Protein 8RRY (pdb70)

Radius of gyration: 20.39 Å; Cα contacts (8 Å, |Δi|>4): 928; chains: 2; bounding box: 42×61×42 Å

Secondary structure (DSSP, 8-state):
-EEEEETTPHHHHHHHTSS---GGGGG-GGG-EEES-TTTSSSPTT-TTTTT-GGGGGGG---TTSS--EEEESEEEEEEEEESS---EEEEEEEEB-TT--TTS---GGGB-SS-SEEEE-TTPPPPSEEEEEEEEPTT--EEEEEEEEEEESSSSEEEEEEEEEEEE-/-EEEEETBPHHHHHHTTSS-S-GGGGG-GGG-EEES-TTTSSSPTT-TTTTT-GGGGGGG--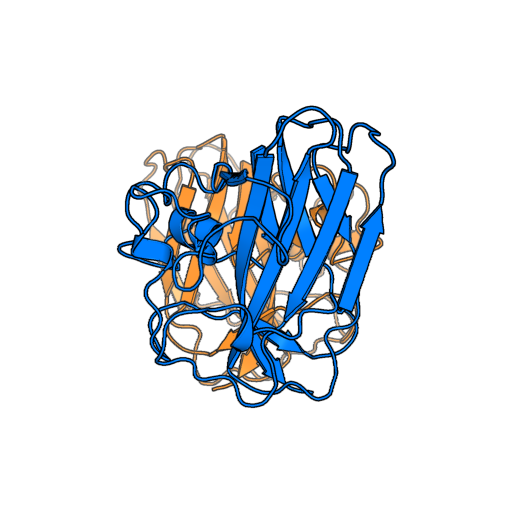-TTSS--EEEESEEEEEEEEESS---EEEEEEEEE-TT--TTS---GGGEEEEEEEEEE-TTPPPPSEEEEEEEEPTT--EEEEEEEEEEESSSSEEEEEEEEEEEE-

Sequence (340 aa):
HGYVESPASRAYQCKLQLNTQCGSSVQQYEPQSVEGLKGFPQQAGPADGHIASADKSTFFELDQQQTPTRWNKLNLKTGPNSSFTWKLTARHSTTSWRYFITKPNWDASSQPLTRASFDLTPFCQFNDGGAIPAAQVTHQCNIPADRSSGSHVILAVWDIADTANAFYQAIDVNLSKHGYVESPASRAYQCKLQLNTQCGSSVQQYEPQSVEGLKGFPQQAGPADGHIASADKSTFFELDQQTPTRWNKLNLKTGPPNSFTWKLTARHSTTSWRYFITKPNWDASSQPLTRASFDLTPFCQFNDGGAIPAAQVTHQCNIPADRSSGSHVILAVWDIADTANAFYQAIDVNLSK

Nearest PDB structures (foldseek):
  8rry-assembly1_A  TM=1.005E+00  e=2.853E-39  Serratia marcescens
  2ben-assembly2_B  TM=1.002E+00  e=2.078E-37  Serratia marcescens
  5wsz-assembly4_D  TM=9.972E-01  e=5.449E-28  Bacillus thuringiensis serovar kurstaki
  6t5z-assembly3_C  TM=9.880E-01  e=1.684E-26  Photorhabdus laumondii subsp. laumondii TTO1
  7pb7-assembly2_B  TM=9.605E-01  e=3.388E-25  Vibrio cholerae O1

Organism: Serratia marcescens (NCBI:txid615)

Foldseek 3Di:
DKAWPVVHFQLNVLLVVQAPPQAPSVVPVQPLKAFDDPPVDWAAFLCQQSSVDPRRNSSQQFALPRTDAAEEEFFKDKIKMQHPDFAQFAKKFKWKFDQPAHRRDTGGPNRIDRPTQDMDGDPRDGDDRMDMDIGGHDNSHAAWMKMWIKTHGDPDRMIHITIHIHGYDD/DKAFPVVHFQLSVLLVVQAPPQAPSVPPVQPLKAFDDPPVDWAAFLCQQSSVDPRRNSRQQFALPRTDAAEEEFFKDKTKMQHPAFAQFAKKFKWKFDQDAHRHDGGGPNRTDPPGQDMDGDPRDGDDRMDMDIGGHDNSHAAWMWMWMWTHGDPDRMIHITIHIHGYDD

InterPro domains:
  IPR004302 Cellulose/chitin-binding protein, N-terminal [PF03067] (28-193)
  IPR014756 Immunoglobulin E-set [SSF81296] (28-196)
  IPR051024 GlcNAc and Chitin Interaction and Degradation [PTHR34823] (7-196)

Solvent-accessible surface area: 13658 Å² total; per-residue (Å²): 56,0,11,0,16,14,14,14,0,2,4,12,0,2,83,3,112,49,6,86,152,2,23,55,0,52,177,56,3,44,21,1,46,6,110,64,33,4,37,172,46,24,5,48,72,14,57,0,2,0,2,58,95,89,84,11,71,54,3,19,82,18,60,76,123,53,6,58,51,40,30,31,78,20,15,117,24,21,0,1,0,74,9,72,36,124,58,20,0,57,4,2,25,0,0,3,0,89,66,148,30,79,17,50,94,72,7,37,42,74,14,0,56,73,103,28,48,23,82,66,107,48,81,24,58,108,13,57,51,52,20,41,14,135,12,93,2,35,87,99,13,84,26,40,2,2,0,0,0,0,0,15,2,38,104,61,60,41,0,1,1,2,4,0,3,0,50,5,53,125,54,0,13,0,18,16,14,13,0,2,4,12,0,2,79,2,105,46,7,87,149,3,24,54,0,51,174,58,3,47,9,1,44,10,109,67,29,3,22,166,53,23,4,49,74,15,56,0,4,0,3,63,64,80,80,0,73,51,2,18,83,19,61,74,127,48,7,56,53,40,30,32,82,20,15,118,25,29,0,1,0,86,9,76,40,123,59,20,0,58,6,2,27,1,0,3,0,85,66,146,30,77,18,55,94,68,7,36,49,71,12,2,50,69,103,28,48,24,84,66,108,47,81,25,56,109,14,56,50,57,19,44,14,141,12,91,1,35,86,100,8,84,27,42,3,2,0,0,0,1,0,15,2,35,104,63,59,39,0,0,1,2,4,0,3,0,51,6,53,129

Structure (mmCIF, N/CA/C/O backbone):
data_8RRY
#
_entry.id   8RRY
#
_cell.length_a   53.646
_cell.length_b   106.738
_cell.length_c   55.459
_cell.angle_alpha   90.000
_cell.angle_beta   99.955
_cell.angle_gamma   90.000
#
_symmetry.space_group_name_H-M   'C 1 2 1'
#
loop_
_entity.id
_entity.type
_entity.pdbx_description
1 polymer CBP21
2 non-polymer 'COPPER (II) ION'
3 non-polymer GLYCEROL
4 non-polymer 'CITRIC ACID'
5 water water
#
loop_
_atom_site.group_PDB
_atom_site.id
_atom_site.type_symbol
_atom_site.label_atom_id
_atom_site.label_alt_id
_atom_site.label_comp_id
_atom_site.label_asym_id
_atom_site.label_entity_id
_atom_site.label_seq_id
_atom_site.pdbx_PDB_ins_code
_atom_site.Cartn_x
_atom_site.Cartn_y
_atom_site.Cartn_z
_atom_site.occupancy
_atom_site.B_iso_or_equiv
_atom_site.auth_seq_id
_atom_site.auth_comp_id
_atom_site.auth_asym_id
_atom_site.auth_atom_id
_atom_site.pdbx_PDB_model_num
ATOM 1 N N . HIS A 1 1 ? 50.50500 21.35100 20.46100 1.000 18.21271 28 HIS A N 1
ATOM 2 C CA . HIS A 1 1 ? 51.78800 20.80000 20.88300 1.000 16.89939 28 HIS A CA 1
ATOM 3 C C . HIS A 1 1 ? 52.12300 19.54200 20.10300 1.000 16.71516 28 HIS A C 1
ATOM 4 O O . HIS A 1 1 ? 51.25600 18.71300 19.82900 1.000 15.79926 28 HIS A O 1
ATOM 11 N N . GLY A 1 2 ? 53.39200 19.40200 19.74700 1.000 15.81242 29 GLY A N 1
ATOM 12 C CA . GLY A 1 2 ? 53.83200 18.24700 18.99500 1.000 15.85716 29 GLY A CA 1
ATOM 13 C C . GLY A 1 2 ? 55.27500 18.40500 18.58500 1.000 14.53859 29 GLY A C 1
ATOM 14 O O . GLY A 1 2 ? 55.88500 19.46600 18.74300 1.000 14.69124 29 GLY A O 1
ATOM 15 N N . TYR A 1 3 ? 55.81400 17.32000 18.03900 1.000 15.20972 30 TYR A N 1
ATOM 16 C CA . TYR A 1 3 ? 57.19400 17.31700 17.58300 1.000 14.49647 30 TYR A CA 1
ATOM 17 C C . TYR A 1 3 ? 57.32700 16.40600 16.37700 1.000 14.55174 30 TYR A C 1
ATOM 18 O O . TYR A 1 3 ? 56.47700 15.54800 16.12900 1.000 14.97548 30 TYR A O 1
ATOM 27 N N . VAL A 1 4 ? 58.41700 16.58900 15.63700 1.000 13.92535 31 VAL A N 1
ATOM 28 C CA . VAL A 1 4 ? 58.73100 15.71300 14.51400 1.000 14.11222 31 VAL A CA 1
ATOM 29 C C . VAL A 1 4 ? 59.42500 14.47900 15.07800 1.000 13.55952 31 VAL A C 1
ATOM 30 O O . VAL A 1 4 ? 60.54300 14.56500 15.59200 1.000 14.48332 31 VAL A O 1
ATOM 34 N N . GLU A 1 5 ? 58.74400 13.33800 15.02600 1.000 14.73861 32 GLU A N 1
ATOM 35 C CA . GLU A 1 5 ? 59.30300 12.11400 15.58300 1.000 14.87810 32 GLU A CA 1
ATOM 36 C C . GLU A 1 5 ? 60.15100 11.34100 14.58500 1.000 16.97309 32 GLU A C 1
ATOM 37 O O . GLU A 1 5 ? 60.98400 10.52500 14.99600 1.000 17.97321 32 GLU A O 1
ATOM 43 N N . SER A 1 6 ? 59.96000 11.57900 13.29500 1.000 15.39395 33 SER A N 1
ATOM 44 C CA . SER A 1 6 ? 60.72500 10.90600 12.26400 1.000 16.06772 33 SER A CA 1
ATOM 45 C C . SER A 1 6 ? 60.80000 11.82800 11.05600 1.000 17.57316 33 SER A C 1
ATOM 46 O O . SER A 1 6 ? 59.77500 12.24000 10.53700 1.000 16.85728 33 SER A O 1
ATOM 49 N N . PRO A 1 7 ? 62.01400 12.20500 10.63200 1.000 13.55426 34 PRO A N 1
ATOM 50 C CA . PRO A 1 7 ? 63.28500 11.91700 11.30300 1.000 13.79376 34 PRO A CA 1
ATOM 51 C C . PRO A 1 7 ? 63.35100 12.67000 12.62600 1.000 15.02285 34 PRO A C 1
ATOM 52 O O . PRO A 1 7 ? 62.91500 13.81600 12.69200 1.000 15.14392 34 PRO A O 1
ATOM 56 N N . ALA A 1 8 ? 63.85600 12.00700 13.66800 1.000 13.64374 35 ALA A N 1
ATOM 57 C CA . ALA A 1 8 ? 63.74300 12.52400 15.02700 1.000 15.91507 35 ALA A CA 1
ATOM 58 C C . ALA A 1 8 ? 64.32700 13.92600 15.12100 1.000 15.37816 35 ALA A C 1
ATOM 59 O O . ALA A 1 8 ? 65.49400 14.14600 14.79000 1.000 14.52279 35 ALA A O 1
ATOM 61 N N . SER A 1 9 ? 63.50900 14.87400 15.56800 1.000 13.28844 36 SER A N 1
ATOM 62 C CA . SER A 1 9 ? 63.96200 16.25100 15.67400 1.000 13.16474 36 SER A CA 1
ATOM 63 C C . SER A 1 9 ? 65.00700 16.38700 16.77100 1.000 13.72270 36 SER A C 1
ATOM 64 O O . SER A 1 9 ? 65.19500 15.50300 17.61200 1.000 14.30961 36 SER A O 1
ATOM 67 N N . ARG A 1 10 ? 65.67800 17.54000 16.76300 1.000 13.57794 37 ARG A N 1
ATOM 68 C CA . ARG A 1 10 ? 66.68700 17.80900 17.78100 1.000 13.80692 37 ARG A CA 1
ATOM 69 C C . ARG A 1 10 ? 66.07900 17.69600 19.17000 1.000 15.20182 37 ARG A C 1
ATOM 70 O O . ARG A 1 10 ? 66.64200 17.04500 20.06000 1.000 15.88875 37 ARG A O 1
ATOM 78 N N . ALA A 1 11 ? 64.90700 18.30600 19.36400 1.000 13.63585 38 ALA A N 1
ATOM 79 C CA . ALA A 1 11 ? 64.24500 18.26500 20.66300 1.000 14.88336 38 ALA A CA 1
ATOM 80 C C . ALA A 1 11 ? 63.83800 16.84700 21.03600 1.000 14.15433 38 ALA A C 1
ATOM 81 O O . ALA A 1 11 ? 64.01300 16.42500 22.18200 1.000 14.62544 38 ALA A O 1
ATOM 83 N N . TYR A 1 12 ? 63.27500 16.10000 20.08900 1.000 14.04116 39 TYR A N 1
ATOM 84 C CA . TYR A 1 12 ? 62.88800 14.72800 20.39000 1.000 14.11222 39 TYR A CA 1
ATOM 85 C C . TYR A 1 12 ? 64.10400 13.87500 20.72200 1.000 16.33880 39 TYR A C 1
ATOM 86 O O . TYR A 1 12 ? 64.05600 13.03800 21.63400 1.000 16.67305 39 TYR A O 1
ATOM 95 N N . GLN A 1 13 ? 65.21100 14.08400 20.00400 1.000 13.40424 40 GLN A N 1
ATOM 96 C CA . GLN A 1 13 ? 66.43600 13.35600 20.31200 1.000 15.04391 40 GLN A CA 1
ATOM 97 C C . GLN A 1 13 ? 66.95300 13.69800 21.69900 1.000 16.22563 40 GLN A C 1
ATOM 98 O O . GLN A 1 13 ? 67.64600 12.88400 22.31800 1.000 15.56239 40 GLN A O 1
ATOM 104 N N . CYS A 1 14 ? 66.62900 14.88600 22.21000 1.000 16.39144 41 CYS A N 1
ATOM 105 C CA . CYS A 1 14 ? 66.95100 15.18200 23.60300 1.000 14.78862 41 CYS A CA 1
ATOM 106 C C . CYS A 1 14 ? 66.17400 14.27000 24.54900 1.000 16.28880 41 CYS A C 1
ATOM 107 O O . CYS A 1 14 ? 66.73100 13.76500 25.53100 1.000 16.98362 41 CYS A O 1
ATOM 110 N N . LYS A 1 15 ? 64.88800 14.04400 24.26400 1.000 16.79675 42 LYS A N 1
ATOM 111 C CA . LYS A 1 15 ? 64.10200 13.10700 25.06000 1.000 16.67832 42 LYS A CA 1
ATOM 112 C C . LYS A 1 15 ? 64.65100 11.69000 24.94400 1.000 17.47841 42 LYS A C 1
ATOM 113 O O . LYS A 1 15 ? 64.72600 10.96300 25.94200 1.000 18.82331 42 LYS A O 1
ATOM 119 N N . LEU A 1 16 ? 65.04200 11.27800 23.73400 1.000 17.77582 43 LEU A N 1
ATOM 120 C CA . LEU A 1 16 ? 65.62600 9.95400 23.53900 1.000 18.22061 43 LEU A CA 1
ATOM 121 C C . LEU A 1 16 ? 67.03400 9.83800 24.10400 1.000 18.88647 43 LEU A C 1
ATOM 122 O O . LEU A 1 16 ? 67.56800 8.72200 24.15900 1.000 20.89987 43 LEU A O 1
ATOM 127 N N . GLN A 1 17 ? 67.64500 10.95000 24.51000 1.000 17.26260 44 GLN A N 1
ATOM 128 C CA . GLN A 1 17 ? 69.01100 11.02100 25.03100 1.000 19.87344 44 GLN A CA 1
ATOM 129 C C . GLN A 1 17 ? 70.06700 10.82500 23.94900 1.000 19.79974 44 GLN A C 1
ATOM 130 O O . GLN A 1 17 ? 71.23900 10.58600 24.26600 1.000 22.95538 44 GLN A O 1
ATOM 136 N N . LEU A 1 18 ? 69.68000 10.90700 22.67300 1.000 17.34945 45 LEU A N 1
ATOM 137 C CA . LEU A 1 18 ? 70.67100 10.95900 21.60300 1.000 16.74148 45 LEU A CA 1
ATOM 138 C C . LEU A 1 18 ? 71.41400 12.28300 21.61800 1.000 16.10193 45 LEU A C 1
ATOM 139 O O . LEU A 1 18 ? 72.59700 12.33200 21.26600 1.000 18.98912 45 LEU A O 1
ATOM 144 N N . ASN A 1 19 ? 70.73100 13.35900 21.99500 1.000 14.69650 46 ASN A N 1
ATOM 145 C CA . ASN A 1 19 ? 71.36500 14.63100 22.31100 1.000 15.33342 46 ASN A CA 1
ATOM 146 C C . ASN A 1 19 ? 71.40400 14.78400 23.82100 1.000 17.13627 46 ASN A C 1
ATOM 147 O O . ASN A 1 19 ? 70.47100 14.37500 24.51700 1.000 19.36811 46 ASN A O 1
ATOM 152 N N . THR A 1 20 ? 72.48400 15.37300 24.32800 1.000 15.65977 47 THR A N 1
ATOM 153 C CA . THR A 1 20 ? 72.66500 15.53900 25.76100 1.000 16.73359 47 THR A CA 1
ATOM 154 C C . THR A 1 20 ? 72.76000 17.01200 26.13600 1.000 18.71277 47 THR A C 1
ATOM 155 O O . THR A 1 20 ? 73.03700 17.87300 25.29700 1.000 16.29932 47 THR A O 1
ATOM 159 N N . GLN A 1 21 ? 72.52200 17.28200 27.42100 1.000 16.45460 48 GLN A N 1
ATOM 160 C CA . GLN A 1 21 ? 72.56700 18.63400 27.98900 1.000 16.77306 48 GLN A CA 1
ATOM 161 C C . GLN A 1 21 ? 71.68200 19.60700 27.21800 1.000 18.14165 48 GLN A C 1
ATOM 162 O O . GLN A 1 21 ? 72.08000 20.72300 26.87300 1.000 18.59170 48 GLN A O 1
ATOM 168 N N . CYS A 1 22 ? 70.45600 19.17300 26.95800 1.000 16.87834 49 CYS A N 1
ATOM 169 C CA . CYS A 1 22 ? 69.48100 20.00800 26.27600 1.000 16.73885 49 CYS A CA 1
ATOM 170 C C . CYS A 1 22 ? 68.66000 20.85700 27.22600 1.000 17.98110 49 CYS A C 1
ATOM 171 O O . CYS A 1 22 ? 67.92000 21.73300 26.76300 1.000 18.11533 49 CYS A O 1
ATOM 174 N N . GLY A 1 23 ? 68.73900 20.59900 28.52500 1.000 19.64446 50 GLY A N 1
ATOM 175 C CA . GLY A 1 23 ? 67.91500 21.32900 29.46400 1.000 18.27324 50 GLY A CA 1
ATOM 176 C C . GLY A 1 23 ? 66.48500 20.80800 29.49900 1.000 20.75249 50 GLY A C 1
ATOM 177 O O . GLY A 1 23 ? 66.20700 19.64900 29.18400 1.000 19.15493 50 GLY A O 1
ATOM 178 N N A SER A 1 24 ? 65.56900 21.70800 29.86400 0.600 20.08662 51 SER A N 1
ATOM 179 N N B SER A 1 24 ? 65.56700 21.70500 29.86200 0.400 20.17347 51 SER A N 1
ATOM 180 C CA A SER A 1 24 ? 64.18600 21.32200 30.13500 0.600 20.45508 51 SER A CA 1
ATOM 181 C CA B SER A 1 24 ? 64.18900 21.30600 30.14100 0.400 20.49719 51 SER A CA 1
ATOM 182 C C A SER A 1 24 ? 63.51600 20.65600 28.94000 0.600 19.71552 51 SER A C 1
ATOM 183 C C B SER A 1 24 ? 63.50600 20.66200 28.93800 0.400 19.61551 51 SER A C 1
ATOM 184 O O A SER A 1 24 ? 62.59400 19.85400 29.12000 0.600 19.67868 51 SER A O 1
ATOM 185 O O B SER A 1 24 ? 62.56500 19.88100 29.11300 0.400 19.66552 51 SER A O 1
ATOM 190 N N . VAL A 1 25 ? 63.95300 20.97300 27.71800 1.000 17.02309 52 VAL A N 1
ATOM 191 C CA . VAL A 1 25 ? 63.28700 20.44000 26.52900 1.000 17.75739 52 VAL A CA 1
ATOM 192 C C . VAL A 1 25 ? 63.33300 18.91600 26.46000 1.000 17.92057 52 VAL A C 1
ATOM 193 O O . VAL A 1 25 ? 62.48900 18.30400 25.80100 1.000 16.71779 52 VAL A O 1
ATOM 197 N N A GLN A 1 26 ? 64.28800 18.28000 27.14200 0.400 18.20218 53 GLN A N 1
ATOM 198 N N B GLN A 1 26 ? 64.30800 18.28700 27.12700 0.600 18.19955 53 GLN A N 1
ATOM 199 C CA A GLN A 1 26 ? 64.35100 16.82300 27.11800 0.400 18.15218 53 GLN A CA 1
ATOM 200 C CA B GLN A 1 26 ? 64.36300 16.82900 27.16700 0.600 18.13639 53 GLN A CA 1
ATOM 201 C C A GLN A 1 26 ? 63.10800 16.18000 27.72200 0.400 17.98900 53 GLN A C 1
ATOM 202 C C B GLN A 1 26 ? 63.03800 16.23500 27.62100 0.600 17.78897 53 GLN A C 1
ATOM 203 O O A GLN A 1 26 ? 62.84100 15.00400 27.45400 0.400 17.74686 53 GLN A O 1
ATOM 204 O O B GLN A 1 26 ? 62.63000 15.17300 27.13700 0.600 17.90478 53 GLN A O 1
ATOM 215 N N . TYR A 1 27 ? 62.34000 16.91900 28.52200 1.000 17.86267 54 TYR A N 1
ATOM 216 C CA . TYR A 1 27 ? 61.12200 16.39900 29.12800 1.000 19.06281 54 TYR A CA 1
ATOM 217 C C . TYR A 1 27 ? 59.86000 16.89300 28.44500 1.000 20.93935 54 TYR A C 1
ATOM 218 O O . TYR A 1 27 ? 58.76300 16.45800 28.80800 1.000 22.83695 54 TYR A O 1
ATOM 227 N N . GLU A 1 28 ? 59.98600 17.77500 27.47000 1.000 16.49145 55 GLU A N 1
ATOM 228 C CA . GLU A 1 28 ? 58.81400 18.31800 26.79700 1.000 16.91782 55 GLU A CA 1
ATOM 229 C C . GLU A 1 28 ? 59.17200 18.67700 25.36000 1.000 17.95742 55 GLU A C 1
ATOM 230 O O . GLU A 1 28 ? 59.06800 19.84700 24.96700 1.000 17.05468 55 GLU A O 1
ATOM 236 N N . PRO A 1 29 ? 59.59300 17.70600 24.54200 1.000 15.67556 56 PRO A N 1
ATOM 237 C CA . PRO A 1 29 ? 59.95900 18.03400 23.15400 1.000 14.53859 56 PRO A CA 1
ATOM 238 C C . PRO A 1 29 ? 58.79400 18.53900 22.32900 1.000 14.95969 56 PRO A C 1
ATOM 239 O O . PRO A 1 29 ? 59.01800 19.13300 21.26800 1.000 14.40436 56 PRO A O 1
ATOM 243 N N . GLN A 1 30 ? 57.56300 18.32700 22.78600 1.000 15.36500 57 GLN A N 1
ATOM 244 C CA . GLN A 1 30 ? 56.37900 18.80000 22.08500 1.000 14.20170 57 GLN A CA 1
ATOM 245 C C . GLN A 1 30 ? 56.11100 20.27900 22.31000 1.000 15.52818 57 GLN A C 1
ATOM 246 O O . GLN A 1 30 ? 55.17700 20.82100 21.71000 1.000 16.74674 57 GLN A O 1
ATOM 252 N N . SER A 1 31 ? 56.89800 20.94500 23.15100 1.000 15.88875 58 SER A N 1
ATOM 253 C CA . SER A 1 31 ? 56.54400 22.26800 23.64500 1.000 16.20721 58 SER A CA 1
ATOM 254 C C . SER A 1 31 ? 57.46200 23.36800 23.12700 1.000 15.41764 58 SER A C 1
ATOM 255 O O . SER A 1 31 ? 57.55200 24.42900 23.74900 1.000 16.06245 58 SER A O 1
ATOM 258 N N . VAL A 1 32 ? 58.13100 23.15300 21.99500 1.000 14.79651 59 VAL A N 1
ATOM 259 C CA . VAL A 1 32 ? 59.00400 24.18600 21.44600 1.000 16.13088 59 VAL A CA 1
ATOM 260 C C . VAL A 1 32 ? 58.14000 25.18400 20.68900 1.000 16.18089 59 VAL A C 1
ATOM 261 O O . VAL A 1 32 ? 58.02800 25.12600 19.46100 1.000 17.42841 59 VAL A O 1
ATOM 265 N N . GLU A 1 33 ? 57.53200 26.10600 21.42700 1.000 15.19393 60 GLU A N 1
ATOM 266 C CA . GLU A 1 33 ? 56.46200 26.95600 20.92600 1.000 14.20697 60 GLU A CA 1
ATOM 267 C C . GLU A 1 33 ? 56.89600 28.41100 20.98500 1.000 17.24680 60 GLU A C 1
ATOM 268 O O . GLU A 1 33 ? 57.34700 28.88300 22.03200 1.000 17.12311 60 GLU A O 1
ATOM 274 N N . GLY A 1 34 ? 56.74900 29.11600 19.86700 1.000 16.24142 61 GLY A N 1
ATOM 275 C CA . GLY A 1 34 ? 56.99100 30.54500 19.82300 1.000 15.89138 61 GLY A CA 1
ATOM 276 C C . GLY A 1 34 ? 55.87600 31.24700 19.08200 1.000 14.55964 61 GLY A C 1
ATOM 277 O O . GLY A 1 34 ? 54.78600 30.68900 18.93300 1.000 15.19130 61 GLY A O 1
ATOM 278 N N . LEU A 1 35 ? 56.12300 32.46100 18.61400 1.000 14.01747 62 LEU A N 1
ATOM 279 C CA . LEU A 1 35 ? 55.13000 33.14000 17.79900 1.000 14.15696 62 LEU A CA 1
ATOM 280 C C . LEU A 1 35 ? 55.24600 32.68000 16.35200 1.000 16.07824 62 LEU A C 1
ATOM 281 O O . LEU A 1 35 ? 56.33400 32.35300 15.86500 1.000 15.47817 62 LEU A O 1
ATOM 286 N N . LYS A 1 36 ? 54.10200 32.63400 15.67200 1.000 15.07812 63 LYS A N 1
ATOM 287 C CA . LYS A 1 36 ? 54.07600 32.32300 14.25100 1.000 15.69925 63 LYS A CA 1
ATOM 288 C C . LYS A 1 36 ? 54.46500 33.55900 13.44300 1.000 16.69411 63 LYS A C 1
ATOM 289 O O . LYS A 1 36 ? 54.72100 34.63700 13.98400 1.000 18.99965 63 LYS A O 1
ATOM 295 N N . GLY A 1 37 ? 54.51200 33.40700 12.12500 1.000 16.84939 64 GLY A N 1
ATOM 296 C CA . GLY A 1 37 ? 54.89300 34.50200 11.26100 1.000 17.75213 64 GLY A CA 1
ATOM 297 C C . GLY A 1 37 ? 56.29900 34.41600 10.71900 1.000 15.35710 64 GLY A C 1
ATOM 298 O O . GLY A 1 37 ? 56.73000 35.33600 10.01900 1.000 17.87846 64 GLY A O 1
ATOM 299 N N . PHE A 1 38 ? 57.02700 33.34600 11.02300 1.000 15.89927 65 PHE A N 1
ATOM 300 C CA . PHE A 1 38 ? 58.37200 33.14600 10.50400 1.000 17.98110 65 PHE A CA 1
ATOM 301 C C . PHE A 1 38 ? 58.32000 33.00000 8.98800 1.000 17.78108 65 PHE A C 1
ATOM 302 O O . PHE A 1 38 ? 57.43600 32.32900 8.46900 1.000 17.43104 65 PHE A O 1
ATOM 310 N N . PRO A 1 39 ? 59.27100 33.61700 8.26300 1.000 16.73622 66 PRO A N 1
ATOM 311 C CA . PRO A 1 39 ? 60.43400 34.37400 8.74900 1.000 18.13112 66 PRO A CA 1
ATOM 312 C C . PRO A 1 39 ? 60.27600 35.89500 8.88400 1.000 20.00503 66 PRO A C 1
ATOM 313 O O . PRO A 1 39 ? 61.15500 36.52500 9.46900 1.000 19.73131 66 PRO A O 1
ATOM 317 N N A GLN A 1 40 ? 59.19700 36.47400 8.34800 0.500 19.74447 67 GLN A N 1
ATOM 318 N N B GLN A 1 40 ? 59.19800 36.47400 8.34800 0.500 19.74447 67 GLN A N 1
ATOM 319 C CA A GLN A 1 40 ? 59.00000 37.91500 8.48400 0.500 20.52878 67 GLN A CA 1
ATOM 320 C CA B GLN A 1 40 ? 59.00300 37.91600 8.48500 0.500 20.52878 67 GLN A CA 1
ATOM 321 C C A GLN A 1 40 ? 58.92400 38.32600 9.94800 0.500 19.71026 67 GLN A C 1
ATOM 322 C C B GLN A 1 40 ? 58.92900 38.32400 9.94900 0.500 19.70499 67 GLN A C 1
ATOM 323 O O A GLN A 1 40 ? 59.37400 39.41800 10.31300 0.500 20.55246 67 GLN A O 1
ATOM 324 O O B GLN A 1 40 ? 59.38500 39.41300 10.31700 0.500 20.56299 67 GLN A O 1
ATOM 332 N N . ALA A 1 41 ? 58.36000 37.46600 10.79300 1.000 17.34418 68 ALA A N 1
ATOM 333 C CA . ALA A 1 41 ? 58.34700 37.66700 12.23200 1.000 18.74172 68 ALA A CA 1
ATOM 334 C C . ALA A 1 41 ? 58.77000 36.34600 12.85800 1.000 16.98888 68 ALA A C 1
ATOM 335 O O . ALA A 1 41 ? 59.49600 35.56900 12.22900 1.000 16.00455 68 ALA A O 1
ATOM 337 N N . GLY A 1 42 ? 58.31900 36.06100 14.07500 1.000 15.55976 69 GLY A N 1
ATOM 338 C CA . GLY A 1 42 ? 58.68100 34.82500 14.72700 1.000 16.90466 69 GLY A CA 1
ATOM 339 C C . GLY A 1 42 ? 59.99500 34.92500 15.47500 1.000 13.92799 69 GLY A C 1
ATOM 340 O O . GLY A 1 42 ? 60.54500 36.01500 15.67300 1.000 18.28377 69 GLY A O 1
ATOM 341 N N . PRO A 1 43 ? 60.52800 33.77600 15.89200 1.000 13.68059 70 PRO A N 1
ATOM 342 C CA . PRO A 1 43 ? 61.69100 33.77200 16.79100 1.000 14.32540 70 PRO A CA 1
ATOM 343 C C . PRO A 1 43 ? 62.88400 34.50300 16.19400 1.000 14.53595 70 PRO A C 1
ATOM 344 O O . PRO A 1 43 ? 63.19400 34.36200 15.00900 1.000 15.77821 70 PRO A O 1
ATOM 348 N N . ALA A 1 44 ? 63.56200 35.28000 17.04000 1.000 14.72545 71 ALA A N 1
ATOM 349 C CA . ALA A 1 44 ? 64.67100 36.10500 16.58300 1.000 15.22288 71 ALA A CA 1
ATOM 350 C C . ALA A 1 44 ? 65.82500 35.24800 16.06900 1.000 15.89138 71 ALA A C 1
ATOM 351 O O . ALA A 1 44 ? 66.00800 34.09600 16.47700 1.000 15.81242 71 ALA A O 1
ATOM 353 N N . ASP A 1 45 ? 66.60600 35.83100 15.15500 1.000 16.36249 72 ASP A N 1
ATOM 354 C CA . ASP A 1 45 ? 67.84600 35.21200 14.69900 1.000 16.69937 72 ASP A CA 1
ATOM 355 C C . ASP A 1 45 ? 68.70400 34.79200 15.88700 1.000 15.34921 72 ASP A C 1
ATOM 356 O O . ASP A 1 45 ? 68.76700 35.48500 16.91000 1.000 18.19165 72 ASP A O 1
ATOM 361 N N . GLY A 1 46 ? 69.38300 33.65400 15.73000 1.000 15.63345 73 GLY A N 1
ATOM 362 C CA . GLY A 1 46 ? 70.16900 33.05900 16.78900 1.000 17.24417 73 GLY A CA 1
ATOM 363 C C . GLY A 1 46 ? 69.35700 32.30800 17.81200 1.000 16.87571 73 GLY A C 1
ATOM 364 O O . GLY A 1 46 ? 69.94100 31.62600 18.66700 1.000 17.87583 73 GLY A O 1
ATOM 365 N N . HIS A 1 47 ? 68.03000 32.40600 17.75200 1.000 16.85202 74 HIS A N 1
ATOM 366 C CA . HIS A 1 47 ? 67.14600 31.77000 18.71800 1.000 18.28903 74 HIS A CA 1
ATOM 367 C C . HIS A 1 47 ? 65.93700 31.17900 18.01600 1.000 16.92308 74 HIS A C 1
ATOM 368 O O . HIS A 1 47 ? 64.80500 31.25900 18.50400 1.000 16.98362 74 HIS A O 1
ATOM 375 N N . ILE A 1 48 ? 66.18100 30.56600 16.86100 1.000 14.00431 75 ILE A N 1
ATOM 376 C CA . ILE A 1 48 ? 65.11900 29.93000 16.08900 1.000 13.69638 75 ILE A CA 1
ATOM 377 C C . ILE A 1 48 ? 64.82600 28.52800 16.61400 1.000 15.08076 75 ILE A C 1
ATOM 378 O O . ILE A 1 48 ? 63.66200 28.15200 16.80400 1.000 15.12550 75 ILE A O 1
ATOM 383 N N . ALA A 1 49 ? 65.87500 27.73200 16.86900 1.000 13.88061 76 ALA A N 1
ATOM 384 C CA . ALA A 1 49 ? 65.66300 26.33700 17.25700 1.000 13.59110 76 ALA A CA 1
ATOM 385 C C . ALA A 1 49 ? 64.98000 26.21900 18.61200 1.000 13.97273 76 ALA A C 1
ATOM 386 O O . ALA A 1 49 ? 64.31800 25.21200 18.88400 1.000 16.04666 76 ALA A O 1
ATOM 388 N N . SER A 1 50 ? 65.13100 27.22700 19.46900 1.000 14.75703 77 SER A N 1
ATOM 389 C CA . SER A 1 50 ? 64.49200 27.26500 20.77600 1.000 15.64924 77 SER A CA 1
ATOM 390 C C . SER A 1 50 ? 63.11600 27.91000 20.74800 1.000 16.02297 77 SER A C 1
ATOM 391 O O . SER A 1 50 ? 62.49000 28.04100 21.80500 1.000 16.90992 77 SER A O 1
ATOM 394 N N . ALA A 1 51 ? 62.64100 28.33600 19.58000 1.000 15.50712 78 ALA A N 1
ATOM 395 C CA . ALA A 1 51 ? 61.44500 29.16800 19.47600 1.000 15.87032 78 ALA A CA 1
ATOM 396 C C . ALA A 1 51 ? 61.56400 30.44500 20.31000 1.000 16.72306 78 ALA A C 1
ATOM 397 O O . ALA A 1 51 ? 60.55300 31.06100 20.66500 1.000 17.27312 78 ALA A O 1
ATOM 399 N N . ASP A 1 52 ? 62.80100 30.84300 20.62200 1.000 16.83623 79 ASP A N 1
ATOM 400 C CA . ASP A 1 52 ? 63.08700 32.06000 21.38800 1.000 17.61001 79 ASP A CA 1
ATOM 401 C C . ASP A 1 52 ? 62.47900 32.01200 22.79100 1.000 19.32863 79 ASP A C 1
ATOM 402 O O . ASP A 1 52 ? 62.04400 33.03000 23.33300 1.000 21.46047 79 ASP A O 1
ATOM 407 N N . LYS A 1 53 ? 62.45300 30.82200 23.38800 1.000 22.53165 80 LYS A N 1
ATOM 408 C CA . LYS A 1 53 ? 62.09400 30.65900 24.79300 1.000 25.42147 80 LYS A CA 1
ATOM 409 C C . LYS A 1 53 ? 63.36700 30.40300 25.58800 1.000 23.16857 80 LYS A C 1
ATOM 410 O O . LYS A 1 53 ? 64.11800 29.47400 25.27200 1.000 22.20266 80 LYS A O 1
ATOM 416 N N . SER A 1 54 ? 63.59900 31.22300 26.62000 1.000 22.22898 81 SER A N 1
ATOM 417 C CA . SER A 1 54 ? 64.87800 31.19500 27.32800 1.000 22.84221 81 SER A CA 1
ATOM 418 C C . SER A 1 54 ? 65.18500 29.81100 27.88900 1.000 22.27899 81 SER A C 1
ATOM 419 O O . SER A 1 54 ? 66.34300 29.37400 27.88100 1.000 23.06066 81 SER A O 1
ATOM 422 N N . THR A 1 55 ? 64.16400 29.10200 28.37700 1.000 20.87882 82 THR A N 1
ATOM 423 C CA . THR A 1 55 ? 64.38000 27.78200 28.96000 1.000 25.73993 82 THR A CA 1
ATOM 424 C C . THR A 1 55 ? 64.80200 26.73300 27.93800 1.000 21.08148 82 THR A C 1
ATOM 425 O O . THR A 1 55 ? 65.24300 25.65100 28.34200 1.000 20.87882 82 THR A O 1
ATOM 429 N N . PHE A 1 56 ? 64.66900 27.01300 26.64000 1.000 19.28652 83 PHE A N 1
ATOM 430 C CA . PHE A 1 56 ? 65.08300 26.09200 25.58800 1.000 19.15756 83 PHE A CA 1
ATOM 431 C C . PHE A 1 56 ? 66.31300 26.58100 24.84000 1.000 18.33904 83 PHE A C 1
ATOM 432 O O . PHE A 1 56 ? 66.62300 26.05000 23.76500 1.000 16.80465 83 PHE A O 1
ATOM 440 N N . PHE A 1 57 ? 67.02200 27.58000 25.37900 1.000 19.13387 84 PHE A N 1
ATOM 441 C CA . PHE A 1 57 ? 68.14000 28.17000 24.65200 1.000 19.35232 84 PHE A CA 1
ATOM 442 C C . PHE A 1 57 ? 69.28800 27.19200 24.44000 1.000 19.00754 84 PHE A C 1
ATOM 443 O O . PHE A 1 57 ? 70.15500 27.45900 23.60100 1.000 19.33390 84 PHE A O 1
ATOM 451 N N . GLU A 1 58 ? 69.31900 26.07500 25.17100 1.000 17.78634 85 GLU A N 1
ATOM 452 C CA . GLU A 1 58 ? 70.31000 25.04900 24.86500 1.000 19.56550 85 GLU A CA 1
ATOM 453 C C . GLU A 1 58 ? 70.21400 24.60600 23.41200 1.000 18.32325 85 GLU A C 1
ATOM 454 O O . GLU A 1 58 ? 71.23400 24.28400 22.79300 1.000 19.16809 85 GLU A O 1
ATOM 4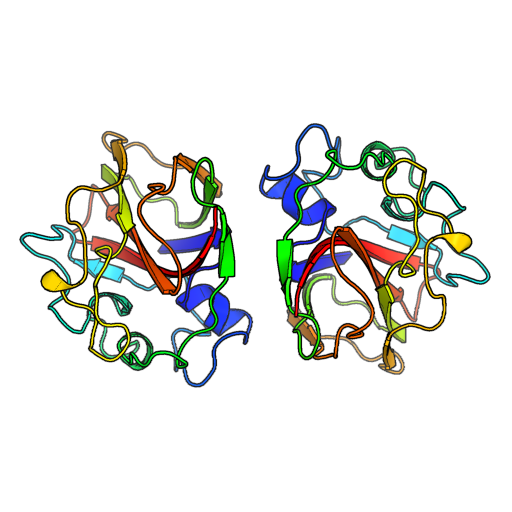60 N N . LEU A 1 59 ? 69.00600 24.59800 22.84600 1.000 17.51263 86 LEU A N 1
ATOM 461 C CA . LEU A 1 59 ? 68.83200 24.21900 21.45000 1.000 15.55976 86 LEU A CA 1
ATOM 462 C C . LEU A 1 59 ? 69.44000 25.22700 20.48500 1.000 15.75978 86 LEU A C 1
ATOM 463 O O . LEU A 1 59 ? 69.57500 24.91300 19.29700 1.000 16.25195 86 LEU A O 1
ATOM 468 N N . ASP A 1 60 ? 69.79800 26.42500 20.95300 1.000 15.78084 87 ASP A N 1
ATOM 469 C CA . ASP A 1 60 ? 70.39200 27.42900 20.08100 1.000 15.79137 87 ASP A CA 1
ATOM 470 C C . ASP A 1 60 ? 71.90100 27.29700 19.96200 1.000 18.30483 87 ASP A C 1
ATOM 471 O O . ASP A 1 60 ? 72.50800 28.01500 19.15800 1.000 19.97871 87 ASP A O 1
ATOM 476 N N A GLN A 1 61 ? 72.52000 26.41000 20.73900 0.350 16.59673 88 GLN A N 1
ATOM 477 N N B GLN A 1 61 ? 72.52400 26.42600 20.75200 0.650 16.26248 88 GLN A N 1
ATOM 478 C CA A GLN A 1 61 ? 73.93000 26.10900 20.54200 0.350 18.34694 88 GLN A CA 1
ATOM 479 C CA B GLN A 1 61 ? 73.92600 26.12000 20.52600 0.650 18.19165 88 GLN A CA 1
ATOM 480 C C A GLN A 1 61 ? 74.12600 25.48400 19.16700 0.350 18.64697 88 GLN A C 1
ATOM 481 C C B GLN A 1 61 ? 74.09000 25.54900 19.12700 0.650 18.53906 88 GLN A C 1
ATOM 482 O O A GLN A 1 61 ? 73.27600 24.73100 18.68300 0.350 18.81278 88 GLN A O 1
ATOM 483 O O B GLN A 1 61 ? 73.18800 24.90200 18.58700 0.650 18.24692 88 GLN A O 1
ATOM 494 N N . GLN A 1 62 ? 75.24300 25.81800 18.52300 1.000 20.25769 89 GLN A N 1
ATOM 495 C CA . GLN A 1 62 ? 75.50900 25.33700 17.17000 1.000 20.57615 89 GLN A CA 1
ATOM 496 C C . GLN A 1 62 ? 77.01400 25.21300 16.98300 1.000 21.40520 89 GLN A C 1
ATOM 497 O O . GLN A 1 62 ? 77.72600 26.22300 16.94500 1.000 21.58417 89 GLN A O 1
ATOM 503 N N . THR A 1 63 ? 77.49300 23.97400 16.89700 1.000 20.93409 90 THR A N 1
ATOM 504 C CA . THR A 1 63 ? 78.86300 23.65700 16.51400 1.000 22.59218 90 THR A CA 1
ATOM 505 C C . THR A 1 63 ? 78.74600 22.50500 15.52700 1.000 21.98421 90 THR A C 1
ATOM 506 O O . THR A 1 63 ? 77.66900 21.90200 15.42400 1.000 21.15254 90 THR A O 1
ATOM 510 N N . PRO A 1 64 ? 79.79900 22.17700 14.77300 1.000 21.55785 91 PRO A N 1
ATOM 511 C CA . PRO A 1 64 ? 79.69600 21.04300 13.84100 1.000 21.82104 91 PRO A CA 1
ATOM 512 C C . PRO A 1 64 ? 79.38700 19.71300 14.50700 1.000 22.95012 91 PRO A C 1
ATOM 513 O O . PRO A 1 64 ? 78.87500 18.81000 13.83400 1.000 22.00264 91 PRO A O 1
ATOM 517 N N . THR A 1 65 ? 79.67600 19.55700 15.79900 1.000 22.21319 92 THR A N 1
ATOM 518 C CA . THR A 1 65 ? 79.48300 18.28700 16.48600 1.000 22.04738 92 THR A CA 1
ATOM 519 C C . THR A 1 65 ? 78.46000 18.34300 17.61100 1.000 21.06568 92 THR A C 1
ATOM 520 O O . THR A 1 65 ? 78.27400 17.33700 18.30600 1.000 22.23424 92 THR A O 1
ATOM 524 N N . ARG A 1 66 ? 77.77700 19.47500 17.80300 1.000 18.99175 93 ARG A N 1
ATOM 525 C CA . ARG A 1 66 ? 76.91200 19.63000 18.96800 1.000 17.58106 93 ARG A CA 1
ATOM 526 C C . ARG A 1 66 ? 75.74000 18.65500 18.94200 1.000 18.41537 93 ARG A C 1
ATOM 527 O O . ARG A 1 66 ? 75.32000 18.15000 19.98900 1.000 17.41788 93 ARG A O 1
ATOM 535 N N . TRP A 1 67 ? 75.17300 18.40300 17.76600 1.000 18.29167 94 TRP A N 1
ATOM 536 C CA . TRP A 1 67 ? 73.90400 17.69800 17.66500 1.000 17.67844 94 TRP A CA 1
ATOM 537 C C . TRP A 1 67 ? 74.06000 16.40400 16.88600 1.000 16.68621 94 TRP A C 1
ATOM 538 O O . TRP A 1 67 ? 74.79600 16.34600 15.89500 1.000 19.06018 94 TRP A O 1
ATOM 549 N N . ASN A 1 68 ? 73.34400 15.37200 17.33000 1.000 16.54146 95 ASN A N 1
ATOM 550 C CA . ASN A 1 68 ? 73.35900 14.09700 16.63100 1.000 16.91782 95 ASN A CA 1
ATOM 551 C C . ASN A 1 68 ? 72.55700 14.21200 15.34400 1.000 17.19153 95 ASN A C 1
ATOM 552 O O . ASN A 1 68 ? 71.40000 14.64000 15.35700 1.000 18.07848 95 ASN A O 1
ATOM 557 N N . LYS A 1 69 ? 73.17500 13.82400 14.23500 1.000 16.87571 96 LYS A N 1
ATOM 558 C CA . LYS A 1 69 ? 72.61500 14.02600 12.91000 1.000 20.10241 96 LYS A CA 1
ATOM 559 C C . LYS A 1 69 ? 72.14400 12.70300 12.33100 1.000 22.20266 96 LYS A C 1
ATOM 560 O O . LYS A 1 69 ? 72.84700 11.68900 12.41000 1.000 23.50282 96 LYS A O 1
ATOM 566 N N . LEU A 1 70 ? 70.95200 12.72800 11.74700 1.000 18.93385 97 LEU A N 1
ATOM 567 C CA . LEU A 1 70 ? 70.42400 11.56800 11.05000 1.000 17.34945 97 LEU A CA 1
ATOM 568 C C . LEU A 1 70 ? 70.97900 11.54900 9.63500 1.000 15.12287 97 LEU A C 1
ATOM 569 O O . LEU A 1 70 ? 71.00400 12.57900 8.95300 1.000 15.80189 97 LEU A O 1
ATOM 574 N N . ASN A 1 71 ? 71.45200 10.38300 9.20900 1.000 15.59661 98 ASN A N 1
ATOM 575 C CA . ASN A 1 71 ? 72.04800 10.21700 7.89000 1.000 16.10719 98 ASN A CA 1
ATOM 576 C C . ASN A 1 71 ? 70.92900 9.93200 6.90100 1.000 15.53344 98 ASN A C 1
ATOM 577 O O . ASN A 1 71 ? 70.38200 8.82500 6.87100 1.000 14.56490 98 ASN A O 1
ATOM 582 N N . LEU A 1 72 ? 70.58900 10.93500 6.09800 1.000 15.52291 99 LEU A N 1
ATOM 583 C CA . LEU A 1 72 ? 69.49600 10.85400 5.14700 1.000 15.57818 99 LEU A CA 1
ATOM 584 C C . LEU A 1 72 ? 70.02700 11.04400 3.73400 1.000 16.82307 99 LEU A C 1
ATOM 585 O O . LEU A 1 72 ? 71.09200 11.62700 3.51700 1.000 17.83109 99 LEU A O 1
ATOM 590 N N . LYS A 1 73 ? 69.26600 10.53500 2.77200 1.000 17.87583 100 LYS A N 1
ATOM 591 C CA . LYS A 1 73 ? 69.51500 10.81300 1.36800 1.000 17.83372 100 LYS A CA 1
ATOM 592 C C . LYS A 1 73 ? 68.68800 12.01800 0.93900 1.000 18.84173 100 LYS A C 1
ATOM 593 O O . LYS A 1 73 ? 67.63700 12.31100 1.51500 1.000 19.52339 100 LYS A O 1
ATOM 599 N N . THR A 1 74 ? 69.17800 12.73200 -0.07000 1.000 16.05982 101 THR A N 1
ATOM 600 C CA . THR A 1 74 ? 68.33800 13.74300 -0.69500 1.000 16.56778 101 THR A CA 1
ATOM 601 C C . THR A 1 74 ? 67.20800 13.05400 -1.45700 1.000 16.96782 101 THR A C 1
ATOM 602 O O . THR A 1 74 ? 67.13200 11.82400 -1.53600 1.000 17.93110 101 THR A O 1
ATOM 606 N N . GLY A 1 75 ? 66.31100 13.85500 -2.02300 1.000 16.47303 102 GLY A N 1
ATOM 607 C CA . GLY A 1 75 ? 65.16100 13.31900 -2.70800 1.000 17.09679 102 GLY A CA 1
ATOM 608 C C . GLY A 1 75 ? 64.05500 12.97400 -1.73400 1.000 15.08076 102 GLY A C 1
ATOM 609 O O . GLY A 1 75 ? 63.93900 13.56700 -0.65700 1.000 13.96746 102 GLY A O 1
ATOM 610 N N . PRO A 1 76 ? 63.23000 11.99100 -2.09000 1.000 17.71528 103 PRO A N 1
ATOM 611 C CA . PRO A 1 76 ? 62.00400 11.72600 -1.32400 1.000 17.17574 103 PRO A CA 1
ATOM 612 C C . PRO A 1 76 ? 62.28700 11.35200 0.12400 1.000 16.99677 103 PRO A C 1
ATOM 613 O O . PRO A 1 76 ? 63.03600 10.41500 0.41100 1.000 17.22049 103 PRO A O 1
ATOM 617 N N . ASN A 1 77 ? 61.66000 12.09000 1.03700 1.000 15.99665 104 ASN A N 1
ATOM 618 C CA . ASN A 1 77 ? 61.73600 11.80000 2.45800 1.000 15.69136 104 ASN A CA 1
ATOM 619 C C . ASN A 1 77 ? 60.35500 11.97000 3.06300 1.000 16.15457 104 ASN A C 1
ATOM 620 O O . ASN A 1 77 ? 59.45900 12.56900 2.46600 1.000 17.36787 104 ASN A O 1
ATOM 625 N N A SER A 1 78 ? 60.18600 11.42500 4.26100 0.650 15.49659 105 SER A N 1
ATOM 626 N N B SER A 1 78 ? 60.20200 11.44600 4.27400 0.350 15.60977 105 SER A N 1
ATOM 627 C CA A SER A 1 78 ? 58.92600 11.49600 4.98700 0.650 15.42817 105 SER A CA 1
ATOM 628 C CA B SER A 1 78 ? 58.94600 11.47100 5.00500 0.350 15.68609 105 SER A CA 1
ATOM 629 C C A SER A 1 78 ? 59.16800 12.14300 6.34000 0.650 15.73083 105 SER A C 1
ATOM 630 C C B SER A 1 78 ? 59.17800 12.14500 6.34900 0.350 15.75715 105 SER A C 1
ATOM 631 O O A SER A 1 78 ? 60.10300 11.77000 7.05600 0.650 16.32564 105 SER A O 1
ATOM 632 O O B SER A 1 78 ? 60.11800 11.79300 7.06900 0.350 16.18615 105 SER A O 1
ATOM 637 N N . PHE A 1 79 ? 58.32700 13.11100 6.68300 1.000 15.29920 106 PHE A N 1
ATOM 638 C CA . PHE A 1 79 ? 58.41600 13.84000 7.93800 1.000 14.04379 106 PHE A CA 1
ATOM 639 C C . PHE A 1 79 ? 57.13300 13.58400 8.70800 1.000 14.47016 106 PHE A C 1
ATOM 640 O O . PHE A 1 79 ? 56.04700 13.91600 8.22800 1.000 14.75966 106 PHE A O 1
ATOM 648 N N . THR A 1 80 ? 57.25500 12.98800 9.89000 1.000 13.42266 107 THR A N 1
ATOM 649 C CA . THR A 1 80 ? 56.10200 12.56800 10.67600 1.000 14.69650 107 THR A CA 1
ATOM 650 C C . THR A 1 80 ? 56.10700 13.28400 12.01600 1.000 14.70176 107 THR A C 1
ATOM 651 O O . THR A 1 80 ? 57.07700 13.18300 12.77800 1.000 14.62807 107 THR A O 1
ATOM 655 N N . TRP A 1 81 ? 55.02300 13.99600 12.29900 1.000 13.60953 108 TRP A N 1
ATOM 656 C CA . TRP A 1 81 ? 54.80700 14.65800 13.57300 1.000 14.44384 108 TRP A CA 1
ATOM 657 C C . TRP A 1 81 ? 53.94000 13.79000 14.46900 1.000 16.80991 108 TRP A C 1
ATOM 658 O O . TRP A 1 81 ? 52.97600 13.16900 14.00900 1.000 16.79412 108 TRP A O 1
ATOM 669 N N . LYS A 1 82 ? 54.27600 13.77000 15.75200 1.000 15.62819 109 LYS A N 1
ATOM 670 C CA . LYS A 1 82 ? 53.37900 13.30200 16.79500 1.000 15.06760 109 LYS A CA 1
ATOM 671 C C . LYS A 1 82 ? 52.81900 14.53500 17.48700 1.000 16.68884 109 LYS A C 1
ATOM 672 O O . LYS A 1 82 ? 53.58400 15.36900 17.98500 1.000 15.67556 109 LYS A O 1
ATOM 678 N N . LEU A 1 83 ? 51.49500 14.67100 17.48300 1.000 16.42565 110 LEU A N 1
ATOM 679 C CA . LEU A 1 83 ? 50.82200 15.82000 18.07600 1.000 15.41237 110 LEU A CA 1
ATOM 680 C C . LEU A 1 83 ? 50.20500 15.39500 19.40100 1.000 18.19692 110 LEU A C 1
ATOM 681 O O . LEU A 1 83 ? 49.34900 14.50300 19.43800 1.000 18.55486 110 LEU A O 1
ATOM 686 N N . THR A 1 84 ? 50.65000 16.02300 20.48800 1.000 18.13112 111 THR A N 1
ATOM 687 C CA . THR A 1 84 ? 50.05600 15.75600 21.78900 1.000 19.91291 111 THR A CA 1
ATOM 688 C C . THR A 1 84 ? 48.79700 16.57700 22.02700 1.000 20.83145 111 THR A C 1
ATOM 689 O O . THR A 1 84 ? 48.01900 16.24300 22.92700 1.000 22.65535 111 THR A O 1
ATOM 693 N N . ALA A 1 85 ? 48.58700 17.63500 21.24200 1.000 20.12873 112 ALA A N 1
ATOM 694 C CA . ALA A 1 85 ? 47.34600 18.40600 21.23800 1.000 22.59481 112 ALA A CA 1
ATOM 695 C C . ALA A 1 85 ? 47.09900 18.86800 19.81000 1.000 22.29741 112 ALA A C 1
ATOM 696 O O . ALA A 1 85 ? 47.93700 19.56800 19.23300 1.000 23.06592 112 ALA A O 1
ATOM 698 N N . ARG A 1 86 ? 45.95000 18.49300 19.25000 1.000 20.97883 113 ARG A N 1
ATOM 699 C CA . ARG A 1 86 ? 45.67500 18.64800 17.81700 1.000 21.24202 113 ARG A CA 1
ATOM 700 C C . ARG A 1 86 ? 44.93800 19.95800 17.55800 1.000 21.91579 113 ARG A C 1
ATOM 701 O O . ARG A 1 86 ? 43.71000 20.00400 17.47600 1.000 26.40053 113 ARG A O 1
ATOM 709 N N . HIS A 1 87 ? 45.70500 21.02500 17.36100 1.000 17.37050 114 HIS A N 1
ATOM 710 C CA . HIS A 1 87 ? 45.16300 22.36800 17.20600 1.000 16.61252 114 HIS A CA 1
ATOM 711 C C . HIS A 1 87 ? 44.76400 22.65000 15.76500 1.000 15.49923 114 HIS A C 1
ATOM 712 O O . HIS A 1 87 ? 45.39700 22.17000 14.82100 1.000 16.96256 114 HIS A O 1
ATOM 719 N N . SER A 1 88 ? 43.71600 23.46200 15.60800 1.000 14.92021 115 SER A N 1
ATOM 720 C CA . SER A 1 88 ? 43.36800 24.02600 14.30700 1.000 14.72545 115 SER A CA 1
ATOM 721 C C . SER A 1 88 ? 44.62400 24.58800 13.65100 1.000 16.21247 115 SER A C 1
ATOM 722 O O . SER A 1 88 ? 45.35100 25.37500 14.25800 1.000 14.22013 115 SER A O 1
ATOM 725 N N . THR A 1 89 ? 44.89600 24.16500 12.41900 1.000 14.20433 116 THR A N 1
ATOM 726 C CA . THR A 1 89 ? 46.21000 24.36000 11.81700 1.000 15.05707 116 THR A CA 1
ATOM 727 C C . THR A 1 89 ? 46.14600 25.23600 10.57700 1.000 14.92547 116 THR A C 1
ATOM 728 O O . THR A 1 89 ? 45.32300 25.00700 9.68400 1.000 14.48332 116 THR A O 1
ATOM 732 N N . THR A 1 90 ? 47.04700 26.21600 10.50900 1.000 14.16486 117 THR A N 1
ATOM 733 C CA . THR A 1 90 ? 47.22900 26.96600 9.27400 1.000 13.91219 117 THR A CA 1
ATOM 734 C C . THR A 1 90 ? 48.13600 26.22400 8.30200 1.000 14.24908 117 THR A C 1
ATOM 735 O O . THR A 1 90 ? 47.75700 25.98400 7.15000 1.000 15.20445 117 THR A O 1
ATOM 739 N N . SER A 1 91 ? 49.34300 25.86000 8.73300 1.000 14.58859 118 SER A N 1
ATOM 740 C CA . SER A 1 91 ? 50.28600 25.34000 7.75700 1.000 13.88324 118 SER A CA 1
ATOM 741 C C . SER A 1 91 ? 51.38000 24.53400 8.43300 1.000 14.96758 118 SER A C 1
ATOM 742 O O . SER A 1 91 ? 51.65400 24.67700 9.63000 1.000 13.94904 118 SER A O 1
ATOM 745 N N . TRP A 1 92 ? 52.01100 23.70000 7.61500 1.000 12.80153 119 TRP A N 1
ATOM 746 C CA . TRP A 1 92 ? 53.23900 22.99600 7.94000 1.000 12.73837 119 TRP A CA 1
ATOM 747 C C . TRP A 1 92 ? 54.24400 23.37100 6.86400 1.000 13.65427 119 TRP A C 1
ATOM 748 O O . TRP A 1 92 ? 53.95000 23.24900 5.67100 1.000 15.39658 119 TRP A O 1
ATOM 759 N N . ARG A 1 93 ? 55.42400 23.82400 7.27400 1.000 12.04618 120 ARG A N 1
ATOM 760 C CA . ARG A 1 93 ? 56.45700 24.21300 6.32800 1.000 11.78826 120 ARG A CA 1
ATOM 761 C C . ARG A 1 93 ? 57.77000 23.55200 6.70400 1.000 13.85166 120 ARG A C 1
ATOM 762 O O . ARG A 1 93 ? 58.05900 23.33600 7.88100 1.000 16.03613 120 ARG A O 1
ATOM 770 N N . TYR A 1 94 ? 58.56000 23.23200 5.68600 1.000 13.95957 121 TYR A N 1
ATOM 771 C CA . TYR A 1 94 ? 59.85300 22.59300 5.88100 1.000 13.61742 121 TYR A CA 1
ATOM 772 C C . TYR A 1 94 ? 60.90500 23.40100 5.14100 1.000 14.53595 121 TYR A C 1
ATOM 773 O O . TYR A 1 94 ? 60.83900 23.53300 3.91700 1.000 14.86494 121 TYR A O 1
ATOM 782 N N . PHE A 1 95 ? 61.85900 23.95200 5.89000 1.000 13.47793 122 PHE A N 1
ATOM 783 C CA . PHE A 1 95 ? 62.96600 24.72900 5.35600 1.000 15.33868 122 PHE A CA 1
ATOM 784 C C . PHE A 1 95 ? 64.25200 23.93400 5.53900 1.000 15.16498 122 PHE A C 1
ATOM 785 O O . PHE A 1 95 ? 64.34900 23.09000 6.43400 1.000 16.55988 122 PHE A O 1
ATOM 793 N N . ILE A 1 96 ? 65.25100 24.21300 4.70100 1.000 13.64374 123 ILE A N 1
ATOM 794 C CA . ILE A 1 96 ? 66.56900 23.61300 4.87600 1.000 13.29896 123 ILE A CA 1
ATOM 795 C C . ILE A 1 96 ? 67.64400 24.68700 4.75300 1.000 14.98074 123 ILE A C 1
ATOM 796 O O . ILE A 1 96 ? 67.49400 25.66900 4.01700 1.000 15.77294 123 ILE A O 1
ATOM 801 N N . THR A 1 97 ? 68.72700 24.49900 5.50400 1.000 15.78084 124 THR A N 1
ATOM 802 C CA . THR A 1 97 ? 69.86400 25.40600 5.43800 1.000 14.87284 124 THR A CA 1
ATOM 803 C C . THR A 1 97 ? 70.41200 25.48600 4.01800 1.000 17.00730 124 THR A C 1
ATOM 804 O O . THR A 1 97 ? 70.28800 24.54800 3.22200 1.000 17.36261 124 THR A O 1
ATOM 808 N N . LYS A 1 98 ? 71.02300 26.62800 3.70900 1.000 16.99414 125 LYS A N 1
ATOM 809 C CA . LYS A 1 98 ? 71.62500 26.84300 2.40600 1.000 19.48655 125 LYS A CA 1
ATOM 810 C C . LYS A 1 98 ? 72.86400 25.96400 2.24800 1.000 23.09224 125 LYS A C 1
ATOM 811 O O . LYS A 1 98 ? 73.49500 25.58700 3.23900 1.000 22.89748 125 LYS A O 1
ATOM 817 N N . PRO A 1 99 ? 73.24100 25.64300 1.00600 1.000 25.75835 126 PRO A N 1
ATOM 818 C CA . PRO A 1 99 ? 74.41100 24.77200 0.79000 1.000 29.38510 126 PRO A CA 1
ATOM 819 C C . PRO A 1 99 ? 75.66500 25.18200 1.54100 1.000 34.63310 126 PRO A C 1
ATOM 820 O O . PRO A 1 99 ? 76.39900 24.30900 2.02100 1.000 39.18628 126 PRO A O 1
ATOM 824 N N . ASN A 1 100 ? 75.93300 26.48000 1.67300 1.000 34.27253 127 ASN A N 1
ATOM 825 C CA . ASN A 1 100 ? 77.17300 26.95100 2.27900 1.000 37.18604 127 ASN A CA 1
ATOM 826 C C . ASN A 1 100 ? 76.95800 27.60100 3.64400 1.000 33.18293 127 ASN A C 1
ATOM 827 O O . ASN A 1 100 ? 77.69100 28.51600 4.02300 1.000 34.14883 127 ASN A O 1
ATOM 832 N N . TRP A 1 101 ? 75.97100 27.12700 4.39900 1.000 28.35866 128 TRP A N 1
ATOM 833 C CA . TRP A 1 101 ? 75.74800 27.64500 5.73800 1.000 24.18185 128 TRP A CA 1
ATOM 834 C C . TRP A 1 101 ? 76.87600 27.20300 6.66600 1.000 25.07143 128 TRP A C 1
ATOM 835 O O . TRP A 1 101 ? 77.62400 26.26400 6.37900 1.000 24.78981 128 TRP A O 1
ATOM 846 N N . ASP A 1 102 ? 76.99400 27.89500 7.79500 1.000 25.74256 129 ASP A N 1
ATOM 847 C CA . ASP A 1 102 ? 78.09500 27.69500 8.73200 1.000 27.60857 129 ASP A CA 1
ATOM 848 C C . ASP A 1 102 ? 77.56800 26.97800 9.96800 1.000 25.28987 129 ASP A C 1
ATOM 849 O O . ASP A 1 102 ? 76.89900 27.58800 10.81000 1.000 24.80297 129 ASP A O 1
ATOM 854 N N . ALA A 1 103 ? 77.90100 25.69300 10.09000 1.000 25.46095 130 ALA A N 1
ATOM 855 C CA . ALA A 1 103 ? 77.45900 24.87500 11.21400 1.000 24.98721 130 ALA A CA 1
ATOM 856 C C . ALA A 1 103 ? 78.13800 25.23800 12.52700 1.000 23.84496 130 ALA A C 1
ATOM 857 O O . ALA A 1 103 ? 77.83200 24.61500 13.55000 1.000 22.96591 130 ALA A O 1
ATOM 859 N N A SER A 1 104 ? 79.04100 26.21300 12.53400 0.700 24.41345 131 SER A N 1
ATOM 860 N N B SER A 1 104 ? 79.05100 26.20900 12.52800 0.300 24.24764 131 SER A N 1
ATOM 861 C CA A SER A 1 104 ? 79.71000 26.64300 13.75300 0.700 24.22659 131 SER A CA 1
ATOM 862 C CA B SER A 1 104 ? 79.71900 26.65000 13.74500 0.300 24.36871 131 SER A CA 1
ATOM 863 C C A SER A 1 104 ? 79.15300 27.94700 14.30700 0.700 24.87930 131 SER A C 1
ATOM 864 C C B SER A 1 104 ? 79.12200 27.92300 14.32900 0.300 24.95299 131 SER A C 1
ATOM 865 O O A SER A 1 104 ? 79.63400 28.41800 15.34300 0.700 26.92428 131 SER A O 1
ATOM 866 O O B SER A 1 104 ? 79.54500 28.34500 15.41100 0.300 26.37158 131 SER A O 1
ATOM 871 N N . GLN A 1 105 ? 78.16100 28.53700 13.65100 1.000 24.08710 132 GLN A N 1
ATOM 872 C CA . GLN A 1 105 ? 77.58700 29.80900 14.05000 1.000 26.01365 132 GLN A CA 1
ATOM 873 C C . GLN A 1 105 ? 76.09200 29.65700 14.30900 1.000 23.66336 132 GLN A C 1
ATOM 874 O O . GLN A 1 105 ? 75.47500 28.67700 13.87100 1.000 21.96842 132 GLN A O 1
ATOM 880 N N . PRO A 1 106 ? 75.47900 30.59700 15.03700 1.000 24.35555 133 PRO A N 1
ATOM 881 C CA . PRO A 1 106 ? 74.05800 30.45500 15.37100 1.000 23.53966 133 PRO A CA 1
ATOM 882 C C . PRO A 1 106 ? 73.18700 30.40700 14.12700 1.000 19.65499 133 PRO A C 1
ATOM 883 O O . PRO A 1 106 ? 73.51900 30.97700 13.08600 1.000 21.63154 133 PRO A O 1
ATOM 887 N N . LEU A 1 107 ? 72.06100 29.70900 14.25200 1.000 16.67305 134 LEU A N 1
ATOM 888 C CA . LEU A 1 107 ? 71.09300 29.64100 13.16700 1.000 15.91243 134 LEU A CA 1
ATOM 889 C C . LEU A 1 107 ? 70.37500 30.97400 13.03800 1.000 19.24178 134 LEU A C 1
ATOM 890 O O . LEU A 1 107 ? 69.83900 31.50200 14.01600 1.000 18.52854 134 LEU A O 1
ATOM 895 N N . THR A 1 108 ? 70.35700 31.51400 11.82500 1.000 18.16007 135 THR A N 1
ATOM 896 C CA . THR A 1 108 ? 69.64800 32.74500 11.53100 1.000 17.39156 135 THR A CA 1
ATOM 897 C C . THR A 1 108 ? 68.83000 32.53500 10.26700 1.000 17.11258 135 THR A C 1
ATOM 898 O O . THR A 1 108 ? 68.91600 31.49500 9.60600 1.000 17.80477 135 THR A O 1
ATOM 902 N N . ARG A 1 109 ? 68.02300 33.53700 9.93200 1.000 17.43104 136 ARG A N 1
ATOM 903 C CA . ARG A 1 109 ? 67.31100 33.49200 8.66200 1.000 16.46776 136 ARG A CA 1
ATOM 904 C C . ARG A 1 109 ? 68.28200 33.37300 7.49300 1.000 18.52064 136 ARG A C 1
ATOM 905 O O . ARG A 1 109 ? 67.99700 32.68600 6.50600 1.000 19.55761 136 ARG A O 1
ATOM 913 N N . ALA A 1 110 ? 69.45300 34.00700 7.60300 1.000 18.63645 137 ALA A N 1
ATOM 914 C CA . ALA A 1 110 ? 70.46400 33.89300 6.55900 1.000 20.06556 137 ALA A CA 1
ATOM 915 C C . ALA A 1 110 ? 71.02600 32.48200 6.43500 1.000 21.44204 137 ALA A C 1
ATOM 916 O O . ALA A 1 110 ? 71.59600 32.15100 5.39100 1.000 22.14476 137 ALA A O 1
ATOM 918 N N . SER A 1 111 ? 70.89600 31.65500 7.47700 1.000 19.72342 138 SER A N 1
ATOM 919 C CA . SER A 1 111 ? 71.34600 30.26900 7.39400 1.000 19.32337 138 SER A CA 1
ATOM 920 C C . SER A 1 111 ? 70.45700 29.43900 6.47900 1.000 17.91794 138 SER A C 1
ATOM 921 O O . SER A 1 111 ? 70.91200 28.42900 5.93000 1.000 16.37565 138 SER A O 1
ATOM 924 N N . PHE A 1 112 ? 69.19500 29.83100 6.32300 1.000 18.53380 139 PHE A N 1
ATOM 925 C CA . PHE A 1 112 ? 68.18000 29.00700 5.68600 1.000 17.31260 139 PHE A CA 1
ATOM 926 C C . PHE A 1 112 ? 67.80700 29.56700 4.32300 1.000 18.13639 139 PHE A C 1
ATOM 927 O O . PHE A 1 112 ? 67.83100 30.78000 4.10100 1.000 18.80752 139 PHE A O 1
ATOM 935 N N . ASP A 1 113 ? 67.44800 28.66900 3.41200 1.000 17.91794 140 ASP A N 1
ATOM 936 C CA . ASP A 1 113 ? 66.65600 29.06500 2.25700 1.000 18.43905 140 ASP A CA 1
ATOM 937 C C . ASP A 1 113 ? 65.24500 29.34000 2.76000 1.000 17.15206 140 ASP A C 1
ATOM 938 O O . ASP A 1 113 ? 64.55900 28.42800 3.23300 1.000 18.23377 140 ASP A O 1
ATOM 943 N N . LEU A 1 114 ? 64.82000 30.60100 2.69100 1.000 17.52052 141 LEU A N 1
ATOM 944 C CA . LEU A 1 114 ? 63.55800 31.01600 3.29000 1.000 17.04152 141 LEU A CA 1
ATOM 945 C C . LEU A 1 114 ? 62.34200 30.65100 2.44800 1.000 16.85728 141 LEU A C 1
ATOM 946 O O . LEU A 1 114 ? 61.21600 30.93300 2.86600 1.000 17.18364 141 LEU A O 1
ATOM 951 N N . THR A 1 115 ? 62.54000 30.04200 1.28100 1.000 17.36787 142 THR A N 1
ATOM 952 C CA . THR A 1 115 ? 61.44300 29.43500 0.54200 1.000 16.63621 142 THR A CA 1
ATOM 953 C C . THR A 1 115 ? 61.38600 27.98400 0.99200 1.000 15.82295 142 THR A C 1
ATOM 954 O O . THR A 1 115 ? 62.30800 27.21800 0.67700 1.000 14.66228 142 THR A O 1
ATOM 958 N N . PRO A 1 116 ? 60.36100 27.56200 1.72800 1.000 14.90179 143 PRO A N 1
ATOM 959 C CA . PRO A 1 116 ? 60.34400 26.18000 2.22100 1.000 15.03601 143 PRO A CA 1
ATOM 960 C C . PRO A 1 116 ? 60.27800 25.21300 1.05200 1.000 15.33079 143 PRO A C 1
ATOM 961 O O . PRO A 1 116 ? 59.62500 25.48300 0.04400 1.000 15.43869 143 PRO A O 1
ATOM 965 N N . PHE A 1 117 ? 60.98500 24.08800 1.17100 1.000 12.76206 144 PHE A N 1
ATOM 966 C CA . PHE A 1 117 ? 60.97000 23.15200 0.05400 1.000 12.71731 144 PHE A CA 1
ATOM 967 C C . PHE A 1 117 ? 59.61000 22.49000 -0.12300 1.000 11.98828 144 PHE A C 1
ATOM 968 O O . PHE A 1 117 ? 59.29200 22.04200 -1.22600 1.000 13.38318 144 PHE A O 1
ATOM 976 N N . CYS A 1 118 ? 58.78400 22.47400 0.91700 1.000 12.60414 145 CYS A N 1
ATOM 977 C CA . CYS A 1 118 ? 57.39000 22.09200 0.74700 1.000 12.51729 145 CYS A CA 1
ATOM 978 C C . CYS A 1 118 ? 56.56000 22.73300 1.84600 1.000 14.33593 145 CYS A C 1
ATOM 979 O O . CYS A 1 118 ? 57.06800 23.09800 2.91000 1.000 14.89915 145 CYS A O 1
ATOM 982 N N . GLN A 1 119 ? 55.26800 22.86600 1.56800 1.000 14.33330 146 GLN A N 1
ATOM 983 C CA . GLN A 1 119 ? 54.35800 23.56500 2.45900 1.000 12.28832 146 GLN A CA 1
ATOM 984 C C . GLN A 1 119 ? 52.98200 22.94700 2.29700 1.000 14.14643 146 GLN A C 1
ATOM 985 O O . GLN A 1 119 ? 52.56300 22.63600 1.17900 1.000 15.58608 146 GLN A O 1
ATOM 991 N N . PHE A 1 120 ? 52.29400 22.76200 3.41800 1.000 13.42003 147 PHE A N 1
ATOM 992 C CA . PHE A 1 120 ? 50.95900 22.17600 3.42600 1.000 13.60689 147 PHE A CA 1
ATOM 993 C C . PHE A 1 120 ? 50.05500 23.11000 4.21000 1.000 14.16749 147 PHE A C 1
ATOM 994 O O . PHE A 1 120 ? 50.32200 23.39300 5.38000 1.000 15.09128 147 PHE A O 1
ATOM 1002 N N . ASN A 1 121 ? 48.99700 23.59700 3.56300 1.000 13.04367 148 ASN A N 1
ATOM 1003 C CA . ASN A 1 121 ? 48.10000 24.59600 4.13800 1.000 14.98338 148 ASN A CA 1
ATOM 1004 C C . ASN A 1 121 ? 46.76000 23.92300 4.41500 1.000 16.25458 148 ASN A C 1
ATOM 1005 O O . ASN A 1 121 ? 46.06900 23.49500 3.48400 1.000 16.63357 148 ASN A O 1
ATOM 1010 N N . ASP A 1 122 ? 46.39900 23.82200 5.69400 1.000 15.18340 149 ASP A N 1
ATOM 1011 C CA . ASP A 1 122 ? 45.25200 23.03000 6.11600 1.000 12.96998 149 ASP A CA 1
ATOM 1012 C C . ASP A 1 122 ? 43.97000 23.83600 6.25900 1.000 14.79914 149 ASP A C 1
ATOM 1013 O O . ASP A 1 122 ? 42.91200 23.24200 6.49900 1.000 16.70990 149 ASP A O 1
ATOM 1018 N N . GLY A 1 123 ? 44.03800 25.15900 6.14700 1.000 13.38055 150 GLY A N 1
ATOM 1019 C CA . GLY A 1 123 ? 42.83700 25.98100 6.21900 1.000 17.14679 150 GLY A CA 1
ATOM 1020 C C . GLY A 1 123 ? 42.11200 25.93700 7.54700 1.000 18.76278 150 GLY A C 1
ATOM 1021 O O . GLY A 1 123 ? 40.88900 26.11600 7.58300 1.000 20.44719 150 GLY A O 1
ATOM 1022 N N . GLY A 1 124 ? 42.83500 25.71400 8.64900 1.000 16.12825 151 GLY A N 1
ATOM 1023 C CA . GLY A 1 124 ? 42.23700 25.65900 9.96700 1.000 16.25195 151 GLY A CA 1
ATOM 1024 C C . GLY A 1 124 ? 41.72100 24.29800 10.38600 1.000 16.12562 151 GLY A C 1
ATOM 1025 O O . GLY A 1 124 ? 41.19000 24.16700 11.49900 1.000 17.02046 151 GLY A O 1
ATOM 1026 N N . ALA A 1 125 ? 41.85100 23.28400 9.53600 1.000 15.12023 152 ALA A N 1
ATOM 1027 C CA . ALA A 1 125 ? 41.34100 21.96600 9.88000 1.000 16.58357 152 ALA A CA 1
ATOM 1028 C C . ALA A 1 125 ? 42.10100 21.40300 11.07400 1.000 14.98601 152 ALA A C 1
ATOM 1029 O O . ALA A 1 125 ? 43.25300 21.75800 11.33100 1.000 15.29657 152 ALA A O 1
ATOM 1031 N N . ILE A 1 126 ? 41.43400 20.52100 11.81100 1.000 16.78886 153 ILE A N 1
ATOM 1032 C CA . ILE A 1 126 ? 42.05700 19.81600 12.93200 1.000 19.51287 153 ILE A CA 1
ATOM 1033 C C . ILE A 1 126 ? 42.84200 18.62500 12.39400 1.000 19.67868 153 ILE A C 1
ATOM 1034 O O . ILE A 1 126 ? 42.25500 17.73500 11.75900 1.000 20.02609 153 ILE A O 1
ATOM 1039 N N . PRO A 1 127 ? 44.14600 18.54600 12.64100 1.000 16.00981 154 PRO A N 1
ATOM 1040 C CA . PRO A 1 127 ? 44.93900 17.42600 12.13100 1.000 15.37553 154 PRO A CA 1
ATOM 1041 C C . PRO A 1 127 ? 44.75400 16.19000 13.00200 1.000 15.60450 154 PRO A C 1
ATOM 1042 O O . PRO A 1 127 ? 44.23900 16.24800 14.12100 1.000 17.03362 154 PRO A O 1
ATOM 1046 N N . ALA A 1 128 ? 45.18500 15.05500 12.45800 1.000 15.68872 155 ALA A N 1
ATOM 1047 C CA . ALA A 1 128 ? 45.21900 13.81900 13.22300 1.000 16.81517 155 ALA A CA 1
ATOM 1048 C C . ALA A 1 128 ? 46.37300 13.85300 14.22400 1.000 16.72569 155 ALA A C 1
ATOM 1049 O O . ALA A 1 128 ? 47.22200 14.74900 14.21100 1.000 16.56514 155 ALA A O 1
ATOM 1051 N N . ALA A 1 129 ? 46.39900 12.85000 15.10700 1.000 17.84161 156 ALA A N 1
ATOM 1052 C CA . ALA A 1 129 ? 47.45400 12.77700 16.11200 1.000 18.01795 156 ALA A CA 1
ATOM 1053 C C . ALA A 1 129 ? 48.80800 12.42900 15.51000 1.000 17.46788 156 ALA A C 1
ATOM 1054 O O . ALA A 1 129 ? 49.83800 12.70200 16.13500 1.000 16.78886 156 ALA A O 1
ATOM 1056 N N . GLN A 1 130 ? 48.82800 11.81700 14.33000 1.000 16.35196 157 GLN A N 1
ATOM 1057 C CA . GLN A 1 130 ? 50.05700 11.54400 13.59500 1.000 16.16246 157 GLN A CA 1
ATOM 1058 C C . GLN A 1 130 ? 49.89400 12.14400 12.21000 1.000 16.08351 157 GLN A C 1
ATOM 1059 O O . GLN A 1 130 ? 48.94500 11.80400 11.49400 1.000 17.65475 157 GLN A O 1
ATOM 1065 N N . VAL A 1 131 ? 50.79800 13.04900 11.84100 1.000 14.36225 158 VAL A N 1
ATOM 1066 C CA . VAL A 1 131 ? 50.75200 13.75200 10.56500 1.000 15.57292 158 VAL A CA 1
ATOM 1067 C C . VAL A 1 131 ? 52.04400 13.46700 9.82100 1.000 16.76254 158 VAL A C 1
ATOM 1068 O O . VAL A 1 131 ? 53.13300 13.66600 10.36900 1.000 18.16534 158 VAL A O 1
ATOM 1072 N N . THR A 1 132 ? 51.93000 13.01200 8.57800 1.000 14.23855 159 THR A N 1
ATOM 1073 C CA . THR A 1 132 ? 53.09400 12.68800 7.76500 1.000 14.41489 159 THR A CA 1
ATOM 1074 C C . THR A 1 132 ? 53.05600 13.46900 6.46200 1.000 15.39395 159 THR A C 1
ATOM 1075 O O . THR A 1 132 ? 52.04400 13.45300 5.75200 1.000 15.31763 159 THR A O 1
ATOM 1079 N N . HIS A 1 133 ? 54.16100 14.14600 6.15400 1.000 14.68597 160 HIS A N 1
ATOM 1080 C CA . HIS A 1 133 ? 54.34700 14.85300 4.89900 1.000 14.21749 160 HIS A CA 1
ATOM 1081 C C . HIS A 1 133 ? 55.50300 14.24100 4.12700 1.000 15.07286 160 HIS A C 1
ATOM 1082 O O . HIS A 1 133 ? 56.56000 13.95400 4.69800 1.000 15.72557 160 HIS A O 1
ATOM 1089 N N . GLN A 1 134 ? 55.31200 14.06400 2.82400 1.000 13.97536 161 GLN A N 1
ATOM 1090 C CA . GLN A 1 134 ? 56.34300 13.53600 1.94000 1.000 12.45939 161 GLN A CA 1
ATOM 1091 C C . GLN A 1 134 ? 56.83000 14.66100 1.04100 1.000 13.56742 161 GLN A C 1
ATOM 1092 O O . GLN A 1 134 ? 56.03100 15.29500 0.34400 1.000 14.08853 161 GLN A O 1
ATOM 1098 N N . CYS A 1 135 ? 58.13100 14.92600 1.07500 1.000 12.66994 162 CYS A N 1
ATOM 1099 C CA . CYS A 1 135 ? 58.72300 15.98700 0.28000 1.000 15.70978 162 CYS A CA 1
ATOM 1100 C C . CYS A 1 135 ? 60.10200 15.54800 -0.17000 1.000 16.29932 162 CYS A C 1
ATOM 1101 O O . CYS A 1 135 ? 60.68200 14.60500 0.37400 1.000 17.18890 162 CYS A O 1
ATOM 1104 N N . ASN A 1 136 ? 60.63400 16.25800 -1.15700 1.000 14.24644 163 ASN A N 1
ATOM 1105 C CA . ASN A 1 136 ? 61.97600 16.00200 -1.66300 1.000 14.92284 163 ASN A CA 1
ATOM 1106 C C . ASN A 1 136 ? 62.94900 16.97600 -1.01300 1.000 16.00455 163 ASN A C 1
ATOM 1107 O O . ASN A 1 136 ? 62.83300 18.19100 -1.20600 1.000 16.53883 163 ASN A O 1
ATOM 1112 N N . ILE A 1 137 ? 63.89500 16.44700 -0.24600 1.000 14.22802 164 ILE A N 1
ATOM 1113 C CA . ILE A 1 137 ? 65.02500 17.27000 0.19500 1.000 14.30961 164 ILE A CA 1
ATOM 1114 C C . ILE A 1 137 ? 65.83400 17.66800 -1.03200 1.000 14.37278 164 ILE A C 1
ATOM 1115 O O . ILE A 1 137 ? 66.17600 16.79600 -1.84600 1.000 15.43080 164 ILE A O 1
ATOM 1120 N N . PRO A 1 138 ? 66.13000 18.95200 -1.23200 1.000 16.13878 165 PRO A N 1
ATOM 1121 C CA . PRO A 1 138 ? 66.82700 19.36500 -2.45800 1.000 16.81781 165 PRO A CA 1
ATOM 1122 C C . PRO A 1 138 ? 68.14700 18.62700 -2.65000 1.000 18.83910 165 PRO A C 1
ATOM 1123 O O . PRO A 1 138 ? 68.91300 18.41900 -1.70500 1.000 18.12323 165 PRO A O 1
ATOM 1127 N N . ALA A 1 139 ? 68.39900 18.22400 -3.89700 1.000 19.80764 166 ALA A N 1
ATOM 1128 C CA . ALA A 1 139 ? 69.56600 17.40900 -4.20800 1.000 21.04200 166 ALA A CA 1
ATOM 1129 C C . ALA A 1 139 ? 70.87300 18.17800 -4.07700 1.000 22.19477 166 ALA A C 1
ATOM 1130 O O . ALA A 1 139 ? 71.92600 17.55400 -3.89400 1.000 22.43164 166 ALA A O 1
ATOM 1132 N N . ASP A 1 140 ? 70.83400 19.50600 -4.15100 1.000 20.34191 167 ASP A N 1
ATOM 1133 C CA . ASP A 1 140 ? 72.04200 20.32200 -4.08800 1.000 22.12107 167 ASP A CA 1
ATOM 1134 C C . ASP A 1 140 ? 72.56500 20.51300 -2.66600 1.000 25.16091 167 ASP A C 1
ATOM 1135 O O . ASP A 1 140 ? 73.52300 21.27000 -2.46600 1.000 27.92177 167 ASP A O 1
ATOM 1140 N N . ARG A 1 141 ? 71.96100 19.85800 -1.68100 1.000 22.58165 168 ARG A N 1
ATOM 1141 C CA . ARG A 1 141 ? 72.46500 19.87400 -0.31600 1.000 21.31045 168 ARG A CA 1
ATOM 1142 C C . ARG A 1 141 ? 73.23300 18.58800 -0.05200 1.000 21.34993 168 ARG A C 1
ATOM 1143 O O . ARG A 1 141 ? 72.76800 17.49300 -0.38600 1.000 20.34718 168 ARG A O 1
ATOM 1151 N N A SER A 1 142 ? 74.41900 18.72000 0.53000 0.600 20.81039 169 SER A N 1
ATOM 1152 N N B SER A 1 142 ? 74.40400 18.73000 0.56300 0.400 20.78933 169 SER A N 1
ATOM 1153 C CA A SER A 1 142 ? 75.18700 17.55800 0.94100 0.600 20.43666 169 SER A CA 1
ATOM 1154 C CA B SER A 1 142 ? 75.25500 17.60400 0.91300 0.400 20.50772 169 SER A CA 1
ATOM 1155 C C A SER A 1 142 ? 75.83700 17.85600 2.28000 0.600 19.22862 169 SER A C 1
ATOM 1156 C C B SER A 1 142 ? 75.87100 17.86900 2.27700 0.400 19.26547 169 SER A C 1
ATOM 1157 O O A SER A 1 142 ? 76.08600 19.01500 2.62300 0.600 19.00491 169 SER A O 1
ATOM 1158 O O B SER A 1 142 ? 76.13000 19.01900 2.64200 0.400 19.06018 169 SER A O 1
ATOM 1163 N N . GLY A 1 143 ? 76.09800 16.79600 3.03500 1.000 18.63645 170 GLY A N 1
ATOM 1164 C CA . GLY A 1 143 ? 76.73400 16.94300 4.32800 1.000 18.88647 170 GLY A CA 1
ATOM 1165 C C . GLY A 1 143 ? 75.79200 17.47600 5.39500 1.000 17.38893 170 GLY A C 1
ATOM 1166 O O . GLY A 1 143 ? 74.57700 17.26600 5.35900 1.000 18.45748 170 GLY A O 1
ATOM 1167 N N . SER A 1 144 ? 76.37700 18.19200 6.35300 1.000 17.89688 171 SER A N 1
ATOM 1168 C CA . SER A 1 144 ? 75.66700 18.61600 7.55200 1.000 16.68358 171 SER A CA 1
ATOM 1169 C C . SER A 1 144 ? 74.71400 19.76200 7.24500 1.000 19.02597 171 SER A C 1
ATOM 1170 O O . SER A 1 144 ? 75.12500 20.80700 6.73000 1.000 20.01819 171 SER A O 1
ATOM 1173 N N . HIS A 1 145 ? 73.44400 19.57400 7.59500 1.000 15.27815 172 HIS A N 1
ATOM 1174 C CA . HIS A 1 145 ? 72.41800 20.58100 7.37700 1.000 14.36225 172 HIS A CA 1
ATOM 1175 C C . HIS A 1 145 ? 71.41700 20.53100 8.51800 1.000 15.83085 172 HIS A C 1
ATOM 1176 O O . HIS A 1 145 ? 71.42000 19.61300 9.34400 1.000 17.41525 172 HIS A O 1
ATOM 1183 N N . VAL A 1 146 ? 70.57000 21.55200 8.57500 1.000 14.75703 173 VAL A N 1
ATOM 1184 C CA . VAL A 1 146 ? 69.46800 21.59900 9.52400 1.000 14.85704 173 VAL A CA 1
ATOM 1185 C C . VAL A 1 146 ? 68.19400 21.82300 8.73100 1.000 15.11497 173 VAL A C 1
ATOM 1186 O O . VAL A 1 146 ? 68.12800 22.73600 7.90100 1.000 15.12287 173 VAL A O 1
ATOM 1190 N N . ILE A 1 147 ? 67.20300 20.97300 8.95900 1.000 14.20433 174 ILE A N 1
ATOM 1191 C CA . ILE A 1 147 ? 65.86000 21.17400 8.43700 1.000 12.95155 174 ILE A CA 1
ATOM 1192 C C . ILE A 1 147 ? 65.03000 21.77600 9.55600 1.000 15.05180 174 ILE A C 1
ATOM 1193 O O . ILE A 1 147 ? 65.07100 21.29500 10.69600 1.000 15.68346 174 ILE A O 1
ATOM 1198 N N . LEU A 1 148 ? 64.29600 22.84000 9.24900 1.000 13.40950 175 LEU A N 1
ATOM 1199 C CA . LEU A 1 148 ? 63.41300 23.47700 10.21500 1.000 13.48056 175 LEU A CA 1
ATOM 1200 C C . LEU A 1 148 ? 61.98300 23.18000 9.79400 1.000 13.86482 175 LEU A C 1
ATOM 1201 O O . LEU A 1 148 ? 61.52900 23.63900 8.73800 1.000 15.30710 175 LEU A O 1
ATOM 1206 N N . ALA A 1 149 ? 61.28500 22.39800 10.60800 1.000 13.17000 176 ALA A N 1
ATOM 1207 C CA . ALA A 1 149 ? 59.86500 22.13500 10.40700 1.000 12.60941 176 ALA A CA 1
ATOM 1208 C C . ALA A 1 149 ? 59.08000 23.09900 11.28700 1.000 14.39383 176 ALA A C 1
ATOM 1209 O O . ALA A 1 149 ? 59.34800 23.20600 12.48600 1.000 14.83862 176 ALA A O 1
ATOM 1211 N N . VAL A 1 150 ? 58.11600 23.80000 10.69200 1.000 13.59110 177 VAL A N 1
ATOM 1212 C CA . VAL A 1 150 ? 57.34000 24.81500 11.39500 1.000 13.31475 177 VAL A CA 1
ATOM 1213 C C . VAL A 1 150 ? 55.85900 24.49000 11.25200 1.000 13.03314 177 VAL A C 1
ATOM 1214 O O . VAL A 1 150 ? 55.36700 24.28700 10.13700 1.000 15.14392 177 VAL A O 1
ATOM 1218 N N . TRP A 1 151 ? 55.14900 24.47600 12.37500 1.000 13.59374 178 TRP A N 1
ATOM 1219 C CA . TRP A 1 151 ? 53.71300 24.22300 12.42200 1.000 13.54899 178 TRP A CA 1
ATOM 1220 C C . TRP A 1 151 ? 53.04500 25.50500 12.90500 1.000 14.77809 178 TRP A C 1
ATOM 1221 O O . TRP A 1 151 ? 53.21500 25.89400 14.06400 1.000 14.52279 178 TRP A O 1
ATOM 1232 N N . ASP A 1 152 ? 52.29600 26.16400 12.02000 1.000 13.69112 179 ASP A N 1
ATOM 1233 C CA . ASP A 1 152 ? 51.61100 27.41100 12.35100 1.000 13.67269 179 ASP A CA 1
ATOM 1234 C C . ASP A 1 152 ? 50.19100 27.10900 12.80800 1.000 13.34897 179 ASP A C 1
ATOM 1235 O O . ASP A 1 152 ? 49.43200 26.45900 12.08300 1.000 14.08327 179 ASP A O 1
ATOM 1240 N N . ILE A 1 153 ? 49.82000 27.61700 13.98900 1.000 13.16210 180 ILE A N 1
ATOM 1241 C CA . ILE A 1 153 ? 48.49600 27.38300 14.56100 1.000 14.90442 180 ILE A CA 1
ATOM 1242 C C . ILE A 1 153 ? 47.52700 28.43200 14.03600 1.000 13.34634 180 ILE A C 1
ATOM 1243 O O . ILE A 1 153 ? 47.86400 29.61500 13.91800 1.000 15.32815 180 ILE A O 1
ATOM 1248 N N . ALA A 1 154 ? 46.31100 28.00000 13.70500 1.000 13.82271 181 ALA A N 1
ATOM 1249 C CA . ALA A 1 154 ? 45.38900 28.90800 13.03400 1.000 14.62807 181 ALA A CA 1
ATOM 1250 C C . ALA A 1 154 ? 44.69800 29.86200 13.99600 1.000 16.04140 181 ALA A C 1
ATOM 1251 O O . ALA A 1 154 ? 44.42700 31.01300 13.62700 1.000 17.38630 181 ALA A O 1
ATOM 1253 N N . ASP A 1 155 ? 44.39100 29.41200 15.21300 1.000 13.96746 182 ASP A N 1
ATOM 1254 C CA . ASP A 1 155 ? 43.54200 30.17400 16.12200 1.000 14.44384 182 ASP A CA 1
ATOM 1255 C C . ASP A 1 155 ? 44.30000 30.73900 17.31800 1.000 15.92033 182 ASP A C 1
ATOM 1256 O O . ASP A 1 155 ? 43.67800 31.13200 18.31100 1.000 16.64936 182 ASP A O 1
ATOM 1261 N N . THR A 1 156 ? 45.62800 30.78200 17.24700 1.000 14.96232 183 THR A N 1
ATOM 1262 C CA . THR A 1 156 ? 46.44200 31.48600 18.22700 1.000 14.06484 183 THR A CA 1
ATOM 1263 C C . THR A 1 156 ? 47.55500 32.20200 17.48300 1.000 13.79902 183 THR A C 1
ATOM 1264 O O . THR A 1 156 ? 47.70200 32.07000 16.26600 1.000 15.04391 183 THR A O 1
ATOM 1268 N N . ALA A 1 157 ? 48.38000 32.92600 18.23400 1.000 14.09906 184 ALA A N 1
ATOM 1269 C CA . ALA A 1 157 ? 49.53600 33.61000 17.67800 1.000 15.14655 184 ALA A CA 1
ATOM 1270 C C . ALA A 1 157 ? 50.75800 32.70600 17.56100 1.000 15.09128 184 ALA A C 1
ATOM 1271 O O . ALA A 1 157 ? 51.84300 33.19400 17.23300 1.000 16.71779 184 ALA A O 1
ATOM 1273 N N . ASN A 1 158 ? 50.61400 31.41000 17.80700 1.000 13.22001 185 ASN A N 1
ATOM 1274 C CA . ASN A 1 158 ? 51.75900 30.56300 18.08700 1.000 14.23855 185 ASN A CA 1
ATOM 1275 C C . ASN A 1 158 ? 52.10700 29.64200 16.92700 1.000 14.45963 185 ASN A C 1
ATOM 1276 O O . ASN A 1 158 ? 51.28800 29.34100 16.05600 1.000 14.85968 185 ASN A O 1
ATOM 1281 N N . ALA A 1 159 ? 53.35900 29.19400 16.94200 1.000 14.80704 186 ALA A N 1
ATOM 1282 C CA . ALA A 1 159 ? 53.84300 28.17500 16.03200 1.000 14.03326 186 ALA A CA 1
ATOM 1283 C C . ALA A 1 159 ? 54.81000 27.29000 16.79400 1.000 15.41764 186 ALA A C 1
ATOM 1284 O O . ALA A 1 159 ? 55.36900 27.68200 17.82200 1.000 14.92547 186 ALA A O 1
ATOM 1286 N N . PHE A 1 160 ? 54.99400 26.08100 16.28300 1.000 12.49624 187 PHE A N 1
ATOM 1287 C CA . PHE A 1 160 ? 55.92400 25.12800 16.86400 1.000 13.96746 187 PHE A CA 1
ATOM 1288 C C . PHE A 1 160 ? 57.09900 24.94800 15.91800 1.000 15.13076 187 PHE A C 1
ATOM 1289 O O . PHE A 1 160 ? 56.90800 24.80700 14.70500 1.000 15.49396 187 PHE A O 1
ATOM 1297 N N . TYR A 1 161 ? 58.30900 24.98900 16.47900 1.000 13.42003 188 TYR A N 1
ATOM 1298 C CA . TYR A 1 161 ? 59.55200 25.02300 15.71600 1.000 13.40950 188 TYR A CA 1
ATOM 1299 C C . TYR A 1 161 ? 60.34700 23.76500 16.02200 1.000 13.01209 188 TYR A C 1
ATOM 1300 O O . TYR A 1 161 ? 60.70900 23.52000 17.17900 1.000 15.42817 188 TYR A O 1
ATOM 1309 N N . GLN A 1 162 ? 60.63300 22.98100 14.98400 1.000 13.57531 189 GLN A N 1
ATOM 1310 C CA . GLN A 1 162 ? 61.30500 21.69000 15.12900 1.000 12.66994 189 GLN A CA 1
ATOM 1311 C C . GLN A 1 162 ? 62.53700 21.65700 14.22700 1.000 13.04104 189 GLN A C 1
ATOM 1312 O O . GLN A 1 162 ? 62.45200 21.27500 13.05700 1.000 14.56754 189 GLN A O 1
ATOM 1318 N N . ALA A 1 163 ? 63.68800 22.05100 14.77500 1.000 12.29621 190 ALA A N 1
ATOM 1319 C CA . ALA A 1 163 ? 64.94600 21.86600 14.06600 1.000 14.89389 190 ALA A CA 1
ATOM 1320 C C . ALA A 1 163 ? 65.29500 20.38300 14.01800 1.000 13.68322 190 ALA A C 1
ATOM 1321 O O . ALA A 1 163 ? 65.08900 19.65200 14.99100 1.000 13.58321 190 ALA A O 1
ATOM 1323 N N . ILE A 1 164 ? 65.80600 19.93900 12.86800 1.000 12.54887 191 ILE A N 1
ATOM 1324 C CA . ILE A 1 164 ? 66.19600 18.55100 12.62900 1.000 12.65678 191 ILE A CA 1
ATOM 1325 C C . ILE A 1 164 ? 67.61100 18.56100 12.06500 1.000 14.99917 191 ILE A C 1
ATOM 1326 O O . ILE A 1 164 ? 67.87400 19.21400 11.04900 1.000 14.76756 191 ILE A O 1
ATOM 1331 N N . ASP A 1 165 ? 68.51700 17.83800 12.71200 1.000 14.44121 192 ASP A N 1
ATOM 1332 C CA . ASP A 1 165 ? 69.91200 17.80000 12.30200 1.000 14.70703 192 ASP A CA 1
ATOM 1333 C C . ASP A 1 165 ? 70.14300 16.59600 11.40500 1.000 15.86243 192 ASP A C 1
ATOM 1334 O O . ASP A 1 165 ? 69.84100 15.46100 11.79000 1.000 15.09655 192 ASP A O 1
ATOM 1339 N N . VAL A 1 166 ? 70.66600 16.84500 10.20400 1.000 16.06772 193 VAL A N 1
ATOM 1340 C CA . VAL A 1 166 ? 70.79900 15.80500 9.19600 1.000 15.08076 193 VAL A CA 1
ATOM 1341 C C . VAL A 1 166 ? 72.18900 15.85100 8.57800 1.000 16.83886 193 VAL A C 1
ATOM 1342 O O . VAL A 1 166 ? 72.86500 16.88400 8.56800 1.000 14.89389 193 VAL A O 1
ATOM 1346 N N . ASN A 1 167 ? 72.61100 14.69700 8.06800 1.000 16.13088 194 ASN A N 1
ATOM 1347 C CA . ASN A 1 167 ? 73.79700 14.57200 7.23500 1.000 15.56239 194 ASN A CA 1
ATOM 1348 C C . ASN A 1 167 ? 73.33500 13.97700 5.91300 1.000 16.84412 194 ASN A C 1
ATOM 1349 O O . ASN A 1 167 ? 72.80600 12.86200 5.88700 1.000 19.41285 194 ASN A O 1
ATOM 1354 N N . LEU A 1 168 ? 73.51000 14.72100 4.82300 1.000 15.84137 195 LEU A N 1
ATOM 1355 C CA . LEU A 1 168 ? 72.86900 14.39600 3.55600 1.000 17.24944 195 LEU A CA 1
ATOM 1356 C C . LEU A 1 168 ? 73.85900 13.84300 2.54000 1.000 18.88647 195 LEU A C 1
ATOM 1357 O O . LEU A 1 168 ? 74.98800 14.32900 2.42200 1.000 17.98900 195 LEU A O 1
ATOM 1362 N N . SER A 1 169 ? 73.41600 12.83100 1.79400 1.000 21.81841 196 SER A N 1
ATOM 1363 C CA . SER A 1 169 ? 74.18300 12.27800 0.68900 1.000 22.77642 196 SER A CA 1
ATOM 1364 C C . SER A 1 169 ? 73.22300 11.91900 -0.43600 1.000 23.31595 196 SER A C 1
ATOM 1365 O O . SER A 1 169 ? 72.00000 11.96000 -0.27500 1.000 22.32636 196 SER A O 1
ATOM 1368 N N . LYS A 1 170 ? 73.78700 11.56800 -1.58700 1.000 24.46609 197 LYS A N 1
ATOM 1369 C CA . LYS A 1 170 ? 72.98600 11.25500 -2.76600 1.000 30.16414 197 LYS A CA 1
ATOM 1370 C C . LYS A 1 170 ? 72.36100 9.86900 -2.65400 1.000 33.56455 197 LYS A C 1
ATOM 1371 O O . LYS A 1 170 ? 72.96500 8.94500 -2.10700 1.000 33.56192 197 LYS A O 1
ATOM 1374 N N . HIS B 1 1 ? 54.96800 -5.74800 26.39300 1.000 15.43606 28 HIS B N 1
ATOM 1375 C CA . HIS B 1 1 ? 54.78200 -5.12600 25.08400 1.000 12.73837 28 HIS B CA 1
ATOM 1376 C C . HIS B 1 1 ? 55.64400 -3.88500 24.92900 1.000 12.41465 28 HIS B C 1
ATOM 1377 O O . HIS B 1 1 ? 55.80800 -3.10200 25.86400 1.000 14.46752 28 HIS B O 1
ATOM 1384 N N . GLY B 1 2 ? 56.21900 -3.73500 23.74400 1.000 13.61742 29 GLY B N 1
ATOM 1385 C CA . GLY B 1 2 ? 57.09400 -2.61600 23.46900 1.000 12.90155 29 GLY B CA 1
ATOM 1386 C C . GLY B 1 2 ? 57.76300 -2.80300 22.13000 1.000 12.35674 29 GLY B C 1
ATOM 1387 O O . GLY B 1 2 ? 57.66100 -3.85200 21.49400 1.000 12.99630 29 GLY B O 1
ATOM 1388 N N . TYR B 1 3 ? 58.46700 -1.75800 21.70900 1.000 11.70667 30 TYR B N 1
ATOM 1389 C CA . TYR B 1 3 ? 59.13800 -1.80100 20.42000 1.000 11.57507 30 TYR B CA 1
ATOM 1390 C C . TYR B 1 3 ? 60.36900 -0.91700 20.48100 1.000 12.26200 30 TYR B C 1
ATOM 1391 O O . TYR B 1 3 ? 60.49200 -0.05900 21.35700 1.000 12.70152 30 TYR B O 1
ATOM 1400 N N . VAL B 1 4 ? 61.29400 -1.14800 19.55200 1.000 11.70403 31 VAL B N 1
ATOM 1401 C CA . VAL B 1 4 ? 62.47500 -0.29600 19.47100 1.000 12.38833 31 VAL B CA 1
ATOM 1402 C C . VAL B 1 4 ? 62.07900 0.93400 18.66800 1.000 12.84365 31 VAL B C 1
ATOM 1403 O O . VAL B 1 4 ? 61.78700 0.84000 17.47400 1.000 13.30686 31 VAL B O 1
ATOM 1407 N N . GLU B 1 5 ? 62.02800 2.08300 19.33300 1.000 11.85142 32 GLU B N 1
ATOM 1408 C CA . GLU B 1 5 ? 61.60100 3.30800 18.67600 1.000 13.40161 32 GLU B CA 1
ATOM 1409 C C . GLU B 1 5 ? 62.75300 4.04300 18.01600 1.000 13.32002 32 GLU B C 1
ATOM 1410 O O . GLU B 1 5 ? 62.52200 4.83900 17.09800 1.000 16.58094 32 GLU B O 1
ATOM 1416 N N . SER B 1 6 ? 63.97900 3.79000 18.45800 1.000 13.98326 33 SER B N 1
ATOM 1417 C CA . SER B 1 6 ? 65.15200 4.41900 17.88300 1.000 13.17263 33 SER B CA 1
ATOM 1418 C C . SER B 1 6 ? 66.33400 3.46900 18.06900 1.000 13.92272 33 SER B C 1
ATOM 1419 O O . SER B 1 6 ? 66.62700 3.08100 19.18800 1.000 15.35184 33 SER B O 1
ATOM 1422 N N . PRO B 1 7 ? 66.98400 3.05200 16.97100 1.000 13.06472 34 PRO B N 1
ATOM 1423 C CA . PRO B 1 7 ? 66.58400 3.32600 15.58700 1.000 14.55701 34 PRO B CA 1
ATOM 1424 C C . PRO B 1 7 ? 65.28100 2.58500 15.28400 1.000 12.49097 34 PRO B C 1
ATOM 1425 O O . PRO B 1 7 ? 65.13100 1.43400 15.70100 1.000 14.21223 34 PRO B O 1
ATOM 1429 N N . ALA B 1 8 ? 64.35600 3.25200 14.59100 1.000 12.44360 35 ALA B N 1
ATOM 1430 C CA . ALA B 1 8 ? 62.98800 2.76100 14.50300 1.000 13.05946 35 ALA B CA 1
ATOM 1431 C C . ALA B 1 8 ? 62.94100 1.36400 13.90100 1.000 13.59637 35 ALA B C 1
ATOM 1432 O O . ALA B 1 8 ? 63.43000 1.13200 12.79200 1.000 13.93062 35 ALA B O 1
ATOM 1434 N N . SER B 1 9 ? 62.32000 0.43600 14.62600 1.000 11.45400 36 SER B N 1
ATOM 1435 C CA . SER B 1 9 ? 62.23900 -0.93600 14.16100 1.000 11.25135 36 SER B CA 1
ATOM 1436 C C . SER B 1 9 ? 61.34800 -1.01600 12.93000 1.000 12.60151 36 SER B C 1
ATOM 1437 O O . SER B 1 9 ? 60.60600 -0.08900 12.60100 1.000 14.55701 36 SER B O 1
ATOM 1440 N N . ARG B 1 10 ? 61.42800 -2.16200 12.25700 1.000 11.30662 37 ARG B N 1
ATOM 1441 C CA . ARG B 1 10 ? 60.61200 -2.38300 11.07000 1.000 11.50927 37 ARG B CA 1
ATOM 1442 C C . ARG B 1 10 ? 59.13500 -2.22100 11.39500 1.000 13.46214 37 ARG B C 1
ATOM 1443 O O . ARG B 1 10 ? 58.39500 -1.55100 10.66500 1.000 12.96734 37 ARG B O 1
ATOM 1451 N N . ALA B 1 11 ? 58.69500 -2.81400 12.50800 1.000 13.52004 38 ALA B N 1
ATOM 1452 C CA . ALA B 1 11 ? 57.30100 -2.70400 12.91800 1.000 14.32014 38 ALA B CA 1
ATOM 1453 C C . ALA B 1 11 ? 56.92600 -1.26300 13.23400 1.000 13.81481 38 ALA B C 1
ATOM 1454 O O . ALA B 1 11 ? 55.84800 -0.79600 12.85200 1.000 12.78311 38 ALA B O 1
ATOM 1456 N N . TYR B 1 12 ? 57.79400 -0.54300 13.93900 1.000 12.32516 39 TYR B N 1
ATOM 1457 C CA . TYR B 1 12 ? 57.50000 0.85500 14.23500 1.000 12.63573 39 TYR B CA 1
ATOM 1458 C C . TYR B 1 12 ? 57.45100 1.68000 12.95400 1.000 13.78323 39 TYR B C 1
ATOM 1459 O O . TYR B 1 12 ? 56.59000 2.55900 12.80200 1.000 13.54373 39 TYR B O 1
ATOM 1468 N N . GLN B 1 13 ? 58.34100 1.38600 12.00400 1.000 14.15696 40 GLN B N 1
ATOM 1469 C CA . GLN B 1 13 ? 58.32400 2.10200 10.73400 1.000 13.34634 40 GLN B CA 1
ATOM 1470 C C . GLN B 1 13 ? 57.05000 1.82200 9.95100 1.000 13.82008 40 GLN B C 1
ATOM 1471 O O . GLN B 1 13 ? 56.60500 2.67000 9.17100 1.000 13.82008 40 GLN B O 1
ATOM 1477 N N . CYS B 1 14 ? 56.44900 0.64700 10.14500 1.000 13.83850 41 CYS B N 1
ATOM 1478 C CA . CYS B 1 14 ? 55.11800 0.41400 9.59000 1.000 13.87535 41 CYS B CA 1
ATOM 1479 C C . CYS B 1 14 ? 54.10600 1.39100 10.17800 1.000 14.24644 41 CYS B C 1
ATOM 1480 O O . CYS B 1 14 ? 53.29000 1.96900 9.44700 1.000 14.80177 41 CYS B O 1
ATOM 1483 N N . LYS B 1 15 ? 54.14700 1.59700 11.49800 1.000 14.79388 42 LYS B N 1
ATOM 1484 C CA . LYS B 1 15 ? 53.26100 2.58500 12.11200 1.000 15.00180 42 LYS B CA 1
ATOM 1485 C C . LYS B 1 15 ? 53.53600 3.98100 11.57000 1.000 15.52555 42 LYS B C 1
ATOM 1486 O O . LYS B 1 15 ? 52.60400 4.76100 11.32700 1.000 16.02561 42 LYS B O 1
ATOM 1492 N N . LEU B 1 16 ? 54.81400 4.31700 11.37800 1.000 14.67018 43 LEU B N 1
ATOM 1493 C CA . LEU B 1 16 ? 55.19100 5.61900 10.84700 1.000 16.17299 43 LEU B CA 1
ATOM 1494 C C . LEU B 1 16 ? 54.91900 5.75200 9.35700 1.000 18.72330 43 LEU B C 1
ATOM 1495 O O . LEU B 1 16 ? 55.08400 6.85100 8.81400 1.000 20.03135 43 LEU B O 1
ATOM 1500 N N . GLN B 1 17 ? 54.51300 4.67100 8.69000 1.000 17.89951 44 GLN B N 1
ATOM 1501 C CA . GLN B 1 17 ? 54.28100 4.64300 7.25000 1.000 17.14679 44 GLN B CA 1
ATOM 1502 C C . GLN B 1 17 ? 55.55500 4.83300 6.43100 1.000 18.90227 44 GLN B C 1
ATOM 1503 O O . GLN B 1 17 ? 55.48900 5.18800 5.24900 1.000 22.79484 44 GLN B O 1
ATOM 1509 N N . LEU B 1 18 ? 56.72200 4.59400 7.03800 1.000 15.51765 45 LEU B N 1
ATOM 1510 C CA . LEU B 1 18 ? 57.95500 4.48500 6.26700 1.000 15.71767 45 LEU B CA 1
ATOM 1511 C C . LEU B 1 18 ? 58.03300 3.15400 5.53500 1.000 18.29167 45 LEU B C 1
ATOM 1512 O O . LEU B 1 18 ? 58.60200 3.07900 4.43700 1.000 20.09451 45 LEU B O 1
ATOM 1517 N N . ASN B 1 19 ? 57.47600 2.10300 6.12500 1.000 16.43881 46 ASN B N 1
ATOM 1518 C CA . ASN B 1 19 ? 57.25600 0.84000 5.44400 1.000 15.71504 46 ASN B CA 1
ATOM 1519 C C . ASN B 1 19 ? 55.78600 0.73300 5.08000 1.000 16.02561 46 ASN B C 1
ATOM 1520 O O . ASN B 1 19 ? 54.92000 1.24500 5.79400 1.000 16.14404 46 ASN B O 1
ATOM 1525 N N . THR B 1 20 ? 55.51300 0.04900 3.97100 1.000 17.72318 47 THR B N 1
ATOM 1526 C CA . THR B 1 20 ? 54.15900 -0.11000 3.46800 1.000 17.20733 47 THR B CA 1
ATOM 1527 C C . THR B 1 20 ? 53.81100 -1.58800 3.33800 1.000 17.23101 47 THR B C 1
ATOM 1528 O O . THR B 1 20 ? 54.68600 -2.46000 3.33500 1.000 17.74160 47 THR B O 1
ATOM 1532 N N . GLN B 1 21 ? 52.50500 -1.85100 3.22000 1.000 17.40209 48 GLN B N 1
ATOM 1533 C CA . GLN B 1 21 ? 51.96000 -3.20600 3.11200 1.000 18.03111 48 GLN B CA 1
ATOM 1534 C C . GLN B 1 21 ? 52.37700 -4.09400 4.28100 1.000 17.89425 48 GLN B C 1
ATOM 1535 O O . GLN B 1 21 ? 52.73700 -5.25900 4.10000 1.000 18.60223 48 GLN B O 1
ATOM 1541 N N . CYS B 1 22 ? 52.31300 -3.54600 5.49100 1.000 18.67066 49 CYS B N 1
ATOM 1542 C CA . CYS B 1 22 ? 52.68100 -4.28900 6.68400 1.000 18.05480 49 CYS B CA 1
ATOM 1543 C C . CYS B 1 22 ? 51.52400 -5.04900 7.30700 1.000 18.74962 49 CYS B C 1
ATOM 1544 O O . CYS B 1 22 ? 51.76100 -5.90900 8.16100 1.000 18.59960 49 CYS B O 1
ATOM 1547 N N . GLY B 1 23 ? 50.28700 -4.74800 6.92400 1.000 19.76553 50 GLY B N 1
ATOM 1548 C CA . GLY B 1 23 ? 49.18500 -5.39500 7.59600 1.000 18.76014 50 GLY B CA 1
ATOM 1549 C C . GLY B 1 23 ? 48.91100 -4.82900 8.98200 1.000 18.96017 50 GLY B C 1
ATOM 1550 O O . GLY B 1 23 ? 49.20100 -3.66700 9.29200 1.000 18.34957 50 GLY B O 1
ATOM 1551 N N A SER B 1 24 ? 48.36000 -5.69100 9.84200 0.500 18.99175 51 SER B N 1
ATOM 1552 N N B SER B 1 24 ? 48.34500 -5.68300 9.83700 0.500 18.97859 51 SER B N 1
ATOM 1553 C CA A SER B 1 24 ? 47.83600 -5.24400 11.13100 0.500 19.40233 51 SER B CA 1
ATOM 1554 C CA B SER B 1 24 ? 47.82700 -5.23300 11.12400 0.500 19.39969 51 SER B CA 1
ATOM 1555 C C A SER B 1 24 ? 48.91400 -4.65600 12.03200 0.500 17.06257 51 SER B C 1
ATOM 1556 C C B SER B 1 24 ? 48.90700 -4.68800 12.05400 0.500 17.06784 51 SER B C 1
ATOM 1557 O O A SER B 1 24 ? 48.60300 -3.83900 12.90600 0.500 16.44934 51 SER B O 1
ATOM 1558 O O B SER B 1 24 ? 48.58300 -3.92000 12.96600 0.500 16.50198 51 SER B O 1
ATOM 1563 N N . VAL B 1 25 ? 50.17500 -5.05900 11.85000 1.000 15.87559 52 VAL B N 1
ATOM 1564 C CA . VAL B 1 25 ? 51.23200 -4.59600 12.74700 1.000 15.63872 52 VAL B CA 1
ATOM 1565 C C . VAL B 1 25 ? 51.40600 -3.08300 12.70200 1.000 15.05707 52 VAL B C 1
ATOM 1566 O O . VAL B 1 25 ? 51.92300 -2.49400 13.65600 1.000 14.93337 52 VAL B O 1
ATOM 1570 N N A GLN B 1 26 ? 50.97200 -2.42300 11.62800 0.350 17.00993 53 GLN B N 1
ATOM 1571 N N B GLN B 1 26 ? 50.97300 -2.44200 11.61100 0.650 17.24944 53 GLN B N 1
ATOM 1572 C CA A GLN B 1 26 ? 51.10800 -0.97100 11.58700 0.350 17.08626 53 GLN B CA 1
ATOM 1573 C CA B GLN B 1 26 ? 51.01100 -0.98600 11.52000 0.650 16.95993 53 GLN B CA 1
ATOM 1574 C C A GLN B 1 26 ? 50.31400 -0.28400 12.69200 0.350 17.15206 53 GLN B C 1
ATOM 1575 C C B GLN B 1 26 ? 50.37200 -0.34000 12.74300 0.650 17.02309 53 GLN B C 1
ATOM 1576 O O A GLN B 1 26 ? 50.60900 0.87000 13.02500 0.350 17.81003 53 GLN B O 1
ATOM 1577 O O B GLN B 1 26 ? 50.83000 0.70600 13.21700 0.650 17.57842 53 GLN B O 1
ATOM 1588 N N . TYR B 1 27 ? 49.32600 -0.96100 13.27900 1.000 15.94402 54 TYR B N 1
ATOM 1589 C CA . TYR B 1 27 ? 48.54800 -0.39200 14.36900 1.000 18.17850 54 TYR B CA 1
ATOM 1590 C C . TYR B 1 27 ? 48.94100 -0.92200 15.73800 1.000 19.53655 54 TYR B C 1
ATOM 1591 O O . TYR B 1 27 ? 48.41500 -0.43900 16.74700 1.000 19.86291 54 TYR B O 1
ATOM 1600 N N . GLU B 1 28 ? 49.85000 -1.89100 15.80000 1.000 16.22300 55 GLU B N 1
ATOM 1601 C CA . GLU B 1 28 ? 50.29000 -2.43000 17.07800 1.000 15.92296 55 GLU B CA 1
ATOM 1602 C C . GLU B 1 28 ? 51.75800 -2.83200 16.99800 1.000 15.55450 55 GLU B C 1
ATOM 1603 O O . GLU B 1 28 ? 52.09400 -4.01100 17.18700 1.000 15.54134 55 GLU B O 1
ATOM 1609 N N . PRO B 1 29 ? 52.66700 -1.88200 16.74500 1.000 15.58082 56 PRO B N 1
ATOM 1610 C CA . PRO B 1 29 ? 54.08900 -2.24400 16.63000 1.000 14.16486 56 PRO B CA 1
ATOM 1611 C C . PRO B 1 29 ? 54.67400 -2.78200 17.92000 1.000 14.07537 56 PRO B C 1
ATOM 1612 O O . PRO B 1 29 ? 55.73600 -3.41800 17.89000 1.000 13.90167 56 PRO B O 1
ATOM 1616 N N . GLN B 1 30 ? 54.01200 -2.54500 19.05000 1.000 13.41213 57 GLN B N 1
ATOM 1617 C CA . GLN B 1 30 ? 54.46400 -3.02900 20.34800 1.000 13.33318 57 GLN B CA 1
ATOM 1618 C C . GLN B 1 30 ? 54.14500 -4.50200 20.57700 1.000 13.01735 57 GLN B C 1
ATOM 1619 O O . GLN B 1 30 ? 54.51800 -5.05100 21.61800 1.000 12.48834 57 GLN B O 1
ATOM 1625 N N . SER B 1 31 ? 53.46800 -5.16500 19.64200 1.000 11.96196 58 SER B N 1
ATOM 1626 C CA . SER B 1 31 ? 52.90900 -6.48300 19.90600 1.000 12.38306 58 SER B CA 1
ATOM 1627 C C . SER B 1 31 ? 53.57100 -7.59700 19.09900 1.000 14.08064 58 SER B C 1
ATOM 1628 O O . SER B 1 31 ? 52.94900 -8.63000 18.84400 1.000 15.24920 58 SER B O 1
ATOM 1631 N N . VAL B 1 32 ? 54.83400 -7.42900 18.71700 1.000 12.04618 59 VAL B N 1
ATOM 1632 C CA . VAL B 1 32 ? 55.52900 -8.45900 17.92600 1.000 13.66480 59 VAL B CA 1
ATOM 1633 C C . VAL B 1 32 ? 56.06700 -9.46800 18.93300 1.000 13.09894 59 VAL B C 1
ATOM 1634 O O . VAL B 1 32 ? 57.24800 -9.49200 19.29000 1.000 13.90693 59 VAL B O 1
ATOM 1638 N N . GLU B 1 33 ? 55.16700 -10.33000 19.40400 1.000 14.94916 60 GLU B N 1
ATOM 1639 C CA . GLU B 1 33 ? 55.38700 -11.18800 20.55800 1.000 16.37828 60 GLU B CA 1
ATOM 1640 C C . GLU B 1 33 ? 55.35100 -12.64400 20.11800 1.000 15.79400 60 GLU B C 1
ATOM 1641 O O . GLU B 1 33 ? 54.39800 -13.07700 19.46200 1.000 16.24405 60 GLU B O 1
ATOM 1647 N N . GLY B 1 34 ? 56.39300 -13.38500 20.47200 1.000 12.87786 61 GLY B N 1
ATOM 1648 C CA . GLY B 1 34 ? 56.45100 -14.81000 20.22100 1.000 14.15170 61 GLY B CA 1
ATOM 1649 C C . GLY B 1 34 ? 56.93500 -15.55100 21.44900 1.000 15.39921 61 GLY B C 1
ATOM 1650 O O . GLY B 1 34 ? 56.86800 -15.01700 22.55900 1.000 15.67030 61 GLY B O 1
ATOM 1651 N N . LEU B 1 35 ? 57.41800 -16.77600 21.27100 1.000 15.15182 62 LEU B N 1
ATOM 1652 C CA . LEU B 1 35 ? 57.94600 -17.54500 22.38700 1.000 15.23867 62 LEU B CA 1
ATOM 1653 C C . LEU B 1 35 ? 59.40300 -17.18300 22.62900 1.000 14.62544 62 LEU B C 1
ATOM 1654 O O . LEU B 1 35 ? 60.14900 -16.88400 21.69200 1.000 15.54923 62 LEU B O 1
ATOM 1659 N N . LYS B 1 36 ? 59.79900 -17.18600 23.89700 1.000 12.81469 63 LYS B N 1
ATOM 1660 C CA . LYS B 1 36 ? 61.19400 -16.96000 24.23600 1.000 12.78574 63 LYS B CA 1
ATOM 1661 C C . LYS B 1 36 ? 61.99400 -18.24400 24.03600 1.000 15.18077 63 LYS B C 1
ATOM 1662 O O . LYS B 1 36 ? 61.44700 -19.31600 23.77400 1.000 16.70727 63 LYS B O 1
ATOM 1668 N N . GLY B 1 37 ? 63.31400 -18.12900 24.14800 1.000 13.00682 64 GLY B N 1
ATOM 1669 C CA . GLY B 1 37 ? 64.19100 -19.26600 23.94000 1.000 14.37014 64 GLY B CA 1
ATOM 1670 C C . GLY B 1 37 ? 65.00500 -19.20900 22.66800 1.000 14.52543 64 GLY B C 1
ATOM 1671 O O . GLY B 1 37 ? 65.72800 -20.16900 22.37700 1.000 14.88863 64 GLY B O 1
ATOM 1672 N N . PHE B 1 38 ? 64.91100 -18.12700 21.89900 1.000 14.49121 65 PHE B N 1
ATOM 1673 C CA . PHE B 1 38 ? 65.69000 -17.95700 20.67900 1.000 13.28317 65 PHE B CA 1
ATOM 1674 C C . PHE B 1 38 ? 67.16700 -17.95100 21.06500 1.000 14.73335 65 PHE B C 1
ATOM 1675 O O . PHE B 1 38 ? 67.52200 -17.37300 22.09200 1.000 16.41249 65 PHE B O 1
ATOM 1683 N N . PRO B 1 39 ? 68.03700 -18.58200 20.25000 1.000 13.72007 66 PRO B N 1
ATOM 1684 C CA . PRO B 1 39 ? 67.77600 -19.24000 18.96400 1.000 14.08853 66 PRO B CA 1
ATOM 1685 C C . PRO B 1 39 ? 67.45200 -20.73700 19.01900 1.000 14.21223 66 PRO B C 1
ATOM 1686 O O . PRO B 1 39 ? 66.99800 -21.29000 18.02100 1.000 14.92021 66 PRO B O 1
ATOM 1690 N N A GLN B 1 40 ? 67.69300 -21.36800 20.17000 0.550 15.06233 67 GLN B N 1
ATOM 1691 N N B GLN B 1 40 ? 67.68000 -21.39800 20.15400 0.450 15.09391 67 GLN B N 1
ATOM 1692 C CA A GLN B 1 40 ? 67.42300 -22.79700 20.30000 0.550 16.03613 67 GLN B CA 1
ATOM 1693 C CA B GLN B 1 40 ? 67.40700 -22.83200 20.20400 0.450 16.03087 67 GLN B CA 1
ATOM 1694 C C A GLN B 1 40 ? 65.93800 -23.08900 20.12500 0.550 16.68358 67 GLN B C 1
ATOM 1695 C C B GLN B 1 40 ? 65.91300 -23.12700 20.15500 0.450 16.74411 67 GLN B C 1
ATOM 1696 O O A GLN B 1 40 ? 65.55800 -24.11700 19.54900 0.550 19.17335 67 GLN B O 1
ATOM 1697 O O B GLN B 1 40 ? 65.50900 -24.20500 19.69800 0.450 18.99438 67 GLN B O 1
ATOM 1708 N N . ALA B 1 41 ? 65.08400 -22.19200 20.61300 1.000 14.63860 68 ALA B N 1
ATOM 1709 C CA . ALA B 1 41 ? 63.64400 -22.28700 20.42600 1.000 14.98338 68 ALA B CA 1
ATOM 1710 C C . ALA B 1 41 ? 63.17600 -20.95900 19.85300 1.000 14.53859 68 ALA B C 1
ATOM 1711 O O . ALA B 1 41 ? 63.96200 -20.24100 19.22400 1.000 15.18077 68 ALA B O 1
ATOM 1713 N N . GLY B 1 42 ? 61.91400 -20.60800 20.07700 1.000 13.59900 69 GLY B N 1
ATOM 1714 C CA . GLY B 1 42 ? 61.39300 -19.34500 19.61200 1.000 14.53069 69 GLY B CA 1
ATOM 1715 C C . GLY B 1 42 ? 60.89900 -19.41600 18.18300 1.000 15.17287 69 GLY B C 1
ATOM 1716 O O . GLY B 1 42 ? 60.70600 -20.50000 17.62000 1.000 15.73083 69 GLY B O 1
ATOM 1717 N N . PRO B 1 43 ? 60.70100 -18.24900 17.56900 1.000 15.56502 70 PRO B N 1
ATOM 1718 C CA . PRO B 1 43 ? 60.04000 -18.19300 16.25700 1.000 16.19142 70 PRO B CA 1
ATOM 1719 C C . PRO B 1 43 ? 60.77100 -19.01100 15.20400 1.000 16.67042 70 PRO B C 1
ATOM 1720 O O . PRO B 1 43 ? 62.00000 -19.00700 15.12600 1.000 16.74674 70 PRO B O 1
ATOM 1724 N N . ALA B 1 44 ? 59.99200 -19.68800 14.36400 1.000 17.27576 71 ALA B N 1
ATOM 1725 C CA . ALA B 1 44 ? 60.56200 -20.56400 13.35200 1.000 17.56000 71 ALA B CA 1
ATOM 1726 C C . ALA B 1 44 ? 61.31600 -19.76200 12.29700 1.000 16.64147 71 ALA B C 1
ATOM 1727 O O . ALA B 1 44 ? 61.00700 -18.59800 12.02900 1.000 17.19680 71 ALA B O 1
ATOM 1729 N N . ASP B 1 45 ? 62.31600 -20.40800 11.69500 1.000 16.29406 72 ASP B N 1
ATOM 1730 C CA . ASP B 1 45 ? 63.01900 -19.82400 10.56100 1.000 16.78359 72 ASP B CA 1
ATOM 1731 C C . ASP B 1 45 ? 62.02200 -19.36600 9.50400 1.000 16.92571 72 ASP B C 1
ATOM 1732 O O . ASP B 1 45 ? 61.01600 -20.03300 9.24700 1.000 18.63645 72 ASP B O 1
ATOM 1737 N N . GLY B 1 46 ? 62.32200 -18.22900 8.87800 1.000 17.07047 73 GLY B N 1
ATOM 1738 C CA . GLY B 1 46 ? 61.41100 -17.60100 7.94100 1.000 17.69949 73 GLY B CA 1
ATOM 1739 C C . GLY B 1 46 ? 60.29000 -16.82000 8.58700 1.000 17.20996 73 GLY B C 1
ATOM 1740 O O . GLY B 1 46 ? 59.50600 -16.18000 7.87200 1.000 18.47064 73 GLY B O 1
ATOM 1741 N N . HIS B 1 47 ? 60.17800 -16.85900 9.91100 1.000 14.39120 74 HIS B N 1
ATOM 1742 C CA . HIS B 1 47 ? 59.12700 -16.15600 10.63700 1.000 15.10444 74 HIS B CA 1
ATOM 1743 C C . HIS B 1 47 ? 59.68600 -15.51900 11.89900 1.000 15.18340 74 HIS B C 1
ATOM 1744 O O . HIS B 1 47 ? 59.01600 -15.45800 12.93500 1.000 15.70978 74 HIS B O 1
ATOM 1751 N N . ILE B 1 48 ? 60.92100 -15.02000 11.81900 1.000 14.30961 75 ILE B N 1
ATOM 1752 C CA . ILE B 1 48 ? 61.54600 -14.37200 12.96800 1.000 15.08339 75 ILE B CA 1
ATOM 1753 C C . ILE B 1 48 ? 61.02700 -12.94800 13.14100 1.000 14.39646 75 ILE B C 1
ATOM 1754 O O . ILE B 1 48 ? 60.65200 -12.54000 14.24600 1.000 13.77797 75 ILE B O 1
ATOM 1759 N N . ALA B 1 49 ? 60.98000 -12.17400 12.05000 1.000 13.56215 76 ALA B N 1
ATOM 1760 C CA . ALA B 1 49 ? 60.57800 -10.77000 12.15200 1.000 13.19106 76 ALA B CA 1
ATOM 1761 C C . ALA B 1 49 ? 59.12600 -10.60800 12.59500 1.000 14.18591 76 ALA B C 1
ATOM 1762 O O . ALA B 1 49 ? 58.77200 -9.58400 13.19100 1.000 13.46740 76 ALA B O 1
ATOM 1764 N N . SER B 1 50 ? 58.27400 -11.58400 12.31000 1.000 13.60163 77 SER B N 1
ATOM 1765 C CA . SER B 1 50 ? 56.89100 -11.55000 12.75900 1.000 13.50162 77 SER B CA 1
ATOM 1766 C C . SER B 1 50 ? 56.70200 -12.17700 14.13000 1.000 14.39383 77 SER B C 1
ATOM 1767 O O . SER B 1 50 ? 55.56400 -12.25200 14.60500 1.000 14.56490 77 SER B O 1
ATOM 1770 N N . ALA B 1 51 ? 57.78400 -12.64500 14.76100 1.000 14.28592 78 ALA B N 1
ATOM 1771 C CA . ALA B 1 51 ? 57.70400 -13.44400 15.98400 1.000 14.25697 78 ALA B CA 1
ATOM 1772 C C . ALA B 1 51 ? 56.81200 -14.67200 15.80600 1.000 14.21223 78 ALA B C 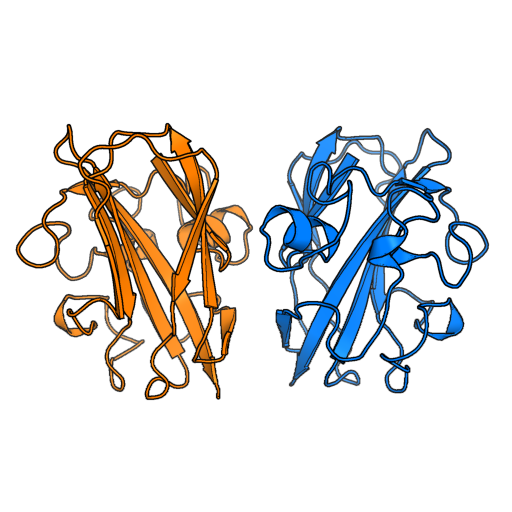1
ATOM 1773 O O . ALA B 1 51 ? 56.25300 -15.19400 16.77300 1.000 15.39921 78 ALA B O 1
ATOM 1775 N N . ASP B 1 52 ? 56.67200 -15.13700 14.56300 1.000 14.85968 79 ASP B N 1
ATOM 1776 C CA . ASP B 1 52 ? 55.83600 -16.28700 14.21900 1.000 17.27049 79 ASP B CA 1
ATOM 1777 C C . ASP B 1 52 ? 54.35600 -16.04000 14.50000 1.000 18.08112 79 ASP B C 1
ATOM 1778 O O . ASP B 1 52 ? 53.59400 -16.99000 14.71200 1.000 19.46812 79 ASP B O 1
ATOM 1783 N N . LYS B 1 53 ? 53.93900 -14.77400 14.51800 1.000 16.74411 80 LYS B N 1
ATOM 1784 C CA . LYS B 1 53 ? 52.53100 -14.41000 14.63300 1.000 17.53631 80 LYS B CA 1
ATOM 1785 C C . LYS B 1 53 ? 51.95300 -14.31500 13.22700 1.000 17.57316 80 LYS B C 1
ATOM 1786 O O . LYS B 1 53 ? 52.41300 -13.49800 12.42200 1.000 17.28628 80 LYS B O 1
ATOM 1792 N N . SER B 1 54 ? 50.95300 -15.15300 12.93100 1.000 18.13112 81 SER B N 1
ATOM 1793 C CA . SER B 1 54 ? 50.45600 -15.25300 11.56200 1.000 19.40759 81 SER B CA 1
ATOM 1794 C C . SER B 1 54 ? 49.87400 -13.93400 11.06600 1.000 19.61814 81 SER B C 1
ATOM 1795 O O . SER B 1 54 ? 49.99900 -13.61100 9.87900 1.000 20.61037 81 SER B O 1
ATOM 1798 N N . THR B 1 55 ? 49.25400 -13.15000 11.95100 1.000 18.83121 82 THR B N 1
ATOM 1799 C CA . THR B 1 55 ? 48.71900 -11.85700 11.54200 1.000 19.26810 82 THR B CA 1
ATOM 1800 C C . THR B 1 55 ? 49.80800 -10.86400 11.16300 1.000 18.42326 82 THR B C 1
ATOM 1801 O O . THR B 1 55 ? 49.49600 -9.82700 10.56400 1.000 18.37852 82 THR B O 1
ATOM 1805 N N . PHE B 1 56 ? 51.06500 -11.15300 11.49800 1.000 16.40197 83 PHE B N 1
ATOM 1806 C CA . PHE B 1 56 ? 52.18800 -10.26500 11.22500 1.000 15.52028 83 PHE B CA 1
ATOM 1807 C C . PHE B 1 56 ? 53.11700 -10.81300 10.15000 1.000 16.31248 83 PHE B C 1
ATOM 1808 O O . PHE B 1 56 ? 54.24000 -10.31500 10.00800 1.000 15.75452 83 PHE B O 1
ATOM 1816 N N . PHE B 1 57 ? 52.68700 -11.82900 9.39600 1.000 19.54708 84 PHE B N 1
ATOM 1817 C CA . PHE B 1 57 ? 53.58200 -12.48000 8.44300 1.000 18.55222 84 PHE B CA 1
ATOM 1818 C C . PHE B 1 57 ? 54.04800 -11.54700 7.33200 1.000 16.59673 84 PHE B C 1
ATOM 1819 O O . PHE B 1 57 ? 55.01300 -11.87200 6.63300 1.000 17.51789 84 PHE B O 1
ATOM 1827 N N . GLU B 1 58 ? 53.38300 -10.40700 7.14000 1.000 15.86243 85 GLU B N 1
ATOM 1828 C CA . GLU B 1 58 ? 53.91200 -9.40800 6.21900 1.000 17.45736 85 GLU B CA 1
ATOM 1829 C C . GLU B 1 58 ? 55.35200 -9.04200 6.56300 1.000 15.82295 85 GLU B C 1
ATOM 1830 O O . GLU B 1 58 ? 56.16200 -8.78000 5.66600 1.000 17.37840 85 GLU B O 1
ATOM 1836 N N . LEU B 1 59 ? 55.70000 -9.05000 7.85200 1.000 16.68095 86 LEU B N 1
ATOM 1837 C CA . LEU B 1 59 ? 57.04800 -8.67700 8.26300 1.000 17.14416 86 LEU B CA 1
ATOM 1838 C C . LEU B 1 59 ? 58.09100 -9.69600 7.83600 1.000 17.01520 86 LEU B C 1
ATOM 1839 O O . LEU B 1 59 ? 59.28800 -9.38400 7.85800 1.000 15.08865 86 LEU B O 1
ATOM 1844 N N . ASP B 1 60 ? 57.67100 -10.90400 7.47100 1.000 17.54158 87 ASP B N 1
ATOM 1845 C CA . ASP B 1 60 ? 58.60400 -11.94500 7.06300 1.000 15.31236 87 ASP B CA 1
ATOM 1846 C C . ASP B 1 60 ? 58.97400 -11.86500 5.59200 1.000 17.42841 87 ASP B C 1
ATOM 1847 O O . ASP B 1 60 ? 59.84400 -12.62400 5.14500 1.000 18.81015 87 ASP B O 1
ATOM 1852 N N . GLN B 1 61 ? 58.32900 -10.99100 4.82800 1.000 16.85992 88 GLN B N 1
ATOM 1853 C CA . GLN B 1 61 ? 58.78400 -10.74300 3.47100 1.000 18.83384 88 GLN B CA 1
ATOM 1854 C C . GLN B 1 61 ? 60.19100 -10.16400 3.51800 1.000 18.15218 88 GLN B C 1
ATOM 1855 O O . GLN B 1 61 ? 60.55200 -9.43800 4.44800 1.000 17.31787 88 GLN B O 1
ATOM 1861 N N . GLN B 1 62 ? 61.00100 -10.50800 2.51800 1.000 19.83659 89 GLN B N 1
ATOM 1862 C CA . GLN B 1 62 ? 62.38900 -10.05000 2.49900 1.000 18.75225 89 GLN B CA 1
ATOM 1863 C C . GLN B 1 62 ? 62.88400 -9.99400 1.06100 1.000 20.00503 89 GLN B C 1
ATOM 1864 O O . GLN B 1 62 ? 62.98200 -11.02800 0.39200 1.000 22.44216 89 GLN B O 1
ATOM 1870 N N . THR B 1 63 ? 63.16900 -8.77900 0.58900 1.000 21.39993 90 THR B N 1
ATOM 1871 C CA . THR B 1 63 ? 63.87600 -8.52000 -0.65700 1.000 21.73945 90 THR B CA 1
ATOM 1872 C C . THR B 1 63 ? 64.86700 -7.39800 -0.36100 1.000 21.03673 90 THR B C 1
ATOM 1873 O O . THR B 1 63 ? 64.76900 -6.75400 0.69400 1.000 20.13926 90 THR B O 1
ATOM 1877 N N . PRO B 1 64 ? 65.83700 -7.13600 -1.24500 1.000 23.30016 91 PRO B N 1
ATOM 1878 C CA . PRO B 1 64 ? 66.77500 -6.03000 -0.98700 1.000 24.50031 91 PRO B CA 1
ATOM 1879 C C . PRO B 1 64 ? 66.11800 -4.67100 -0.82700 1.000 24.40029 91 PRO B C 1
ATOM 1880 O O . PRO B 1 64 ? 66.67700 -3.80400 -0.14100 1.000 24.90825 91 PRO B O 1
ATOM 1884 N N . THR B 1 65 ? 64.95000 -4.45300 -1.42900 1.000 24.33976 92 THR B N 1
ATOM 1885 C CA . THR B 1 65 ? 64.28700 -3.15500 -1.39000 1.000 25.67413 92 THR B CA 1
ATOM 1886 C C . THR B 1 65 ? 62.99600 -3.16700 -0.58000 1.000 23.45281 92 THR B C 1
ATOM 1887 O O . THR B 1 65 ? 62.29000 -2.15500 -0.55100 1.000 25.05827 92 THR B O 1
ATOM 1891 N N . ARG B 1 66 ? 62.67900 -4.27900 0.09000 1.000 19.46023 93 ARG B N 1
ATOM 1892 C CA . ARG B 1 66 ? 61.36600 -4.41700 0.71600 1.000 18.37062 93 ARG B CA 1
ATOM 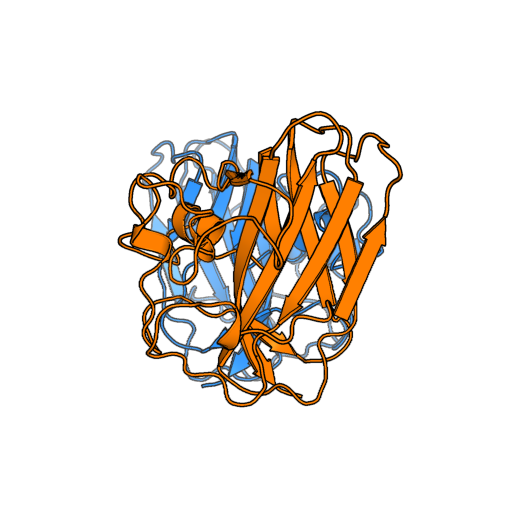1893 C C . ARG B 1 66 ? 61.17200 -3.42700 1.86100 1.000 18.20218 93 ARG B C 1
ATOM 1894 O O . ARG B 1 66 ? 60.06500 -2.91400 2.06000 1.000 18.39694 93 ARG B O 1
ATOM 1902 N N . TRP B 1 67 ? 62.22600 -3.14200 2.62100 1.000 17.04415 94 TRP B N 1
ATOM 1903 C CA . TRP B 1 67 ? 62.10200 -2.42200 3.88100 1.000 15.87559 94 TRP B CA 1
ATOM 1904 C C . TRP B 1 67 ? 62.93800 -1.15200 3.87100 1.000 17.43104 94 TRP B C 1
ATOM 1905 O O . TRP B 1 67 ? 64.03700 -1.11900 3.30900 1.000 20.89724 94 TRP B O 1
ATOM 1916 N N . ASN B 1 68 ? 62.41600 -0.11000 4.51300 1.000 14.80967 95 ASN B N 1
ATOM 1917 C CA . ASN B 1 68 ? 63.16700 1.13100 4.64200 1.000 14.63333 95 ASN B CA 1
ATOM 1918 C C . ASN B 1 68 ? 64.30700 0.95000 5.63900 1.000 15.67293 95 ASN B C 1
ATOM 1919 O O . ASN B 1 68 ? 64.08900 0.53400 6.78100 1.000 17.03362 95 ASN B O 1
ATOM 1924 N N . LYS B 1 69 ? 65.52000 1.29400 5.21600 1.000 15.87032 96 LYS B N 1
ATOM 1925 C CA . LYS B 1 69 ? 66.72300 1.06000 6.00600 1.000 15.57818 96 LYS B CA 1
ATOM 1926 C C . LYS B 1 69 ? 67.24400 2.37200 6.57300 1.000 18.09691 96 LYS B C 1
ATOM 1927 O O . LYS B 1 69 ? 67.35500 3.37100 5.85100 1.000 21.17886 96 LYS B O 1
ATOM 1933 N N . LEU B 1 70 ? 67.57000 2.36100 7.86000 1.000 16.11246 97 LEU B N 1
ATOM 1934 C CA . LEU B 1 70 ? 68.17300 3.52100 8.49500 1.000 16.05982 97 LEU B CA 1
ATOM 1935 C C . LEU B 1 70 ? 69.66700 3.51100 8.22300 1.000 14.86757 97 LEU B C 1
ATOM 1936 O O . LEU B 1 70 ? 70.32600 2.47300 8.35600 1.000 14.33330 97 LEU B O 1
ATOM 1941 N N . ASN B 1 71 ? 70.19900 4.65900 7.81800 1.000 14.03063 98 ASN B N 1
ATOM 1942 C CA . ASN B 1 71 ? 71.61600 4.77500 7.50100 1.000 14.54122 98 ASN B CA 1
ATOM 1943 C C . ASN B 1 71 ? 72.36400 5.05500 8.79500 1.000 16.15983 98 ASN B C 1
ATOM 1944 O O . ASN B 1 71 ? 72.30900 6.16700 9.32500 1.000 14.99127 98 ASN B O 1
ATOM 1949 N N . LEU B 1 72 ? 73.04000 4.03800 9.31300 1.000 13.78323 99 LEU B N 1
ATOM 1950 C CA . LEU B 1 72 ? 73.73300 4.13300 10.58600 1.000 14.53595 99 LEU B CA 1
ATOM 1951 C C . LEU B 1 72 ? 75.22200 3.92700 10.37100 1.000 15.81505 99 LEU B C 1
ATOM 1952 O O . LEU B 1 72 ? 75.65600 3.35100 9.37100 1.000 15.30973 99 LEU B O 1
ATOM 1957 N N . LYS B 1 73 ? 76.00500 4.40000 11.33000 1.000 16.80201 100 LYS B N 1
ATOM 1958 C CA . LYS B 1 73 ? 77.42800 4.11600 11.35300 1.000 17.96531 100 LYS B CA 1
ATOM 1959 C C . LYS B 1 73 ? 77.68500 2.91500 12.25300 1.000 16.94150 100 LYS B C 1
ATOM 1960 O O . LYS B 1 73 ? 76.94600 2.66100 13.20800 1.000 17.49947 100 LYS B O 1
ATOM 1966 N N . THR B 1 74 ? 78.72500 2.15800 11.92300 1.000 16.11509 101 THR B N 1
ATOM 1967 C CA . THR B 1 74 ? 79.17200 1.15000 12.86400 1.000 15.98086 101 THR B CA 1
ATOM 1968 C C . THR B 1 74 ? 79.77100 1.83300 14.09100 1.000 16.60199 101 THR B C 1
ATOM 1969 O O . THR B 1 74 ? 79.96000 3.05000 14.13300 1.000 18.40747 101 THR B O 1
ATOM 1973 N N . GLY B 1 75 ? 80.05700 1.03800 15.11200 1.000 15.36500 102 GLY B N 1
ATOM 1974 C CA . GLY B 1 75 ? 80.54900 1.59400 16.34700 1.000 17.25733 102 GLY B CA 1
ATOM 1975 C C . GLY B 1 75 ? 79.42200 1.95900 17.29200 1.000 15.92823 102 GLY B C 1
ATOM 1976 O O . GLY B 1 75 ? 78.33700 1.37100 17.25800 1.000 14.57543 102 GLY B O 1
ATOM 1977 N N A PRO B 1 76 ? 79.66400 2.94400 18.15700 0.700 15.55186 103 PRO B N 1
ATOM 1978 N N B PRO B 1 76 ? 79.65100 2.96800 18.13300 0.300 15.71504 103 PRO B N 1
ATOM 1979 C CA A PRO B 1 76 ? 78.70500 3.24800 19.22900 0.700 15.41764 103 PRO B CA 1
ATOM 1980 C CA B PRO B 1 76 ? 78.70600 3.25900 19.22000 0.300 15.53081 103 PRO B CA 1
ATOM 1981 C C A PRO B 1 76 ? 77.35100 3.68300 18.69000 0.700 15.47554 103 PRO B C 1
ATOM 1982 C C B PRO B 1 76 ? 77.34500 3.69400 18.69400 0.300 15.30973 103 PRO B C 1
ATOM 1983 O O A PRO B 1 76 ? 77.24500 4.62900 17.90400 0.700 15.27288 103 PRO B O 1
ATOM 1984 O O B PRO B 1 76 ? 77.23100 4.64400 17.91700 0.300 15.37553 103 PRO B O 1
ATOM 1991 N N . ASN B 1 77 ? 76.30900 2.98400 19.13400 1.000 13.82271 104 ASN B N 1
ATOM 1992 C CA . ASN B 1 77 ? 74.93400 3.30200 18.78700 1.000 13.54110 104 ASN B CA 1
ATOM 1993 C C . ASN B 1 77 ? 74.07600 3.14500 20.03300 1.000 13.62005 104 ASN B C 1
ATOM 1994 O O . ASN B 1 77 ? 74.47600 2.51400 21.01400 1.000 15.45712 104 ASN B O 1
ATOM 1999 N N . SER B 1 78 ? 72.88800 3.73700 19.99300 1.000 12.95418 105 SER B N 1
ATOM 2000 C CA . SER B 1 78 ? 71.95200 3.68000 21.10400 1.000 13.21211 105 SER B CA 1
ATOM 2001 C C . SER B 1 78 ? 70.66500 3.04400 20.61200 1.000 14.39120 105 SER B C 1
ATOM 2002 O O . SER B 1 78 ? 70.15200 3.42300 19.55700 1.000 15.71767 105 SER B O 1
ATOM 2005 N N . PHE B 1 79 ? 70.15500 2.08300 21.37500 1.000 11.76457 106 PHE B N 1
ATOM 2006 C CA . PHE B 1 79 ? 68.92800 1.37000 21.04200 1.000 12.37254 106 PHE B CA 1
ATOM 2007 C C . PHE B 1 79 ? 67.93100 1.66100 22.14900 1.000 12.10408 106 PHE B C 1
ATOM 2008 O O . PHE B 1 79 ? 68.18900 1.34300 23.31600 1.000 13.89114 106 PHE B O 1
ATOM 2016 N N . THR B 1 80 ? 66.81000 2.28700 21.79300 1.000 12.97261 107 THR B N 1
ATOM 2017 C CA . THR B 1 80 ? 65.84800 2.78300 22.76900 1.000 12.08303 107 THR B CA 1
ATOM 2018 C C . THR B 1 80 ? 64.50100 2.12300 22.53000 1.000 11.65140 107 THR B C 1
ATOM 2019 O O . THR B 1 80 ? 63.92700 2.25300 21.44300 1.000 13.11999 107 THR B O 1
ATOM 2023 N N . TRP B 1 81 ? 64.00100 1.42900 23.54500 1.000 12.44623 108 TRP B N 1
ATOM 2024 C CA . TRP B 1 81 ? 62.68700 0.80800 23.51000 1.000 12.57782 108 TRP B CA 1
ATOM 2025 C C . TRP B 1 81 ? 61.67200 1.72500 24.17200 1.000 13.22001 108 TRP B C 1
ATOM 2026 O O . T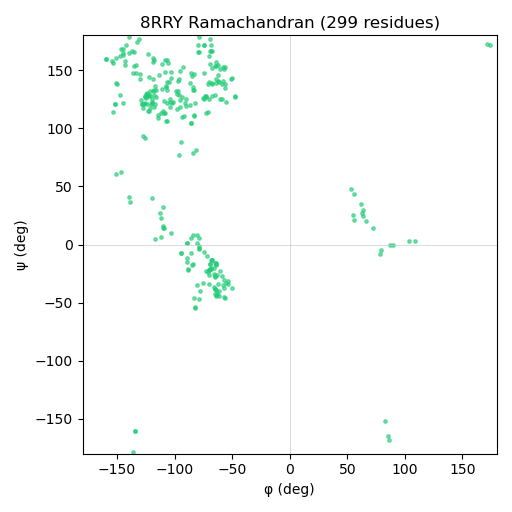RP B 1 81 ? 61.96900 2.37800 25.18000 1.000 15.58608 108 TRP B O 1
ATOM 2037 N N . LYS B 1 82 ? 60.47100 1.76400 23.60500 1.000 11.74615 109 LYS B N 1
ATOM 2038 C CA . LYS B 1 82 ? 59.29700 2.25200 24.30600 1.000 13.79639 109 LYS B CA 1
ATOM 2039 C C . LYS B 1 82 ? 58.51600 1.02500 24.75300 1.000 13.87798 109 LYS B C 1
ATOM 2040 O O . LYS B 1 82 ? 58.16000 0.18200 23.92500 1.000 15.16498 109 LYS B O 1
ATOM 2046 N N . LEU B 1 83 ? 58.27600 0.91100 26.05400 1.000 14.68860 110 LEU B N 1
ATOM 2047 C CA . LEU B 1 83 ? 57.52200 -0.20600 26.60800 1.000 14.14906 110 LEU B CA 1
ATOM 2048 C C . LEU B 1 83 ? 56.11700 0.27300 26.95000 1.000 17.10468 110 LEU B C 1
ATOM 2049 O O . LEU B 1 83 ? 55.94900 1.22300 27.72100 1.000 17.61527 110 LEU B O 1
ATOM 2054 N N . THR B 1 84 ? 55.11500 -0.37200 26.36600 1.000 16.79412 111 THR B N 1
ATOM 2055 C CA . THR B 1 84 ? 53.73900 -0.06600 26.72500 1.000 17.58632 111 THR B CA 1
ATOM 2056 C C . THR B 1 84 ? 53.27600 -0.83400 27.95500 1.000 17.79161 111 THR B C 1
ATOM 2057 O O . THR B 1 84 ? 52.26900 -0.45700 28.56800 1.000 19.72342 111 THR B O 1
ATOM 2061 N N . ALA B 1 85 ? 53.98600 -1.89700 28.32300 1.000 16.48092 112 ALA B N 1
ATOM 2062 C CA . ALA B 1 85 ? 53.78800 -2.57900 29.59500 1.000 16.82570 112 ALA B CA 1
ATOM 2063 C C . ALA B 1 85 ? 55.13500 -3.12000 30.04200 1.000 17.17838 112 ALA B C 1
ATOM 2064 O O . ALA B 1 85 ? 55.80900 -3.81800 29.27800 1.000 18.80225 112 ALA B O 1
ATOM 2066 N N . ARG B 1 86 ? 55.50500 -2.81600 31.28500 1.000 15.85453 113 ARG B N 1
ATOM 2067 C CA . ARG B 1 86 ? 56.87400 -2.99400 31.77400 1.000 17.53368 113 ARG B CA 1
ATOM 2068 C C . ARG B 1 86 ? 57.01200 -4.32300 32.51800 1.000 18.58118 113 ARG B C 1
ATOM 2069 O O . ARG B 1 86 ? 57.10900 -4.37600 33.74500 1.000 19.39443 113 ARG B O 1
ATOM 2077 N N . HIS B 1 87 ? 57.08700 -5.40900 31.75000 1.000 16.05982 114 HIS B N 1
ATOM 2078 C CA . HIS B 1 87 ? 57.10300 -6.74600 32.33200 1.000 13.24369 114 HIS B CA 1
ATOM 2079 C C . HIS B 1 87 ? 58.44300 -7.06800 32.98200 1.000 12.40412 114 HIS B C 1
ATOM 2080 O O . HIS B 1 87 ? 59.50300 -6.63100 32.52500 1.000 13.98852 114 HIS B O 1
ATOM 2087 N N . SER B 1 88 ? 58.37700 -7.87300 34.04300 1.000 12.79101 115 SER B N 1
ATOM 2088 C CA . SER B 1 88 ? 59.57100 -8.48300 34.62100 1.000 11.89090 115 SER B CA 1
ATOM 2089 C C . SER B 1 88 ? 60.41300 -9.09500 33.51000 1.000 12.74100 115 SER B C 1
ATOM 2090 O O . SER B 1 88 ? 59.91300 -9.87900 32.69900 1.000 15.08602 115 SER B O 1
ATOM 2093 N N . THR B 1 89 ? 61.69500 -8.73800 33.47700 1.000 11.54612 116 THR B N 1
ATOM 2094 C CA . THR B 1 89 ? 62.52300 -8.96100 32.29900 1.000 13.40687 116 THR 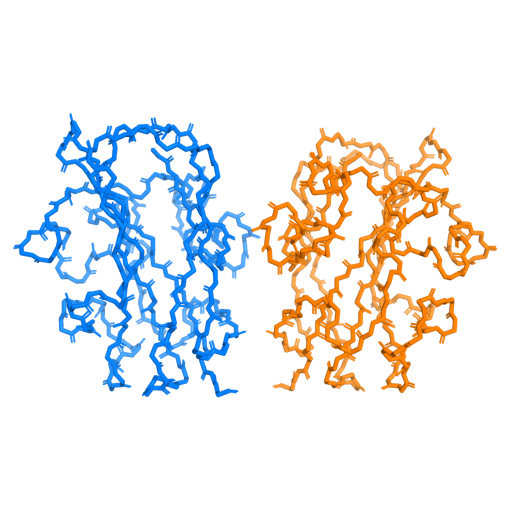B CA 1
ATOM 2095 C C . THR B 1 89 ? 63.69100 -9.87800 32.62000 1.000 12.37780 116 THR B C 1
ATOM 2096 O O . THR B 1 89 ? 64.41100 -9.65500 33.60200 1.000 13.37529 116 THR B O 1
ATOM 2100 N N . THR B 1 90 ? 63.89500 -10.88800 31.77100 1.000 10.93026 117 THR B N 1
ATOM 2101 C CA . THR B 1 90 ? 65.10000 -11.70500 31.86500 1.000 11.06712 117 THR B CA 1
ATOM 2102 C C . THR B 1 90 ? 66.27900 -11.04200 31.16400 1.000 12.07250 117 THR B C 1
ATOM 2103 O O . THR B 1 90 ? 67.33700 -10.85000 31.77000 1.000 12.93839 117 THR B O 1
ATOM 2107 N N . SER B 1 91 ? 66.12200 -10.67400 29.89500 1.000 11.31188 118 SER B N 1
ATOM 2108 C CA . SER B 1 91 ? 67.28600 -10.20600 29.15900 1.000 12.20673 118 SER B CA 1
ATOM 2109 C C . SER B 1 91 ? 66.86900 -9.39100 27.94700 1.000 12.44360 118 SER B C 1
ATOM 2110 O O . SER B 1 91 ? 65.74100 -9.48600 27.45400 1.000 11.95406 118 SER B O 1
ATOM 2113 N N . TRP B 1 92 ? 67.82300 -8.59700 27.47400 1.000 11.67245 119 TRP B N 1
ATOM 2114 C CA . TRP B 1 92 ? 67.76400 -7.92200 26.19000 1.000 11.52507 119 TRP B CA 1
ATOM 2115 C C . TRP B 1 92 ? 69.00200 -8.34400 25.42000 1.000 12.02249 119 TRP B C 1
ATOM 2116 O O . TRP B 1 92 ? 70.11300 -8.29400 25.96200 1.000 11.78826 119 TRP B O 1
ATOM 2127 N N . ARG B 1 93 ? 68.81900 -8.76700 24.17500 1.000 11.05396 120 ARG B N 1
ATOM 2128 C CA . ARG B 1 93 ? 69.92600 -9.17500 23.32300 1.000 12.28832 120 ARG B CA 1
ATOM 2129 C C . ARG B 1 93 ? 69.82100 -8.48200 21.97400 1.000 13.29896 120 ARG B C 1
ATOM 2130 O O . ARG B 1 93 ? 68.72100 -8.29400 21.44600 1.000 13.03051 120 ARG B O 1
ATOM 2138 N N . TYR B 1 94 ? 70.96900 -8.10600 21.42000 1.000 12.05408 121 TYR B N 1
ATOM 2139 C CA . TYR B 1 94 ? 71.04600 -7.43400 20.12900 1.000 10.81709 121 TYR B CA 1
ATOM 2140 C C . TYR B 1 94 ? 71.92000 -8.27300 19.21100 1.000 12.30674 121 TYR B C 1
ATOM 2141 O O . TYR B 1 94 ? 73.11600 -8.44100 19.47200 1.000 12.99893 121 TYR B O 1
ATOM 2150 N N . PHE B 1 95 ? 71.31700 -8.81400 18.15700 1.000 11.50138 122 PHE B N 1
ATOM 2151 C CA . PHE B 1 95 ? 72.00500 -9.58600 17.13900 1.000 12.69889 122 PHE B CA 1
ATOM 2152 C C . PHE B 1 95 ? 72.08400 -8.77500 15.85400 1.000 13.62005 122 PHE B C 1
ATOM 2153 O O . PHE B 1 95 ? 71.28700 -7.86200 15.61400 1.000 13.27001 122 PHE B O 1
ATOM 2161 N N . ILE B 1 96 ? 73.03900 -9.14100 15.00500 1.000 13.36213 123 ILE B N 1
ATOM 2162 C CA . ILE B 1 96 ? 73.12000 -8.56600 13.67000 1.000 13.53057 123 ILE B CA 1
ATOM 2163 C C . ILE B 1 96 ? 73.39800 -9.66600 12.65200 1.000 13.23843 123 ILE B C 1
ATOM 2164 O O . ILE B 1 96 ? 74.03300 -10.68300 12.95500 1.000 14.54648 123 ILE B O 1
ATOM 2169 N N . THR B 1 97 ? 72.86500 -9.47500 11.44700 1.000 15.73347 124 THR B N 1
ATOM 2170 C CA . THR B 1 97 ? 73.07600 -10.41900 10.36000 1.000 14.80704 124 THR B CA 1
ATOM 2171 C C . THR B 1 97 ? 74.56400 -10.62100 10.08800 1.000 17.20996 124 THR B C 1
ATOM 2172 O O . THR B 1 97 ? 75.39500 -9.74600 10.35200 1.000 16.97835 124 THR B O 1
ATOM 2176 N N . LYS B 1 98 ? 74.89300 -11.80400 9.56800 1.000 16.99677 125 LYS B N 1
ATOM 2177 C CA . LYS B 1 98 ? 76.26000 -12.13200 9.18900 1.000 21.97895 125 LYS B CA 1
ATOM 2178 C C . LYS B 1 98 ? 76.73600 -11.19700 8.07800 1.000 21.88683 125 LYS B C 1
ATOM 2179 O O . LYS B 1 98 ? 75.92600 -10.67900 7.30500 1.000 20.87882 125 LYS B O 1
ATOM 2185 N N . PRO B 1 99 ? 78.05000 -10.97700 7.96700 1.000 24.51873 126 PRO B N 1
ATOM 2186 C CA . PRO B 1 99 ? 78.56000 -10.07000 6.92500 1.000 26.92954 126 PRO B CA 1
ATOM 2187 C C . PRO B 1 99 ? 78.10400 -10.40200 5.51400 1.000 31.34060 126 PRO B C 1
ATOM 2188 O O . PRO B 1 99 ? 77.93400 -9.48300 4.70200 1.000 35.20685 126 PRO B O 1
ATOM 2192 N N . ASN B 1 100 ? 77.88700 -11.67100 5.18700 1.000 31.88277 127 ASN B N 1
ATOM 2193 C CA . ASN B 1 100 ? 77.48000 -12.05100 3.84000 1.000 35.70428 127 ASN B CA 1
ATOM 2194 C C . ASN B 1 100 ? 76.12200 -12.74600 3.82200 1.000 32.41704 127 ASN B C 1
ATOM 2195 O O . ASN B 1 100 ? 75.89900 -13.70000 3.07600 1.000 31.71959 127 ASN B O 1
ATOM 2200 N N . TRP B 1 101 ? 75.19000 -12.25400 4.63200 1.000 28.02178 128 TRP B N 1
ATOM 2201 C CA . TRP B 1 101 ? 73.83500 -12.77300 4.60000 1.000 25.27145 128 TRP B CA 1
ATOM 2202 C C . TRP B 1 101 ? 73.15300 -12.36600 3.29600 1.000 26.22946 128 TRP B C 1
ATOM 2203 O O . TRP B 1 101 ? 73.62100 -11.49200 2.56000 1.000 29.09033 128 TRP B O 1
ATOM 2214 N N . ASP B 1 102 ? 72.02400 -13.00700 3.01400 1.000 25.62412 129 ASP B N 1
ATOM 2215 C CA . ASP B 1 102 ? 71.31200 -12.83300 1.75400 1.000 26.72426 129 ASP B CA 1
ATOM 2216 C C . ASP B 1 102 ? 70.05400 -12.01500 2.01400 1.000 25.72940 129 ASP B C 1
ATOM 2217 O O . ASP B 1 102 ? 69.07600 -12.52700 2.57000 1.000 24.27923 129 ASP B O 1
ATOM 2222 N N . ALA B 1 103 ? 70.07200 -10.75200 1.58900 1.000 26.46107 130 ALA B N 1
ATOM 2223 C CA . ALA B 1 103 ? 68.92900 -9.87000 1.79300 1.000 24.82403 130 ALA B CA 1
ATOM 2224 C C . ALA B 1 103 ? 67.74700 -10.19900 0.89100 1.000 25.37936 130 ALA B C 1
ATOM 2225 O O . ALA B 1 103 ? 66.71000 -9.54000 1.00400 1.000 26.80585 130 ALA B O 1
ATOM 2227 N N A SER B 1 104 ? 67.87000 -11.18700 0.00500 0.500 26.24262 131 SER B N 1
ATOM 2228 N N B SER B 1 104 ? 67.86700 -11.18700 0.00700 0.500 26.23999 131 SER B N 1
ATOM 2229 C CA A SER B 1 104 ? 66.78000 -11.58900 -0.87300 0.500 26.00575 131 SER B CA 1
ATOM 2230 C CA B SER B 1 104 ? 66.77400 -11.58600 -0.86900 0.500 26.00049 131 SER B CA 1
ATOM 2231 C C A SER B 1 104 ? 66.06900 -12.84900 -0.39600 0.500 26.30579 131 SER B C 1
ATOM 2232 C C B SER B 1 104 ? 66.03400 -12.81900 -0.36700 0.500 26.23472 131 SER B C 1
ATOM 2233 O O A SER B 1 104 ? 65.14300 -13.31400 -1.06900 0.500 27.25590 131 SER B O 1
ATOM 2234 O O B SER B 1 104 ? 65.05200 -13.23300 -0.99100 0.500 27.10062 131 SER B O 1
ATOM 2239 N N . GLN B 1 105 ? 66.47500 -13.40700 0.73800 1.000 25.93206 132 GLN B N 1
ATOM 2240 C CA . GLN B 1 105 ? 65.91300 -14.63000 1.28100 1.000 28.14811 132 GLN B CA 1
ATOM 2241 C C . GLN B 1 105 ? 65.28600 -14.35400 2.64000 1.000 25.09775 132 GLN B C 1
ATOM 2242 O O . GLN B 1 105 ? 65.67600 -13.40600 3.33300 1.000 22.36321 132 GLN B O 1
ATOM 2248 N N . PRO B 1 106 ? 64.30900 -15.16300 3.05300 1.000 25.90047 133 PRO B N 1
ATOM 2249 C CA . PRO B 1 106 ? 63.69500 -14.95800 4.37000 1.000 22.31847 133 PRO B CA 1
ATOM 2250 C C . PRO B 1 106 ? 64.74000 -15.00200 5.47300 1.000 19.83133 133 PRO B C 1
ATOM 2251 O O . PRO B 1 106 ? 65.77600 -15.65800 5.35200 1.000 21.80788 133 PRO B O 1
ATOM 2255 N N . LEU B 1 107 ? 64.46200 -14.27500 6.55000 1.000 16.74148 134 LEU B N 1
ATOM 2256 C CA . LEU B 1 107 ? 65.33400 -14.31400 7.71600 1.000 14.35698 134 LEU B CA 1
ATOM 2257 C C . LEU B 1 107 ? 65.20900 -15.66100 8.40700 1.000 18.34957 134 LEU B C 1
ATOM 2258 O O . LEU B 1 107 ? 64.10700 -16.09500 8.75000 1.000 18.49959 134 LEU B O 1
ATOM 2263 N N . THR B 1 108 ? 66.34200 -16.33200 8.59700 1.000 17.42051 135 THR B N 1
ATOM 2264 C CA . THR B 1 108 ? 66.41500 -17.57000 9.35600 1.000 17.40998 135 THR B CA 1
ATOM 2265 C C . THR B 1 108 ? 67.56200 -17.44400 10.34400 1.000 17.19417 135 THR B C 1
ATOM 2266 O O . THR B 1 108 ? 68.29600 -16.45300 10.35200 1.000 18.09164 135 THR B O 1
ATOM 2270 N N . ARG B 1 109 ? 67.73100 -18.46900 11.18000 1.000 14.54648 136 ARG B N 1
ATOM 2271 C CA . ARG B 1 109 ? 68.88700 -18.48200 12.06700 1.000 13.75954 136 ARG B CA 1
ATOM 2272 C C . ARG B 1 109 ? 70.18500 -18.38100 11.28200 1.000 18.52591 136 ARG B C 1
ATOM 2273 O O . ARG B 1 109 ? 71.15600 -17.78400 11.76100 1.000 16.95993 136 ARG B O 1
ATOM 2281 N N . ALA B 1 110 ? 70.20300 -18.91200 10.05700 1.000 19.04702 137 ALA B N 1
ATOM 2282 C CA . ALA B 1 110 ? 71.39600 -18.84400 9.22500 1.000 19.37074 137 ALA B CA 1
ATOM 2283 C C . ALA B 1 110 ? 71.69100 -17.43000 8.75300 1.000 19.37864 137 ALA B C 1
ATOM 2284 O O . ALA B 1 110 ? 72.81400 -17.15900 8.32000 1.000 21.32887 137 ALA B O 1
ATOM 2286 N N . SER B 1 111 ? 70.71700 -16.52200 8.82400 1.000 17.04941 138 SER B N 1
ATOM 2287 C CA . SER B 1 111 ? 70.98500 -15.13900 8.45200 1.000 16.50724 138 SER B CA 1
ATOM 2288 C C . SER B 1 111 ? 71.83500 -14.41200 9.48700 1.000 15.52555 138 SER B C 1
ATOM 2289 O O . SER B 1 111 ? 72.47500 -13.41200 9.14800 1.000 16.64147 138 SER B O 1
ATOM 2292 N N . PHE B 1 112 ? 71.85500 -14.87800 10.73500 1.000 16.64147 139 PHE B N 1
ATOM 2293 C CA . PHE B 1 112 ? 72.33700 -14.07000 11.84500 1.000 15.56239 139 PHE B CA 1
ATOM 2294 C C . PHE B 1 112 ? 73.61200 -14.63400 12.45400 1.000 16.43355 139 PHE B C 1
ATOM 2295 O O . PHE B 1 112 ? 73.82200 -15.84800 12.50800 1.000 17.45736 139 PHE B O 1
ATOM 2303 N N . ASP B 1 113 ? 74.46400 -13.72000 12.90200 1.000 15.47554 140 ASP B N 1
ATOM 2304 C CA . ASP B 1 113 ? 75.46600 -14.03200 13.90900 1.000 15.65451 140 ASP B CA 1
ATOM 2305 C C . ASP B 1 113 ? 74.71500 -14.23900 15.21900 1.000 16.47040 140 ASP B C 1
ATOM 2306 O O . ASP B 1 113 ? 74.09900 -13.30500 15.74300 1.000 15.79926 140 ASP B O 1
ATOM 2311 N N . LEU B 1 114 ? 74.72600 -15.46400 15.73400 1.000 12.45939 141 LEU B N 1
ATOM 2312 C CA . LEU B 1 114 ? 73.92700 -15.79900 16.90300 1.000 11.19345 141 LEU B CA 1
ATOM 2313 C C . LEU B 1 114 ? 74.62000 -15.49400 18.22300 1.000 11.10133 141 LEU B C 1
ATOM 2314 O O . LEU B 1 114 ? 74.07700 -15.83000 19.27600 1.000 13.88324 141 LEU B O 1
ATOM 2319 N N . THR B 1 115 ? 75.79400 -14.86100 18.19500 1.000 12.22515 142 THR B N 1
ATOM 2320 C CA . THR B 1 115 ? 76.36400 -14.27400 19.39900 1.000 11.99618 142 THR B CA 1
ATOM 2321 C C . THR B 1 115 ? 75.91300 -12.82100 19.41300 1.000 11.18029 142 THR B C 1
ATOM 2322 O O . THR B 1 115 ? 76.36700 -12.03900 18.56400 1.000 14.18591 142 THR B O 1
ATOM 2326 N N . PRO B 1 116 ? 75.02000 -12.41500 20.31400 1.000 12.33569 143 PRO B N 1
ATOM 2327 C CA . PRO B 1 116 ? 74.58400 -11.01300 20.31600 1.000 12.59625 143 PRO B CA 1
ATOM 2328 C C . PRO B 1 116 ? 75.77800 -10.10700 20.57200 1.000 13.38318 143 PRO B C 1
ATOM 2329 O O . PRO B 1 116 ? 76.64800 -10.42700 21.38300 1.000 13.01472 143 PRO B O 1
ATOM 2333 N N . PHE B 1 117 ? 75.84100 -8.97900 19.85800 1.000 12.11461 144 PHE B N 1
ATOM 2334 C CA . PHE B 1 117 ? 76.97100 -8.08200 20.10800 1.000 11.71983 144 PHE B CA 1
ATOM 2335 C C . PHE B 1 117 ? 76.91000 -7.43600 21.48700 1.000 13.62795 144 PHE B C 1
ATOM 2336 O O . PHE B 1 117 ? 77.95000 -7.02200 22.01300 1.000 12.34359 144 PHE B O 1
ATOM 2344 N N . CYS B 1 118 ? 75.73300 -7.38000 22.10000 1.000 11.28556 145 CYS B N 1
ATOM 2345 C CA . CYS B 1 118 ? 75.63100 -6.99400 23.49600 1.000 11.23819 145 CYS B CA 1
ATOM 2346 C C . CYS B 1 118 ? 74.38500 -7.61800 24.09600 1.000 10.93289 145 CYS B C 1
ATOM 2347 O O . CYS B 1 118 ? 73.41800 -7.93900 23.39300 1.000 11.68824 145 CYS B O 1
ATOM 2350 N N . GLN B 1 119 ? 74.41900 -7.77800 25.41500 1.000 12.09882 146 GLN B N 1
ATOM 2351 C CA . GLN B 1 119 ? 73.35600 -8.45500 26.13500 1.000 11.85932 146 GLN B CA 1
ATOM 2352 C C . GLN B 1 119 ? 73.27100 -7.88000 27.53700 1.000 13.37002 146 GLN B C 1
ATOM 2353 O O . GLN B 1 119 ? 74.29600 -7.61800 28.17000 1.000 11.71456 146 GLN B O 1
ATOM 2359 N N . PHE B 1 120 ? 72.04600 -7.68800 28.01200 1.000 12.06987 147 PHE B N 1
ATOM 2360 C CA . PHE B 1 120 ? 71.78300 -7.12100 29.32500 1.000 11.67245 147 PHE B CA 1
ATOM 2361 C C . PHE B 1 120 ? 70.86300 -8.07800 30.06100 1.000 13.01998 147 PHE B C 1
ATOM 2362 O O . PHE B 1 120 ? 69.77500 -8.39600 29.57300 1.000 13.21737 147 PHE B O 1
ATOM 2370 N N . ASN B 1 121 ? 71.31200 -8.57000 31.20400 1.000 12.24357 148 ASN B N 1
ATOM 2371 C CA . ASN B 1 121 ? 70.56900 -9.56300 31.96900 1.000 11.19608 148 ASN B CA 1
ATOM 2372 C C . ASN B 1 121 ? 70.02200 -8.88000 33.21500 1.000 12.15935 148 ASN B C 1
ATOM 2373 O O . ASN B 1 121 ? 70.79300 -8.46200 34.08800 1.000 12.68047 148 ASN B O 1
ATOM 2378 N N . ASP B 1 122 ? 68.69400 -8.75200 33.29300 1.000 13.19632 149 ASP B N 1
ATOM 2379 C CA . ASP B 1 122 ? 68.06300 -7.92500 34.31700 1.000 11.24872 149 ASP B CA 1
ATOM 2380 C C . ASP B 1 122 ? 67.63500 -8.69000 35.56200 1.000 12.75942 149 ASP B C 1
ATOM 2381 O O . ASP B 1 122 ? 67.18900 -8.05900 36.52700 1.000 14.27013 149 ASP B O 1
ATOM 2386 N N . GLY B 1 123 ? 67.72500 -10.01700 35.55800 1.000 14.13327 150 GLY B N 1
ATOM 2387 C CA . GLY B 1 123 ? 67.36800 -10.79000 36.73700 1.000 15.79137 150 GLY B CA 1
ATOM 2388 C C . GLY B 1 123 ? 65.92200 -10.67400 37.16300 1.000 15.12287 150 GLY B C 1
ATOM 2389 O O . GLY B 1 123 ? 65.61800 -10.84900 38.34600 1.000 17.92320 150 GLY B O 1
ATOM 2390 N N . GLY B 1 124 ? 65.01200 -10.40000 36.23200 1.000 14.45963 151 GLY B N 1
ATOM 2391 C CA . GLY B 1 124 ? 63.61200 -10.30000 36.57800 1.000 13.49109 151 GLY B CA 1
ATOM 2392 C C . GLY B 1 124 ? 63.15000 -8.91600 36.97500 1.000 14.40699 151 GLY B C 1
ATOM 2393 O O . GLY B 1 124 ? 61.95800 -8.73500 37.26600 1.000 14.99653 151 GLY B O 1
ATOM 2394 N N . ALA B 1 125 ? 64.04400 -7.93100 36.98700 1.000 14.85968 152 ALA B N 1
ATOM 2395 C CA . ALA B 1 125 ? 63.66700 -6.58900 37.40100 1.000 14.76230 152 ALA B CA 1
ATOM 2396 C C . ALA B 1 125 ? 62.64900 -5.99500 36.43400 1.000 15.36500 152 ALA B C 1
ATOM 2397 O O . ALA B 1 125 ? 62.54500 -6.39900 35.27200 1.000 15.15445 152 ALA B O 1
ATOM 2399 N N . ILE B 1 126 ? 61.89200 -5.02700 36.94000 1.000 14.52279 153 ILE B N 1
ATOM 2400 C CA . ILE B 1 126 ? 60.88700 -4.31700 36.15600 1.000 15.46764 153 ILE B CA 1
ATOM 2401 C C . ILE B 1 126 ? 61.58200 -3.15600 35.44900 1.000 15.83348 153 ILE B C 1
ATOM 2402 O O . ILE B 1 126 ? 62.14000 -2.28100 36.13100 1.000 18.03900 153 ILE B O 1
ATOM 2407 N N . PRO B 1 127 ? 61.55900 -3.09600 34.12300 1.000 13.65953 154 PRO B N 1
ATOM 2408 C CA . PRO B 1 127 ? 62.23700 -2.01100 33.41200 1.000 15.02549 154 PRO B CA 1
ATOM 2409 C C . PRO B 1 127 ? 61.41200 -0.73300 33.44700 1.000 16.68095 154 PRO B C 1
ATOM 2410 O O . PRO B 1 127 ? 60.21900 -0.73400 33.74600 1.000 15.43080 154 PRO B O 1
ATOM 2414 N N . ALA B 1 128 ? 62.07400 0.36500 33.10200 1.000 15.06233 155 ALA B N 1
ATOM 2415 C CA . ALA B 1 128 ? 61.37200 1.62500 32.94200 1.000 15.77294 155 ALA B CA 1
ATOM 2416 C C . ALA B 1 128 ? 60.58200 1.61700 31.63500 1.000 15.75715 155 ALA B C 1
ATOM 2417 O O . ALA B 1 128 ? 60.71700 0.72200 30.79700 1.000 15.53607 155 ALA B O 1
ATOM 2419 N N . ALA B 1 129 ? 59.76000 2.65200 31.45600 1.000 15.65714 156 ALA B N 1
ATOM 2420 C CA . ALA B 1 129 ? 58.95500 2.76700 30.24500 1.000 16.51514 156 ALA B CA 1
ATOM 2421 C C . ALA B 1 129 ? 59.78600 3.10900 29.01400 1.000 16.53883 156 ALA B C 1
ATOM 2422 O O . ALA B 1 129 ? 59.34200 2.85000 27.88900 1.000 17.85477 156 ALA B O 1
ATOM 2424 N N . GLN B 1 130 ? 60.96000 3.71100 29.19300 1.000 15.09391 157 GLN B N 1
ATOM 2425 C CA . GLN B 1 130 ? 61.89500 3.97000 28.10800 1.000 15.18077 157 GLN B CA 1
ATOM 2426 C C . GLN B 1 130 ? 63.20300 3.32000 28.51800 1.000 14.72808 157 GLN B C 1
ATOM 2427 O O . GLN B 1 130 ? 63.74600 3.64400 29.58100 1.000 16.32301 157 GLN B O 1
ATOM 2433 N N . VAL B 1 131 ? 63.68300 2.37900 27.70700 1.000 13.10947 158 VAL B N 1
ATOM 2434 C CA . VAL B 1 131 ? 64.89400 1.61800 28.00100 1.000 12.90155 158 VAL B CA 1
ATOM 2435 C C . VAL B 1 131 ? 65.89500 1.87700 26.88800 1.000 12.21725 158 VAL B C 1
ATOM 2436 O O . VAL B 1 131 ? 65.58700 1.65400 25.71200 1.000 13.87272 158 VAL B O 1
ATOM 2440 N N . THR B 1 132 ? 67.09700 2.31400 27.25100 1.000 12.35938 159 THR B N 1
ATOM 2441 C CA . THR B 1 132 ? 68.13900 2.59000 26.27300 1.000 12.33832 159 THR B CA 1
ATOM 2442 C C . THR B 1 132 ? 69.37100 1.75500 26.57500 1.000 11.35399 159 THR B C 1
ATOM 2443 O O . THR B 1 132 ? 69.86500 1.75000 27.71000 1.000 14.52543 159 THR B O 1
ATOM 2447 N N . HIS B 1 133 ? 69.85900 1.05700 25.55100 1.000 11.97775 160 HIS B N 1
ATOM 2448 C CA . HIS B 1 133 ? 71.09600 0.29200 25.60900 1.000 12.33832 160 HIS B CA 1
ATOM 2449 C C . HIS B 1 133 ? 72.08600 0.89800 24.62800 1.000 14.92547 160 HIS B C 1
ATOM 2450 O O . HIS B 1 133 ? 71.73400 1.18900 23.48000 1.000 15.08076 160 HIS B O 1
ATOM 2457 N N . GLN B 1 134 ? 73.31600 1.10200 25.08200 1.000 12.66204 161 GLN B N 1
ATOM 2458 C CA . GLN B 1 134 ? 74.38600 1.60600 24.23400 1.000 13.19106 161 GLN B CA 1
ATOM 2459 C C . GLN B 1 134 ? 75.33600 0.45700 23.93600 1.000 13.95167 161 GLN B C 1
ATOM 2460 O O . GLN B 1 134 ? 75.87500 -0.16500 24.85900 1.000 14.57280 161 GLN B O 1
ATOM 2466 N N . CYS B 1 135 ? 75.52500 0.16700 22.65100 1.000 13.29896 162 CYS B N 1
ATOM 2467 C CA . CYS B 1 135 ? 76.39500 -0.91700 22.21500 1.000 11.54086 162 CYS B CA 1
ATOM 2468 C C . CYS B 1 135 ? 77.08400 -0.51600 20.92000 1.000 13.54636 162 CYS B C 1
ATOM 2469 O O . CYS B 1 135 ? 76.65100 0.40000 20.21600 1.000 15.83874 162 CYS B O 1
ATOM 2472 N N . ASN B 1 136 ? 78.15300 -1.23500 20.59600 1.000 12.79627 163 ASN B N 1
ATOM 2473 C CA . ASN B 1 136 ? 78.90200 -1.00100 19.36800 1.000 14.27803 163 ASN B CA 1
ATOM 2474 C C . ASN B 1 136 ? 78.40300 -1.95800 18.29400 1.000 15.57029 163 ASN B C 1
ATOM 2475 O O . ASN B 1 136 ? 78.49000 -3.18100 18.45600 1.000 14.90442 163 ASN B O 1
ATOM 2480 N N . ILE B 1 137 ? 77.87500 -1.40600 17.21000 1.000 16.18089 164 ILE B N 1
ATOM 2481 C CA . ILE B 1 137 ? 77.61400 -2.23600 16.03200 1.000 13.81218 164 ILE B CA 1
ATOM 2482 C C . ILE B 1 137 ? 78.95000 -2.68700 15.45000 1.000 14.81493 164 ILE B C 1
ATOM 2483 O O . ILE B 1 137 ? 79.83400 -1.84200 15.21600 1.000 16.06772 164 ILE B O 1
ATOM 2488 N N . PRO B 1 138 ? 79.15600 -3.98400 15.21800 1.000 15.00443 165 PRO B N 1
ATOM 2489 C CA . PRO B 1 138 ? 80.46700 -4.45900 14.75000 1.000 18.32588 165 PRO B CA 1
ATOM 2490 C C . PRO B 1 138 ? 80.90600 -3.76600 13.46700 1.000 18.55486 165 PRO B C 1
ATOM 2491 O O . PRO B 1 138 ? 80.12600 -3.60700 12.52500 1.000 17.44683 165 PRO B O 1
ATOM 2495 N N . ALA B 1 139 ? 82.17400 -3.34700 13.44400 1.000 18.72067 166 ALA B N 1
ATOM 2496 C CA . ALA B 1 139 ? 82.70900 -2.59900 12.31200 1.000 19.48918 166 ALA B CA 1
ATOM 2497 C C . ALA B 1 139 ? 82.82400 -3.43400 11.04100 1.000 21.21044 166 ALA B C 1
ATOM 2498 O O . ALA B 1 139 ? 82.89400 -2.86200 9.94700 1.000 21.36572 166 ALA B O 1
ATOM 2500 N N . ASP B 1 140 ? 82.83700 -4.76100 11.14700 1.000 19.37601 167 ASP B N 1
ATOM 2501 C CA . ASP B 1 140 ? 82.97500 -5.61000 9.96900 1.000 20.90514 167 ASP B CA 1
ATOM 2502 C C . ASP B 1 140 ? 81.66800 -5.79500 9.20600 1.000 20.56299 167 ASP B C 1
ATOM 2503 O O . ASP B 1 140 ? 81.61100 -6.62200 8.28800 1.000 24.37661 167 ASP B O 1
ATOM 2508 N N . ARG B 1 141 ? 80.62300 -5.05800 9.56700 1.000 17.99163 168 ARG B N 1
ATOM 2509 C CA . ARG B 1 141 ? 79.36200 -5.08000 8.84500 1.000 20.67090 168 ARG B CA 1
ATOM 2510 C C . ARG B 1 141 ? 79.25700 -3.80200 8.02700 1.000 19.67604 168 ARG B C 1
ATOM 2511 O O . ARG B 1 141 ? 79.47300 -2.70500 8.55200 1.000 20.91567 168 ARG B O 1
ATOM 2519 N N A SER B 1 142 ? 78.94300 -3.94500 6.74400 0.550 20.35770 169 SER B N 1
ATOM 2520 N N B SER B 1 142 ? 78.92800 -3.95200 6.74500 0.450 20.36297 169 SER B N 1
ATOM 2521 C CA A SER B 1 142 ? 78.74900 -2.79500 5.87800 0.550 20.46824 169 SER B CA 1
ATOM 2522 C CA B SER B 1 142 ? 78.78100 -2.83400 5.82900 0.450 20.53667 169 SER B CA 1
ATOM 2523 C C A SER B 1 142 ? 77.57300 -3.06700 4.95600 0.550 20.44719 169 SER B C 1
ATOM 2524 C C B SER B 1 142 ? 77.56500 -3.07900 4.95000 0.450 20.46561 169 SER B C 1
ATOM 2525 O O A SER B 1 142 ? 77.26900 -4.21700 4.63400 0.550 20.78407 169 SER B O 1
ATOM 2526 O O B SER B 1 142 ? 77.22200 -4.22400 4.64900 0.450 20.76038 169 SER B O 1
ATOM 2531 N N . GLY B 1 143 ? 76.91100 -1.99300 4.54300 1.000 19.13124 170 GLY B N 1
ATOM 2532 C CA . GLY B 1 143 ? 75.77500 -2.11900 3.65200 1.000 17.25733 170 GLY B CA 1
ATOM 2533 C C . GLY B 1 143 ? 74.51400 -2.58100 4.36400 1.000 17.53368 170 GLY B C 1
ATOM 2534 O O . GLY B 1 143 ? 74.29800 -2.32100 5.55000 1.000 18.49432 170 GLY B O 1
ATOM 2535 N N . SER B 1 144 ? 73.67700 -3.29500 3.61300 1.000 17.46788 171 SER B N 1
ATOM 2536 C CA . SER B 1 144 ? 72.35400 -3.67500 4.09200 1.000 17.37577 171 SER B CA 1
ATOM 2537 C C . SER B 1 144 ? 72.45200 -4.80400 5.11100 1.000 17.53631 171 SER B C 1
ATOM 2538 O O . SER B 1 144 ? 73.04500 -5.85400 4.84300 1.000 16.55988 171 SER B O 1
ATOM 2541 N N . HIS B 1 145 ? 71.85500 -4.58500 6.28200 1.000 15.46501 172 HIS B N 1
ATOM 2542 C CA . HIS B 1 145 ? 71.85600 -5.56700 7.35400 1.000 14.83599 172 HIS B CA 1
ATOM 2543 C C . HIS B 1 145 ? 70.55400 -5.46000 8.13000 1.000 15.32289 172 HIS B C 1
ATOM 2544 O O . HIS B 1 145 ? 69.77700 -4.51600 7.96100 1.000 15.23867 172 HIS B O 1
ATOM 2551 N N . VAL B 1 146 ? 70.32000 -6.45700 8.97600 1.000 13.38845 173 VAL B N 1
ATOM 2552 C CA . VAL B 1 146 ? 69.19300 -6.46300 9.89700 1.000 12.21725 173 VAL B CA 1
ATOM 2553 C C . VAL B 1 146 ? 69.73300 -6.68100 11.30100 1.000 13.84113 173 VAL B C 1
ATOM 2554 O O . VAL B 1 146 ? 70.50100 -7.62000 11.54000 1.000 13.48846 173 VAL B O 1
ATOM 2558 N N . ILE B 1 147 ? 69.35600 -5.79800 12.21500 1.000 12.06197 174 ILE B N 1
ATOM 2559 C CA . ILE B 1 147 ? 69.60800 -5.97900 13.63700 1.000 12.30937 174 ILE B CA 1
ATOM 2560 C C . ILE B 1 147 ? 68.34700 -6.55800 14.25800 1.000 15.08602 174 ILE B C 1
ATOM 2561 O O . ILE B 1 147 ? 67.23700 -6.08400 13.98600 1.000 13.97010 174 ILE B O 1
ATOM 2566 N N . LEU B 1 148 ? 68.50300 -7.60700 15.05400 1.000 12.11461 175 LEU B N 1
ATOM 2567 C CA . LEU B 1 148 ? 67.38200 -8.22900 15.74600 1.000 13.29633 175 LEU B CA 1
ATOM 2568 C C . LEU B 1 148 ? 67.54800 -7.95700 17.23400 1.000 12.41728 175 LEU B C 1
ATOM 2569 O O . LEU B 1 148 ? 68.50200 -8.43900 17.85800 1.000 11.54875 175 LEU B O 1
ATOM 2574 N N . ALA B 1 149 ? 66.63600 -7.17100 17.79400 1.000 11.89090 176 ALA B N 1
ATOM 2575 C CA . ALA B 1 149 ? 66.59200 -6.91800 19.22700 1.000 10.67496 176 ALA B CA 1
ATOM 2576 C C . ALA B 1 149 ? 65.56000 -7.84600 19.84900 1.000 11.73035 176 ALA B C 1
ATOM 2577 O O . ALA B 1 149 ? 64.41900 -7.91100 19.37700 1.000 12.43570 176 ALA B O 1
ATOM 2579 N N . VAL B 1 150 ? 65.95600 -8.55500 20.90300 1.000 11.29083 177 VAL B N 1
ATOM 2580 C CA . VAL B 1 150 ? 65.12100 -9.57400 21.52800 1.000 10.79340 177 VAL B CA 1
ATOM 2581 C C . VAL B 1 150 ? 64.96300 -9.26000 23.00900 1.000 13.06999 177 VAL B C 1
ATOM 2582 O O . VAL B 1 150 ? 65.95700 -9.10800 23.72800 1.000 11.87511 177 VAL B O 1
ATOM 2586 N N . TRP B 1 151 ? 63.71900 -9.19100 23.46400 1.000 12.89628 178 TRP B N 1
ATOM 2587 C CA . TRP B 1 151 ? 63.36700 -8.89100 24.84600 1.000 11.49875 178 TRP B CA 1
ATOM 2588 C C . TRP B 1 151 ? 62.71700 -10.14200 25.42000 1.000 11.33820 178 TRP B C 1
ATOM 2589 O O . TRP B 1 151 ? 61.60200 -10.49200 25.03300 1.000 11.72509 178 TRP B O 1
ATOM 2600 N N . ASP B 1 152 ? 63.41700 -10.82500 26.32400 1.000 12.23041 179 ASP B N 1
ATOM 2601 C CA . ASP B 1 152 ? 62.91200 -12.04900 26.94400 1.000 11.35926 179 ASP B CA 1
ATOM 2602 C C . ASP B 1 152 ? 62.16600 -11.70500 28.22900 1.000 12.63836 179 ASP B C 1
ATOM 2603 O O . ASP B 1 152 ? 62.74400 -11.10900 29.14500 1.000 13.73849 179 ASP B O 1
ATOM 2608 N N . ILE B 1 153 ? 60.89000 -12.09100 28.30200 1.000 12.63573 180 ILE B N 1
ATOM 2609 C CA . ILE B 1 153 ? 60.07300 -11.84500 29.48800 1.000 12.51203 180 ILE B CA 1
ATOM 2610 C C . ILE B 1 153 ? 60.31800 -12.94800 30.50800 1.000 14.47279 180 ILE B C 1
ATOM 2611 O O . ILE B 1 153 ? 60.32800 -14.13600 30.17100 1.000 16.17299 180 ILE B O 1
ATOM 2616 N N . ALA B 1 154 ? 60.48200 -12.55700 31.77100 1.000 14.52543 181 ALA B N 1
ATOM 2617 C CA . ALA B 1 154 ? 60.87600 -13.51200 32.80300 1.000 15.26236 181 ALA B CA 1
ATOM 2618 C C . ALA B 1 154 ? 59.71400 -14.38400 33.27000 1.000 16.66252 181 ALA B C 1
ATOM 2619 O O . ALA B 1 154 ? 59.90000 -15.58000 33.51700 1.000 17.97584 181 ALA B O 1
ATOM 2621 N N . ASP B 1 155 ? 58.51900 -13.82100 33.41900 1.000 16.08614 182 ASP B N 1
ATOM 2622 C CA . ASP B 1 155 ? 57.44700 -14.54600 34.09200 1.000 17.62843 182 ASP B CA 1
ATOM 2623 C C . ASP B 1 155 ? 56.40500 -15.13200 33.14500 1.000 16.47566 182 ASP B C 1
ATOM 2624 O O . ASP B 1 155 ? 55.36900 -15.61600 33.60900 1.000 20.09188 182 ASP B O 1
ATOM 2629 N N . THR B 1 156 ? 56.65400 -15.11300 31.83800 1.000 15.83874 183 THR B N 1
ATOM 2630 C CA . THR B 1 156 ? 55.76500 -15.74000 30.87000 1.000 14.56754 183 THR B CA 1
ATOM 2631 C C . THR B 1 156 ? 56.61200 -16.49600 29.85900 1.000 14.11748 183 THR B C 1
ATOM 2632 O O . THR B 1 156 ? 57.84500 -16.51700 29.93900 1.000 15.18866 183 THR B O 1
ATOM 2636 N N . ALA B 1 157 ? 55.93700 -17.09900 28.88000 1.000 13.88324 184 ALA B N 1
ATOM 2637 C CA . ALA B 1 157 ? 56.60100 -17.85300 27.82600 1.000 15.14655 184 ALA B CA 1
ATOM 2638 C C . ALA B 1 157 ? 57.16600 -16.97400 26.72700 1.000 13.11736 184 ALA B C 1
ATOM 2639 O O . ALA B 1 157 ? 57.75300 -17.51200 25.78400 1.000 14.06221 184 ALA B O 1
ATOM 2641 N N . ASN B 1 158 ? 57.02700 -15.65600 26.83400 1.000 15.23341 185 ASN B N 1
ATOM 2642 C CA . ASN B 1 158 ? 57.07000 -14.77500 25.68100 1.000 15.41764 185 ASN B CA 1
ATOM 2643 C C . ASN B 1 158 ? 58.36600 -13.98800 25.57800 1.000 13.51215 185 ASN B C 1
ATOM 2644 O O . ASN B 1 158 ? 59.08100 -13.75200 26.55800 1.000 12.81206 185 ASN B O 1
ATOM 2649 N N . ALA B 1 159 ? 58.64300 -13.58000 24.34800 1.000 13.00682 186 ALA B N 1
ATOM 2650 C CA . ALA B 1 159 ? 59.71100 -12.65500 24.03100 1.000 11.66192 186 ALA B CA 1
ATOM 2651 C C . ALA B 1 159 ? 59.22300 -11.75300 22.91400 1.000 12.76995 186 ALA B C 1
ATOM 2652 O O . ALA B 1 159 ? 58.34000 -12.12600 22.13800 1.000 13.31739 186 ALA B O 1
ATOM 2654 N N . PHE B 1 160 ? 59.79900 -10.56200 22.83900 1.000 13.22527 187 PHE B N 1
ATOM 2655 C CA . PHE B 1 160 ? 59.48700 -9.62400 21.77500 1.000 12.28042 187 PHE B CA 1
ATOM 2656 C C . PHE B 1 160 ? 60.65000 -9.54400 20.79900 1.000 12.55414 187 PHE B C 1
ATOM 2657 O O . PHE B 1 160 ? 61.81700 -9.52400 21.20400 1.000 13.65953 187 PHE B O 1
ATOM 2665 N N . TYR B 1 161 ? 60.32400 -9.55200 19.51200 1.000 10.92499 188 TYR B N 1
ATOM 2666 C CA . TYR B 1 161 ? 61.30700 -9.62900 18.44200 1.000 11.76194 188 TYR B CA 1
ATOM 2667 C C . TYR B 1 161 ? 61.17600 -8.37600 17.59200 1.000 12.33832 188 TYR B C 1
ATOM 2668 O O . TYR B 1 161 ? 60.09900 -8.09300 17.05900 1.000 12.80680 188 TYR B O 1
ATOM 2677 N N . GLN B 1 162 ? 62.26300 -7.61900 17.48400 1.000 11.73825 189 GLN B N 1
ATOM 2678 C CA . GLN B 1 162 ? 62.26000 -6.31800 16.81900 1.000 12.60414 189 GLN B CA 1
ATOM 2679 C C . GLN B 1 162 ? 63.36700 -6.31300 15.77100 1.000 10.49863 189 GLN B C 1
ATOM 2680 O O . GLN B 1 162 ? 64.52600 -6.01100 16.07200 1.000 11.25135 189 GLN B O 1
ATOM 2686 N N . ALA B 1 163 ? 63.00800 -6.66700 14.53800 1.000 10.29334 190 ALA B N 1
ATOM 2687 C CA . ALA B 1 163 ? 63.92300 -6.50700 13.42300 1.000 11.43558 190 ALA B CA 1
ATOM 2688 C C . ALA B 1 163 ? 64.07400 -5.02700 13.10200 1.000 11.17239 190 ALA B C 1
ATOM 2689 O O . ALA B 1 163 ? 63.09800 -4.26800 13.11900 1.000 11.11186 190 ALA B O 1
ATOM 2691 N N . ILE B 1 164 ? 65.31000 -4.61300 12.83300 1.000 11.99881 191 ILE B N 1
ATOM 2692 C CA . ILE B 1 164 ? 65.63800 -3.23600 12.48200 1.000 11.90143 191 ILE B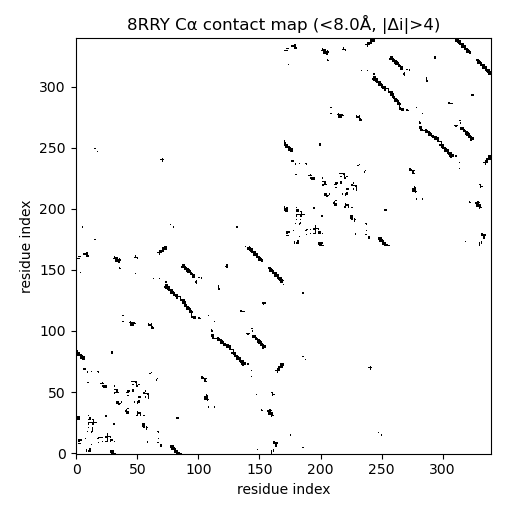 CA 1
ATOM 2693 C C . ILE B 1 164 ? 66.45300 -3.28200 11.20000 1.000 12.70679 191 ILE B C 1
ATOM 2694 O O . ILE B 1 164 ? 67.52400 -3.89800 11.16300 1.000 13.50162 191 ILE B O 1
ATOM 2699 N N . ASP B 1 165 ? 65.95700 -2.62800 10.15400 1.000 12.81996 192 ASP B N 1
ATOM 2700 C CA . ASP B 1 165 ? 66.62900 -2.62800 8.86200 1.000 11.99354 192 ASP B CA 1
ATOM 2701 C C . ASP B 1 165 ? 67.60200 -1.46400 8.79800 1.000 12.65941 192 ASP B C 1
ATOM 2702 O O . ASP B 1 165 ? 67.21900 -0.31400 9.03400 1.000 14.18065 192 ASP B O 1
ATOM 2707 N N . VAL B 1 166 ? 68.86400 -1.76400 8.49400 1.000 12.96998 193 VAL B N 1
ATOM 2708 C CA . VAL B 1 166 ? 69.92000 -0.76400 8.55900 1.000 14.08590 193 VAL B CA 1
ATOM 2709 C C . VAL B 1 166 ? 70.80800 -0.84600 7.32700 1.000 13.49636 193 VAL B C 1
ATOM 2710 O O . VAL B 1 166 ? 70.93600 -1.89400 6.68800 1.000 14.43857 193 VAL B O 1
ATOM 2714 N N . ASN B 1 167 ? 71.41700 0.28600 6.99600 1.000 13.10420 194 ASN B N 1
ATOM 2715 C CA . ASN B 1 167 ? 72.44500 0.38300 5.97200 1.000 15.18866 194 ASN B CA 1
ATOM 2716 C C . ASN B 1 167 ? 73.66600 0.97500 6.66000 1.000 16.22037 194 ASN B C 1
ATOM 2717 O O . ASN B 1 167 ? 73.61900 2.11800 7.12700 1.000 17.11258 194 ASN B O 1
ATOM 2722 N N . LEU B 1 168 ? 74.74500 0.19900 6.74200 1.000 15.13603 195 LEU B N 1
ATOM 2723 C CA . LEU B 1 168 ? 75.86100 0.51600 7.62100 1.000 15.45712 195 LEU B CA 1
ATOM 2724 C C . LEU B 1 168 ? 77.05400 1.05400 6.84500 1.000 18.24692 195 LEU B C 1
ATOM 2725 O O . LEU B 1 168 ? 77.38400 0.56500 5.75900 1.000 16.88887 195 LEU B O 1
ATOM 2730 N N . SER B 1 169 ? 77.70400 2.06200 7.42000 1.000 17.68896 196 SER B N 1
ATOM 2731 C CA . SER B 1 169 ? 78.93400 2.60500 6.87100 1.000 20.54720 196 SER B CA 1
ATOM 2732 C C . SER B 1 169 ? 79.88600 2.90300 8.01900 1.000 22.08949 196 SER B C 1
ATOM 2733 O O . SER B 1 169 ? 79.49000 2.94300 9.18600 1.000 20.11294 196 SER B O 1
ATOM 2736 N N . LYS B 1 170 ? 81.15300 3.10700 7.67500 1.000 24.55821 197 LYS B N 1
ATOM 2737 C CA . LYS B 1 170 ? 82.15900 3.43100 8.67500 1.000 27.73754 197 LYS B CA 1
ATOM 2738 C C . LYS B 1 170 ? 81.96300 4.86100 9.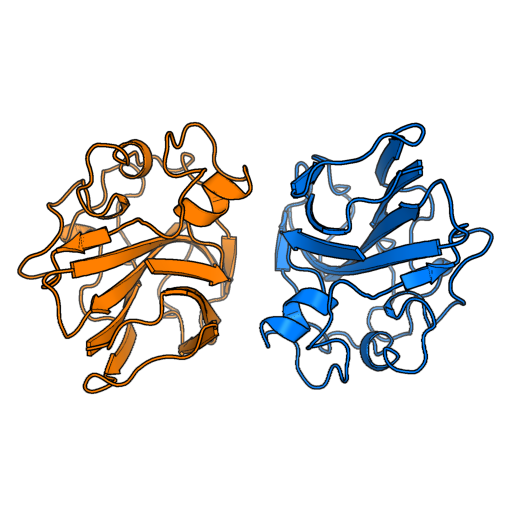16600 1.000 31.66169 197 LYS B C 1
ATOM 2739 O O . LYS B 1 170 ? 81.57700 5.74300 8.39700 1.000 31.91698 197 LYS B O 1
#

B-factor: mean 19.06, std 6.39, range [10.29, 51.22]

GO terms:
  GO:0005576 extracellular region (C, EXP)